Protein AF-A0A671YDH8-F1 (afdb_monomer)

Foldseek 3Di:
DDDDDDDDDDDDDDDDDDDDDDDDDDDPPPVVVVVVVVVVVVVVVPPDPPVVVVVLVVLVVLQQFQDQDDPLAGPPQVVADQAQVVADDDPQAREFALQFLRSLLNLLNLLLVLLQVLQVLQDDDSQSALSSLLNSLSSSCLQQLQQAALQPPDCACHPVDPVRGRDPLRLSSLLSCLSRVLLSLLCVVLQSNHPPHFYFYDDPPPDDLDQTHLVSCCVLQVQLNVLSNVLNVLSVPPPDPVDDSVRSLLVSLLSVLSNSLSSLVSSVSSVVSCPSAAPLLVLVVLLVSLVSLLCSLVSPRNGNVLSCLVSRLADSYGDDNPDDAPPRSSHDNSHSVVSVLSNVSSVVCVVVVVVPDPDPPPCNPVSVVCNVVVVVVVVVSVVVVVVVVVVVVVVVVVVVVVVVVVPDPDDDDDDDDDDDDDDDDDDDDDD

InterPro domains:
  IPR008499 Leg1 [PF05612] (72-355)
  IPR008499 Leg1 [PTHR18820] (47-369)

Mean predicted aligned error: 15.52 Å

Secondary structure (DSSP, 8-state):
------------------------PPPTTSHHHHHHHHHHTTTSS-S-HHHHHHHHHHHHHS-PPP--EETTEETTGGGS-SSGGGS-EETTEE---TTBHHHHHHHHHHHHHHHGGG-GGG-SSTT--TTHHHHHHHHHHHHTTTTS-TTSSS-TTSTTS-TTBPPTT-HHHHHHHHHHHHHHHHHHHTTTT-TT--B-----TT--SS--SHHHHHHHSHHHHHHHHHHHHHHHH---TTS-HHHHHHHHHHHHHHHHHHHHHHGGGGGGGGGGS-HHHHHHHHHHHHHHHHHHHTT----HHHHHHHHTTS-SSPPPTT--TT--TTS-HHHHHHHHHHHHHHHHHHHTTTTS---TTTHHHHHHHHHHHHHHHHHHHHHHHHHHHHHHHHHHHHHHHHHHHTS--S---------------------

pLDDT: mean 75.17, std 27.24, range [23.95, 98.75]

Sequence (431 aa):
MAKGERVYLCVCSCGSEHVNVGREYISLVSVQRLSVLLTLTLSAVMLHPTVLGLLLACAVSLSSSAVVLENGMPILWAHTAGQVTDMPIQEGILTPDPWNYLQRMSLLRLTISATDPFLGCMGGNATDSPLWGLALQLGWMLTSGRLADPTGTTTCGLQTGDTMCISPQSWWGCVNYFTSVLPFLSAAQQGFMGPGVQVQMMVPEGVTDYCTTYTDCAAKYADPMTKWDAFFQGLSAETDPSVSDNEKKDNLLGLYWDAQTSSTHATAACNDRKVSYSSTEKNFMRSWLNSAEYVSASRFQSSLEKSKVFLEPLPSRILQEADVAPNIADLSLEENSTLSTFSWLDRINTLLGMADTHTHTHTHTHTQTHTLSFLRLILIMSSSRWVAGDHVEKSHVYLRDQRERQGDDGAADDESHRSNDQLHLRRHSNN

Solvent-accessible surface area (backbone atoms only — not comparable to full-atom values): 24756 Å² total; per-residue (Å²): 143,83,86,86,87,86,87,84,90,86,87,87,88,89,84,88,84,81,88,84,91,80,92,77,89,77,68,86,76,60,64,69,56,50,58,54,50,59,55,52,61,61,60,69,70,63,79,30,74,64,54,56,45,48,51,49,48,49,44,61,68,60,30,60,57,25,60,31,60,46,98,90,37,38,52,69,51,90,76,28,41,87,47,77,86,67,48,51,65,54,98,83,30,38,39,45,38,66,45,30,46,52,50,35,50,17,38,43,47,41,50,45,67,55,43,53,87,57,40,60,55,60,40,93,53,99,50,33,49,50,63,38,32,53,46,34,52,54,25,34,33,53,65,18,48,42,21,15,39,57,76,71,84,58,45,34,24,31,93,90,42,49,62,51,31,36,18,94,55,9,37,56,37,44,45,48,43,41,66,33,51,50,51,37,38,32,38,27,73,75,35,57,69,36,85,85,51,47,58,39,49,50,72,62,90,93,65,75,89,71,67,45,33,52,70,50,31,38,71,76,41,42,66,28,41,52,29,33,40,49,30,57,48,49,48,74,61,77,71,66,85,86,62,50,50,68,56,52,32,52,52,52,32,45,34,45,31,52,16,52,48,39,25,58,61,59,35,61,82,32,54,77,37,49,74,58,51,36,70,43,32,52,51,48,54,53,18,51,58,56,49,47,53,58,45,40,75,65,44,60,70,24,9,41,75,57,26,45,66,66,51,30,36,34,66,43,49,75,50,44,72,86,59,49,68,68,69,39,83,69,48,32,74,54,24,18,48,43,53,45,50,32,52,49,52,40,50,49,34,55,75,69,56,60,73,77,58,96,50,90,76,62,55,70,74,57,46,72,72,47,47,62,58,52,50,45,48,55,47,50,58,46,47,68,51,50,66,59,53,56,56,55,54,52,48,56,52,50,58,50,52,56,60,58,70,74,69,73,90,81,90,87,85,89,83,88,85,87,80,87,89,82,86,84,88,83,86,88,76,89,132

Organism: Sparus aurata (NCBI:txid8175)

Nearest PDB structures (foldseek):
  4v3j-assembly1_A  TM=8.745E-01  e=4.703E-20  Ornithorhynchus anatinus
  7zjm-assembly1_A  TM=2.840E-01  e=7.185E+00  Borreliella burgdorferi

Radius of gyration: 33.02 Å; Cα contacts (8 Å, |Δi|>4): 486; chains: 1; bounding box: 104×96×93 Å

Structure (mmCIF, N/CA/C/O backbone):
data_AF-A0A671YDH8-F1
#
_entry.id   AF-A0A671YDH8-F1
#
loop_
_atom_site.group_PDB
_atom_site.id
_atom_site.type_symbol
_atom_site.label_atom_id
_atom_site.label_alt_id
_atom_site.label_comp_id
_atom_site.label_asym_id
_atom_site.label_entity_id
_atom_site.label_seq_id
_atom_site.pdbx_PDB_ins_code
_atom_site.Cartn_x
_atom_site.Cartn_y
_atom_site.Cartn_z
_atom_site.occupancy
_atom_site.B_iso_or_equiv
_atom_site.auth_seq_id
_atom_site.auth_comp_id
_atom_site.auth_asym_id
_atom_site.auth_atom_id
_atom_site.pdbx_PDB_model_num
ATOM 1 N N . MET A 1 1 ? 72.486 -11.496 -9.459 1.00 36.62 1 MET A N 1
ATOM 2 C CA . MET A 1 1 ? 72.333 -11.203 -10.899 1.00 36.62 1 MET A CA 1
ATOM 3 C C . MET A 1 1 ? 70.912 -10.720 -11.120 1.00 36.62 1 MET A C 1
ATOM 5 O O . MET A 1 1 ? 69.994 -11.523 -11.118 1.00 36.62 1 MET A O 1
ATOM 9 N N . ALA A 1 2 ? 70.744 -9.404 -11.193 1.00 30.28 2 ALA A N 1
ATOM 10 C CA . ALA A 1 2 ? 69.491 -8.718 -11.480 1.00 30.28 2 ALA A CA 1
ATOM 11 C C . ALA A 1 2 ? 69.786 -7.747 -12.630 1.00 30.28 2 ALA A C 1
ATOM 13 O O . ALA A 1 2 ? 70.825 -7.087 -12.603 1.00 30.28 2 ALA A O 1
ATOM 14 N N . LYS A 1 3 ? 68.916 -7.682 -13.639 1.00 33.66 3 LYS A N 1
ATOM 15 C CA . LYS A 1 3 ? 68.949 -6.644 -14.674 1.00 33.66 3 LYS A CA 1
ATOM 16 C C . LYS A 1 3 ? 67.599 -5.944 -14.677 1.00 33.66 3 LYS A C 1
ATOM 18 O O . LYS A 1 3 ? 66.585 -6.557 -14.989 1.00 33.66 3 LYS A O 1
ATOM 23 N N . GLY A 1 4 ? 67.624 -4.679 -14.281 1.00 26.11 4 GLY A N 1
ATOM 24 C CA . GLY A 1 4 ? 66.612 -3.697 -14.632 1.00 26.11 4 GLY A CA 1
ATOM 25 C C . GLY A 1 4 ? 67.151 -2.781 -15.723 1.00 26.11 4 GLY A C 1
ATOM 26 O O . GLY A 1 4 ? 68.357 -2.744 -15.949 1.00 26.11 4 GLY A O 1
ATOM 27 N N . GLU A 1 5 ? 66.256 -2.018 -16.339 1.00 29.39 5 GLU A N 1
ATOM 28 C CA . GLU A 1 5 ? 66.572 -0.737 -16.967 1.00 29.39 5 GLU A CA 1
ATOM 29 C C . GLU A 1 5 ? 65.286 0.103 -17.053 1.00 29.39 5 GLU A C 1
ATOM 31 O O . GLU A 1 5 ? 64.279 -0.316 -17.620 1.00 29.39 5 GLU A O 1
ATOM 36 N N . ARG A 1 6 ? 65.320 1.282 -16.419 1.00 29.41 6 ARG A N 1
ATOM 37 C CA . ARG A 1 6 ? 64.481 2.452 -16.725 1.00 29.41 6 ARG A CA 1
ATOM 38 C C . ARG A 1 6 ? 65.338 3.377 -17.578 1.00 29.41 6 ARG A C 1
ATOM 40 O O . ARG A 1 6 ? 66.475 3.575 -17.164 1.00 29.41 6 ARG A O 1
ATOM 47 N N . VAL A 1 7 ? 64.782 4.082 -18.570 1.00 29.59 7 VAL A N 1
ATOM 48 C CA . VAL A 1 7 ? 65.222 5.458 -18.886 1.00 29.59 7 VAL A CA 1
ATOM 49 C C . VAL A 1 7 ? 64.062 6.335 -19.401 1.00 29.59 7 VAL A C 1
ATOM 51 O O . VAL A 1 7 ? 63.256 5.933 -20.230 1.00 29.59 7 VAL A O 1
ATOM 54 N N . TYR A 1 8 ? 64.062 7.527 -18.809 1.00 26.80 8 TYR A N 1
ATOM 55 C CA . TYR A 1 8 ? 63.390 8.826 -18.908 1.00 26.80 8 TYR A CA 1
ATOM 56 C C . TYR A 1 8 ? 62.889 9.443 -20.235 1.00 26.80 8 TYR A C 1
ATOM 58 O O . TYR A 1 8 ? 63.415 9.221 -21.319 1.00 26.80 8 TYR A O 1
ATOM 66 N N . LEU A 1 9 ? 61.925 10.359 -20.023 1.00 24.84 9 LEU A N 1
ATOM 67 C CA . LEU A 1 9 ? 61.506 11.524 -20.823 1.00 24.84 9 LEU A CA 1
ATOM 68 C C . LEU A 1 9 ? 62.672 12.359 -21.391 1.00 24.84 9 LEU A C 1
ATOM 70 O O . LEU A 1 9 ? 63.635 12.621 -20.672 1.00 24.84 9 LEU A O 1
ATOM 74 N N . CYS A 1 10 ? 62.463 12.967 -22.566 1.00 23.95 10 CYS A N 1
ATOM 75 C CA . CYS A 1 10 ? 62.945 14.327 -22.827 1.00 23.95 10 CYS A CA 1
ATOM 76 C C . CYS A 1 10 ? 62.060 15.076 -23.841 1.00 23.95 10 CYS A C 1
ATOM 78 O O . CYS A 1 10 ? 61.638 14.530 -24.857 1.00 23.95 10 CYS A O 1
ATOM 80 N N . VAL A 1 11 ? 61.785 16.337 -23.510 1.00 26.97 11 VAL A N 1
ATOM 81 C CA . VAL A 1 11 ? 61.036 17.351 -24.263 1.00 26.97 11 VAL A CA 1
ATOM 82 C C . VAL A 1 11 ? 62.026 18.156 -25.105 1.00 26.97 11 VAL A C 1
ATOM 84 O O . VAL A 1 11 ? 63.044 18.571 -24.565 1.00 26.97 11 VAL A O 1
ATOM 87 N N . CYS A 1 12 ? 61.692 18.477 -26.359 1.00 24.78 12 CYS A N 1
ATOM 88 C CA . CYS A 1 12 ? 62.265 19.632 -27.059 1.00 24.78 12 CYS A CA 1
ATOM 89 C C . CYS A 1 12 ? 61.209 20.308 -27.946 1.00 24.78 12 CYS A C 1
ATOM 91 O O . CYS A 1 12 ? 60.670 19.711 -28.873 1.00 24.78 12 CYS A O 1
ATOM 93 N N . SER A 1 13 ? 60.950 21.574 -27.624 1.00 25.80 13 SER A N 1
ATOM 94 C CA . SER A 1 13 ? 60.269 22.583 -28.433 1.00 25.80 13 SER A CA 1
ATOM 95 C C . SER A 1 13 ? 61.329 23.409 -29.171 1.00 25.80 13 SER A C 1
ATOM 97 O O . SER A 1 13 ? 62.340 23.726 -28.547 1.00 25.80 13 SER A O 1
ATOM 99 N N . CYS A 1 14 ? 61.111 23.730 -30.453 1.00 25.81 14 CYS A N 1
ATOM 100 C CA . CYS A 1 14 ? 61.436 25.007 -31.122 1.00 25.81 14 CYS A CA 1
ATOM 101 C C . CYS A 1 14 ? 61.432 24.856 -32.652 1.00 25.81 14 CYS A C 1
ATOM 103 O O . CYS A 1 14 ? 61.947 23.871 -33.174 1.00 25.81 14 CYS A O 1
ATOM 105 N N . GLY A 1 15 ? 60.968 25.897 -33.356 1.00 25.72 15 GLY A N 1
ATOM 106 C CA . GLY A 1 15 ? 61.425 26.187 -34.720 1.00 25.72 15 GLY A CA 1
ATOM 107 C C . GLY A 1 15 ? 60.340 26.537 -35.734 1.00 25.72 15 GLY A C 1
ATOM 108 O O . GLY A 1 15 ? 60.092 25.772 -36.657 1.00 25.72 15 GLY A O 1
ATOM 109 N N . SER A 1 16 ? 59.719 27.706 -35.587 1.00 27.17 16 SER A N 1
ATOM 110 C CA . SER A 1 16 ? 59.024 28.409 -36.669 1.00 27.17 16 SER A CA 1
ATOM 111 C C . SER A 1 16 ? 60.031 29.207 -37.500 1.00 27.17 16 SER A C 1
ATOM 113 O O . SER A 1 16 ? 60.743 30.021 -36.918 1.00 27.17 16 SER A O 1
ATOM 115 N N . GLU A 1 17 ? 60.033 29.066 -38.827 1.00 27.77 17 GLU A N 1
ATOM 116 C CA . GLU A 1 17 ? 60.604 30.068 -39.736 1.00 27.77 17 GLU A CA 1
ATOM 117 C C . GLU A 1 17 ? 59.915 30.064 -41.113 1.00 27.77 17 GLU A C 1
ATOM 119 O O . GLU A 1 17 ? 59.266 29.104 -41.523 1.00 27.77 17 GLU A O 1
ATOM 124 N N . HIS A 1 18 ? 59.986 31.227 -41.753 1.00 26.59 18 HIS A N 1
ATOM 125 C CA . HIS A 1 18 ? 59.047 31.812 -42.707 1.00 26.59 18 HIS A CA 1
ATOM 126 C C . HIS A 1 18 ? 59.245 31.426 -44.192 1.00 26.59 18 HIS A C 1
ATOM 128 O O . HIS A 1 18 ? 60.361 31.354 -44.685 1.00 26.59 18 HIS A O 1
ATOM 134 N N . VAL A 1 19 ? 58.103 31.360 -44.898 1.00 27.70 19 VAL A N 1
ATOM 135 C CA . VAL A 1 19 ? 57.768 31.958 -46.218 1.00 27.70 19 VAL A CA 1
ATOM 136 C C . VAL A 1 19 ? 58.637 31.632 -47.446 1.00 27.70 19 VAL A C 1
ATOM 138 O O . VAL A 1 19 ? 59.765 32.090 -47.574 1.00 27.70 19 VAL A O 1
ATOM 141 N N . ASN A 1 20 ? 57.991 31.076 -48.484 1.00 25.03 20 ASN A N 1
ATOM 142 C CA . ASN A 1 20 ? 58.054 31.699 -49.811 1.00 25.03 20 ASN A CA 1
ATOM 143 C C . ASN A 1 20 ? 56.808 31.447 -50.672 1.00 25.03 20 ASN A C 1
ATOM 145 O O . ASN A 1 20 ? 56.242 30.357 -50.706 1.00 25.03 20 ASN A O 1
ATOM 149 N N . VAL A 1 21 ? 56.385 32.523 -51.332 1.00 30.14 21 VAL A N 1
ATOM 150 C CA . VAL A 1 21 ? 55.181 32.673 -52.152 1.00 30.14 21 VAL A CA 1
ATOM 151 C C . VAL A 1 21 ? 55.467 32.196 -53.576 1.00 30.14 21 VAL A C 1
ATOM 153 O O . VAL A 1 21 ? 56.393 32.685 -54.215 1.00 30.14 21 VAL A O 1
ATOM 156 N N . GLY A 1 22 ? 54.627 31.300 -54.095 1.00 25.42 22 GLY A N 1
ATOM 157 C CA . GLY A 1 22 ? 54.595 30.897 -55.501 1.00 25.42 22 GLY A CA 1
ATOM 158 C C . GLY A 1 22 ? 53.147 30.824 -55.975 1.00 25.42 22 GLY A C 1
ATOM 159 O O . GLY A 1 22 ? 52.389 29.953 -55.565 1.00 25.42 22 GLY A O 1
ATOM 160 N N . ARG A 1 23 ? 52.752 31.813 -56.773 1.00 28.53 23 ARG A N 1
ATOM 161 C CA . ARG A 1 23 ? 51.400 32.066 -57.274 1.00 28.53 23 ARG A CA 1
ATOM 162 C C . ARG A 1 23 ? 51.198 31.266 -58.564 1.00 28.53 23 ARG A C 1
ATOM 164 O O . ARG A 1 23 ? 51.760 31.651 -59.583 1.00 28.53 23 ARG A O 1
ATOM 171 N N . GLU A 1 24 ? 50.374 30.221 -58.545 1.00 29.92 24 GLU A N 1
ATOM 172 C CA . GLU A 1 24 ? 49.847 29.602 -59.768 1.00 29.92 24 GLU A CA 1
ATOM 173 C C . GLU A 1 24 ? 48.322 29.719 -59.837 1.00 29.92 24 GLU A C 1
ATOM 175 O O . GLU A 1 24 ? 47.591 29.560 -58.860 1.00 29.92 24 GLU A O 1
ATOM 180 N N . TYR A 1 25 ? 47.878 30.103 -61.030 1.00 33.47 25 TYR A N 1
ATOM 181 C CA . TYR A 1 25 ? 46.517 30.425 -61.418 1.00 33.47 25 TYR A CA 1
ATOM 182 C C . TYR A 1 25 ? 45.600 29.201 -61.317 1.00 33.47 25 TYR A C 1
ATOM 184 O O . TYR A 1 25 ? 45.749 28.250 -62.082 1.00 33.47 25 TYR A O 1
ATOM 192 N N . ILE A 1 26 ? 44.582 29.265 -60.455 1.00 32.38 26 ILE A N 1
ATOM 193 C CA . ILE A 1 26 ? 43.425 28.367 -60.530 1.00 32.38 26 ILE A CA 1
ATOM 194 C C . ILE A 1 26 ? 42.263 29.125 -61.172 1.00 32.38 26 ILE A C 1
ATOM 196 O O . ILE A 1 26 ? 41.857 30.203 -60.741 1.00 32.38 26 ILE A O 1
ATOM 200 N N . SER A 1 27 ? 41.779 28.524 -62.252 1.00 32.59 27 SER A N 1
ATOM 201 C CA . SER A 1 27 ? 40.722 28.966 -63.153 1.00 32.59 27 SER A CA 1
ATOM 202 C C . SER A 1 27 ? 39.437 29.429 -62.442 1.00 32.59 27 SER A C 1
ATOM 204 O O . SER A 1 27 ? 38.919 28.764 -61.543 1.00 32.59 27 SER A O 1
ATOM 206 N N . LEU A 1 28 ? 38.876 30.543 -62.922 1.00 35.38 28 LEU A N 1
ATOM 207 C CA . LEU A 1 28 ? 37.649 31.224 -62.467 1.00 35.38 28 LEU A CA 1
ATOM 208 C C . LEU A 1 28 ? 36.344 30.405 -62.610 1.00 35.38 28 LEU A C 1
ATOM 210 O O . LEU A 1 28 ? 35.262 30.924 -62.357 1.00 35.38 28 LEU A O 1
ATOM 214 N N . VAL A 1 29 ? 36.419 29.118 -62.956 1.00 37.31 29 VAL A N 1
ATOM 215 C CA . VAL A 1 29 ? 35.252 28.229 -63.124 1.00 37.31 29 VAL A CA 1
ATOM 216 C C . VAL A 1 29 ? 34.936 27.422 -61.847 1.00 37.31 29 VAL A C 1
ATOM 218 O O . VAL A 1 29 ? 33.838 26.884 -61.706 1.00 37.31 29 VAL A O 1
ATOM 221 N N . SER A 1 30 ? 35.835 27.405 -60.854 1.00 38.53 30 SER A N 1
ATOM 222 C CA . SER A 1 30 ? 35.646 26.648 -59.597 1.00 38.53 30 SER A CA 1
ATOM 223 C C . SER A 1 30 ? 35.033 27.456 -58.441 1.00 38.53 30 SER A C 1
ATOM 225 O O . SER A 1 30 ? 34.541 26.871 -57.478 1.00 38.53 30 SER A O 1
ATOM 227 N N . VAL A 1 31 ? 34.989 28.791 -58.530 1.00 40.59 31 VAL A N 1
ATOM 228 C CA . VAL A 1 31 ? 34.456 29.662 -57.455 1.00 40.59 31 VAL A CA 1
ATOM 229 C C . VAL A 1 31 ? 32.926 29.799 -57.519 1.00 40.59 31 VAL A C 1
ATOM 231 O O . VAL A 1 31 ? 32.274 30.043 -56.504 1.00 40.59 31 VAL A O 1
ATOM 234 N N . GLN A 1 32 ? 32.325 29.536 -58.682 1.00 37.56 32 GLN A N 1
ATOM 235 C CA . GLN A 1 32 ? 30.874 29.638 -58.885 1.00 37.56 32 GLN A CA 1
ATOM 236 C C . GLN A 1 32 ? 30.107 28.352 -58.528 1.00 37.56 32 GLN A C 1
ATOM 238 O O . GLN A 1 32 ? 28.892 28.386 -58.357 1.00 37.56 32 GLN A O 1
ATOM 243 N N . ARG A 1 33 ? 30.805 27.220 -58.342 1.00 38.81 33 ARG A N 1
ATOM 244 C CA . ARG A 1 33 ? 30.209 25.982 -57.799 1.00 38.81 33 ARG A CA 1
ATOM 245 C C . ARG A 1 33 ? 30.316 25.876 -56.276 1.00 38.81 33 ARG A C 1
ATOM 247 O O . ARG A 1 33 ? 29.472 25.227 -55.669 1.00 38.81 33 ARG A O 1
ATOM 254 N N . LEU A 1 34 ? 31.272 26.566 -55.646 1.00 37.47 34 LEU A N 1
ATOM 255 C CA . LEU A 1 34 ? 31.370 26.621 -54.181 1.00 37.47 34 LEU A CA 1
ATOM 256 C C . LEU A 1 34 ? 30.324 27.549 -53.543 1.00 37.47 34 LEU A C 1
ATOM 258 O O . LEU A 1 34 ? 29.887 27.294 -52.428 1.00 37.47 34 LEU A O 1
ATOM 262 N N . SER A 1 35 ? 29.866 28.583 -54.251 1.00 40.09 35 SER A N 1
ATOM 263 C CA . SER A 1 35 ? 28.851 29.523 -53.745 1.00 40.09 35 SER A CA 1
ATOM 264 C C . SER A 1 35 ? 27.421 28.964 -53.805 1.00 40.09 35 SER A C 1
ATOM 266 O O . SER A 1 35 ? 26.580 29.365 -53.002 1.00 40.09 35 SER A O 1
ATOM 268 N N . VAL A 1 36 ? 27.156 27.981 -54.675 1.00 42.22 36 VAL A N 1
ATOM 269 C CA . VAL A 1 36 ? 25.875 27.247 -54.724 1.00 42.22 36 VAL A CA 1
ATOM 270 C C . VAL A 1 36 ? 25.863 26.066 -53.744 1.00 42.22 36 VAL A C 1
ATOM 272 O O . VAL A 1 36 ? 24.831 25.774 -53.147 1.00 42.22 36 VAL A O 1
ATOM 275 N N . LEU A 1 37 ? 27.015 25.432 -53.484 1.00 38.03 37 LEU A N 1
ATOM 276 C CA . LEU A 1 37 ? 27.103 24.391 -52.454 1.00 38.03 37 LEU A CA 1
ATOM 277 C C . LEU A 1 37 ? 27.029 24.969 -51.034 1.00 38.03 37 LEU A C 1
ATOM 279 O O . LEU A 1 37 ? 26.363 24.377 -50.195 1.00 38.03 37 LEU A O 1
ATOM 283 N N . LEU A 1 38 ? 27.623 26.143 -50.777 1.00 38.59 38 LEU A N 1
ATOM 284 C CA . LEU A 1 38 ? 27.540 26.792 -49.461 1.00 38.59 38 LEU A CA 1
ATOM 285 C C . LEU A 1 38 ? 26.134 27.345 -49.162 1.00 38.59 38 LEU A C 1
ATOM 287 O O . LEU A 1 38 ? 25.729 27.406 -48.004 1.00 38.59 38 LEU A O 1
ATOM 291 N N . THR A 1 39 ? 25.367 27.707 -50.197 1.00 41.12 39 THR A N 1
ATOM 292 C CA . THR A 1 39 ? 23.967 28.140 -50.044 1.00 41.12 39 THR A CA 1
ATOM 293 C C . THR A 1 39 ? 22.987 26.968 -49.965 1.00 41.12 39 THR A C 1
ATOM 295 O O . THR A 1 39 ? 21.986 27.086 -49.267 1.00 41.12 39 THR A O 1
ATOM 298 N N . LEU A 1 40 ? 23.298 25.801 -50.544 1.00 39.31 40 LEU A N 1
ATOM 299 C CA . LEU A 1 40 ? 22.491 24.583 -50.370 1.00 39.31 40 LEU A CA 1
ATOM 300 C C . LEU A 1 40 ? 22.791 23.820 -49.068 1.00 39.31 40 LEU A C 1
ATOM 302 O O . LEU A 1 40 ? 21.904 23.142 -48.551 1.00 39.31 40 LEU A O 1
ATOM 306 N N . THR A 1 41 ? 23.973 23.979 -48.463 1.00 40.22 41 THR A N 1
ATOM 307 C CA . THR A 1 41 ? 24.247 23.443 -47.113 1.00 40.22 41 THR A CA 1
ATOM 308 C C . THR A 1 41 ? 23.654 24.288 -45.985 1.00 40.22 41 THR A C 1
ATOM 310 O O . THR A 1 41 ? 23.564 23.813 -44.858 1.00 40.22 41 THR A O 1
ATOM 313 N N . LEU A 1 42 ? 23.188 25.509 -46.270 1.00 37.56 42 LEU A N 1
ATOM 314 C CA . LEU A 1 42 ? 22.434 26.334 -45.316 1.00 37.56 42 LEU A CA 1
ATOM 315 C C . LEU A 1 42 ? 20.916 26.093 -45.375 1.00 37.56 42 LEU A C 1
ATOM 317 O O . LEU A 1 42 ? 20.206 26.458 -44.442 1.00 37.56 42 LEU A O 1
ATOM 321 N N . SER A 1 43 ? 20.407 25.428 -46.417 1.00 41.66 43 SER A N 1
ATOM 322 C CA . SER A 1 43 ? 18.981 25.080 -46.528 1.00 41.66 43 SER A CA 1
ATOM 323 C C . SER A 1 43 ? 18.637 23.692 -45.974 1.00 41.66 43 SER A C 1
ATOM 325 O O . SER A 1 43 ? 17.478 23.438 -45.666 1.00 41.66 43 SER A O 1
ATOM 327 N N . ALA A 1 44 ? 19.623 22.807 -45.787 1.00 40.56 44 ALA A N 1
ATOM 328 C CA . ALA A 1 44 ? 19.408 21.460 -45.242 1.00 40.56 44 ALA A CA 1
ATOM 329 C C . ALA A 1 44 ? 19.521 21.370 -43.703 1.00 40.56 44 ALA A C 1
ATOM 331 O O . ALA A 1 44 ? 19.117 20.370 -43.119 1.00 40.56 44 ALA A O 1
ATOM 332 N N . VAL A 1 45 ? 20.007 22.421 -43.029 1.00 46.41 45 VAL A N 1
ATOM 333 C CA . VAL A 1 45 ? 20.023 22.532 -41.549 1.00 46.41 45 VAL A CA 1
ATOM 334 C C . VAL A 1 45 ? 18.772 23.256 -41.018 1.00 46.41 45 VAL A C 1
ATOM 336 O O . VAL A 1 45 ? 18.533 23.342 -39.819 1.00 46.41 45 VAL A O 1
ATOM 339 N N . MET A 1 46 ? 17.900 23.711 -41.919 1.00 44.19 46 MET A N 1
ATOM 340 C CA . MET A 1 46 ? 16.588 24.280 -41.605 1.00 44.19 46 MET A CA 1
ATOM 341 C C . MET A 1 46 ? 15.485 23.211 -41.557 1.00 44.19 46 MET A C 1
ATOM 343 O O . MET A 1 46 ? 14.301 23.551 -41.639 1.00 44.19 46 MET A O 1
ATOM 347 N N . LEU A 1 47 ? 15.828 21.930 -41.338 1.00 44.53 47 LEU A N 1
ATOM 348 C CA . LEU A 1 47 ? 14.887 20.948 -40.782 1.00 44.53 47 LEU A CA 1
ATOM 349 C C . LEU A 1 47 ? 14.695 21.231 -39.279 1.00 44.53 47 LEU A C 1
ATOM 351 O O . LEU A 1 47 ? 15.035 20.463 -38.389 1.00 44.53 47 LEU A O 1
ATOM 355 N N . HIS A 1 48 ? 14.178 22.441 -39.084 1.00 56.12 48 HIS A N 1
ATOM 356 C CA . HIS A 1 48 ? 13.347 22.974 -38.035 1.00 56.12 48 HIS A CA 1
ATOM 357 C C . HIS A 1 48 ? 13.853 22.767 -36.595 1.00 56.12 48 HIS A C 1
ATOM 359 O O . HIS A 1 48 ? 13.490 21.793 -35.938 1.00 56.12 48 HIS A O 1
ATOM 365 N N . PRO A 1 49 ? 14.525 23.786 -36.020 1.00 53.56 49 PRO A N 1
ATOM 366 C CA . PRO A 1 49 ? 14.551 24.007 -34.569 1.00 53.56 49 PRO A CA 1
ATOM 367 C C . PRO A 1 49 ? 13.146 23.953 -33.951 1.00 53.56 49 PRO A C 1
ATOM 369 O O . PRO A 1 49 ? 12.993 23.632 -32.785 1.00 53.56 49 PRO A O 1
ATOM 372 N N . THR A 1 50 ? 12.114 24.222 -34.750 1.00 51.00 50 THR A N 1
ATOM 373 C CA . THR A 1 50 ? 10.695 24.051 -34.433 1.00 51.00 50 THR A CA 1
ATOM 374 C C . THR A 1 50 ? 10.220 22.597 -34.438 1.00 51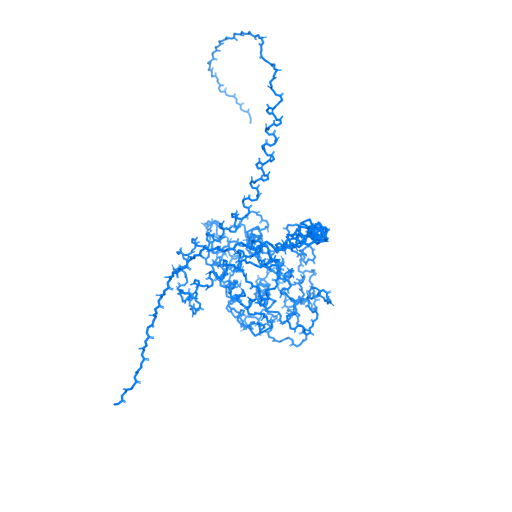.00 50 THR A C 1
ATOM 376 O O . THR A 1 50 ? 9.319 22.299 -33.680 1.00 51.00 50 THR A O 1
ATOM 379 N N . VAL A 1 51 ? 10.808 21.679 -35.212 1.00 57.19 51 VAL A N 1
ATOM 380 C CA . VAL A 1 51 ? 10.511 20.231 -35.207 1.00 57.19 51 VAL A CA 1
ATOM 381 C C . VAL A 1 51 ? 11.292 19.558 -34.091 1.00 57.19 51 VAL A C 1
ATOM 383 O O . VAL A 1 51 ? 10.712 18.779 -33.351 1.00 57.19 51 VAL A O 1
ATOM 386 N N . LEU A 1 52 ? 12.566 19.913 -33.895 1.00 55.09 52 LEU A N 1
ATOM 387 C CA . LEU A 1 52 ? 13.324 19.501 -32.712 1.00 55.09 52 LEU A CA 1
ATOM 388 C C . LEU A 1 52 ? 12.703 20.089 -31.436 1.00 55.09 52 LEU A C 1
ATOM 390 O O . LEU A 1 52 ? 12.596 19.395 -30.436 1.00 55.09 52 LEU A O 1
ATOM 394 N N . GLY A 1 53 ? 12.231 21.335 -31.495 1.00 52.06 53 GLY A N 1
ATOM 395 C CA . GLY A 1 53 ? 11.490 22.012 -30.435 1.00 52.06 53 GLY A CA 1
ATOM 396 C C . GLY A 1 53 ? 10.098 21.428 -30.208 1.00 52.06 53 GLY A C 1
ATOM 397 O O . GLY A 1 53 ? 9.702 21.319 -29.060 1.00 52.06 53 GLY A O 1
ATOM 398 N N . LEU A 1 54 ? 9.386 20.977 -31.250 1.00 56.34 54 LEU A N 1
ATOM 399 C CA . LEU A 1 54 ? 8.138 20.219 -31.105 1.00 56.34 54 LEU A CA 1
ATOM 400 C C . LEU A 1 54 ? 8.391 18.811 -30.566 1.00 56.34 54 LEU A C 1
ATOM 402 O O . LEU A 1 54 ? 7.575 18.331 -29.799 1.00 56.34 54 LEU A O 1
ATOM 406 N N . LEU A 1 55 ? 9.487 18.147 -30.941 1.00 51.31 55 LEU A N 1
ATOM 407 C CA . LEU A 1 55 ? 9.855 16.818 -30.442 1.00 51.31 55 LEU A CA 1
ATOM 408 C C . LEU A 1 55 ? 10.326 16.880 -28.986 1.00 51.31 55 LEU A C 1
ATOM 410 O O . LEU A 1 55 ? 9.922 16.041 -28.191 1.00 51.31 55 LEU A O 1
ATOM 414 N N . LEU A 1 56 ? 11.105 17.901 -28.616 1.00 50.94 56 LEU A N 1
ATOM 415 C CA . LEU A 1 56 ? 11.463 18.212 -27.231 1.00 50.94 56 LEU A CA 1
ATOM 416 C C . LEU A 1 56 ? 10.239 18.666 -26.439 1.00 50.94 56 LEU A C 1
ATOM 418 O O . LEU A 1 56 ? 10.054 18.201 -25.328 1.00 50.94 56 LEU A O 1
ATOM 422 N N . ALA A 1 57 ? 9.362 19.500 -27.001 1.00 46.22 57 ALA A N 1
ATOM 423 C CA . ALA A 1 57 ? 8.108 19.867 -26.351 1.00 46.22 57 ALA A CA 1
ATOM 424 C C . ALA A 1 57 ? 7.182 18.656 -26.210 1.00 46.22 57 ALA A C 1
ATOM 426 O O . ALA A 1 57 ? 6.569 18.526 -25.166 1.00 46.22 57 ALA A O 1
ATOM 427 N N . CYS A 1 58 ? 7.118 17.734 -27.175 1.00 42.69 58 CYS A N 1
ATOM 428 C CA . CYS A 1 58 ? 6.372 16.480 -27.047 1.00 42.69 58 CYS A CA 1
ATOM 429 C C . CYS A 1 58 ? 7.002 15.562 -25.992 1.00 42.69 58 CYS A C 1
ATOM 431 O O . CYS A 1 58 ? 6.265 15.006 -25.193 1.00 42.69 58 CYS A O 1
ATOM 433 N N . ALA A 1 59 ? 8.333 15.454 -25.917 1.00 46.69 59 ALA A N 1
ATOM 434 C CA . ALA A 1 59 ? 9.030 14.683 -24.881 1.00 46.69 59 ALA A CA 1
ATOM 435 C C . ALA A 1 59 ? 8.868 15.294 -23.471 1.00 46.69 59 ALA A C 1
ATOM 437 O O . ALA A 1 59 ? 8.671 14.567 -22.502 1.00 46.69 59 ALA A O 1
ATOM 438 N N . VAL A 1 60 ? 8.861 16.627 -23.364 1.00 42.72 60 VAL A N 1
ATOM 439 C CA . VAL A 1 60 ? 8.596 17.377 -22.121 1.00 42.72 60 VAL A CA 1
ATOM 440 C C . VAL A 1 60 ? 7.095 17.387 -21.773 1.00 42.72 60 VAL A C 1
ATOM 442 O O . VAL A 1 60 ? 6.733 17.460 -20.607 1.00 42.72 60 VAL A O 1
ATOM 445 N N . SER A 1 61 ? 6.203 17.246 -22.760 1.00 38.53 61 SER A N 1
ATOM 446 C CA . SER A 1 61 ? 4.754 17.048 -22.545 1.00 38.53 61 SER A CA 1
ATOM 447 C C . SER A 1 61 ? 4.405 15.603 -22.174 1.00 38.53 61 SER A C 1
ATOM 449 O O . SER A 1 61 ? 3.315 15.347 -21.671 1.00 38.53 61 SER A O 1
ATOM 451 N N . LEU A 1 62 ? 5.307 14.655 -22.445 1.00 40.31 62 LEU A N 1
ATOM 452 C CA . LEU A 1 62 ? 5.171 13.237 -22.099 1.00 40.31 62 LEU A CA 1
ATOM 453 C C . LEU A 1 62 ? 5.712 12.919 -20.701 1.00 40.31 62 LEU A C 1
ATOM 455 O O . LEU A 1 62 ? 5.441 11.838 -20.189 1.00 40.31 62 LEU A O 1
ATOM 459 N N . SER A 1 63 ? 6.414 13.854 -20.057 1.00 44.44 63 SER A N 1
ATOM 460 C CA . SER A 1 63 ? 6.867 13.725 -18.668 1.00 44.44 63 SER A CA 1
ATOM 461 C C . SER A 1 63 ? 5.728 14.129 -17.729 1.00 44.44 63 SER A C 1
ATOM 463 O O . SER A 1 63 ? 5.755 15.154 -17.051 1.00 44.44 63 SER A O 1
ATOM 465 N N . SER A 1 64 ? 4.663 13.330 -17.748 1.00 51.50 64 SER A N 1
ATOM 466 C CA . SER A 1 64 ? 3.639 13.400 -16.713 1.00 51.50 64 SER A CA 1
ATOM 467 C C . SER A 1 64 ? 4.193 12.709 -15.472 1.00 51.50 64 SER A C 1
ATOM 469 O O . SER A 1 64 ? 4.487 11.516 -15.520 1.00 51.50 64 SER A O 1
ATOM 471 N N . SER A 1 65 ? 4.332 13.454 -14.371 1.00 60.75 65 SER A N 1
ATOM 472 C CA . SER A 1 65 ? 4.587 12.877 -13.046 1.00 60.75 65 SER A CA 1
ATOM 473 C C . SER A 1 65 ? 3.560 11.776 -12.747 1.00 60.75 65 SER A C 1
ATOM 475 O O . SER A 1 65 ? 2.486 11.734 -13.360 1.00 60.75 65 SER A O 1
ATOM 477 N N . ALA A 1 66 ? 3.868 10.883 -11.806 1.00 69.31 66 ALA A N 1
ATOM 478 C CA . ALA A 1 66 ? 2.973 9.787 -11.471 1.00 69.31 66 ALA A CA 1
ATOM 479 C C . ALA A 1 66 ? 1.543 10.281 -11.200 1.00 69.31 66 ALA A C 1
ATOM 481 O O . ALA A 1 66 ? 1.284 11.045 -10.266 1.00 69.31 66 ALA A O 1
ATOM 482 N N . VAL A 1 67 ? 0.592 9.807 -12.006 1.00 80.25 67 VAL A N 1
ATOM 483 C CA . VAL A 1 67 ? -0.826 10.059 -11.759 1.00 80.25 67 VAL A CA 1
ATOM 484 C C . VAL A 1 67 ? -1.237 9.128 -10.627 1.00 80.25 67 VAL A C 1
ATOM 486 O O . VAL A 1 67 ? -1.190 7.906 -10.776 1.00 80.25 67 VAL A O 1
ATOM 489 N N . VAL A 1 68 ? -1.602 9.703 -9.483 1.00 85.00 68 VAL A N 1
ATOM 490 C CA . VAL A 1 68 ? -2.048 8.953 -8.292 1.00 85.00 68 VAL A CA 1
ATOM 491 C C . VAL A 1 68 ? -3.461 9.326 -7.850 1.00 85.00 68 VAL A C 1
ATOM 493 O O . VAL A 1 68 ? -4.065 8.593 -7.067 1.00 85.00 68 VAL A O 1
ATOM 496 N N . LEU A 1 69 ? -4.008 10.426 -8.386 1.00 91.00 69 LEU A N 1
ATOM 497 C CA . LEU A 1 69 ? -5.365 10.892 -8.120 1.00 91.00 69 LEU A CA 1
ATOM 498 C C . LEU A 1 69 ? -6.184 11.063 -9.406 1.00 91.00 69 LEU A C 1
ATOM 500 O O . LEU A 1 69 ? -5.670 11.483 -10.439 1.00 91.00 69 LEU A O 1
ATOM 504 N N . GLU A 1 70 ? -7.484 10.824 -9.288 1.00 90.81 70 GLU A N 1
ATOM 505 C CA . GLU A 1 70 ? -8.536 11.111 -10.256 1.00 90.81 70 GLU A CA 1
ATOM 506 C C . GLU A 1 70 ? -9.670 11.828 -9.507 1.00 90.81 70 GLU A C 1
ATOM 508 O O . GLU A 1 70 ? -10.195 11.318 -8.518 1.00 90.81 70 GLU A O 1
ATOM 513 N N . ASN A 1 71 ? -10.034 13.042 -9.936 1.00 89.69 71 ASN A N 1
ATOM 514 C CA . ASN A 1 71 ? -11.066 13.861 -9.278 1.00 89.69 71 ASN A CA 1
ATOM 515 C C . ASN A 1 71 ? -10.835 14.068 -7.763 1.00 89.69 71 ASN A C 1
ATOM 517 O O . ASN A 1 71 ? -11.777 14.084 -6.975 1.00 89.69 71 ASN A O 1
ATOM 521 N N . GLY A 1 72 ? -9.570 14.212 -7.353 1.00 91.31 72 GLY A N 1
ATOM 522 C CA . GLY A 1 72 ? -9.185 14.436 -5.954 1.00 91.31 72 GLY A CA 1
ATOM 523 C C . GLY A 1 72 ? -9.162 13.181 -5.076 1.00 91.31 72 GLY A C 1
ATOM 524 O O . GLY A 1 72 ? -8.800 13.284 -3.911 1.00 91.31 72 GLY A O 1
ATOM 525 N N . MET A 1 73 ? -9.487 12.009 -5.621 1.00 95.56 73 MET A N 1
ATOM 526 C CA . MET A 1 73 ? -9.468 10.720 -4.919 1.00 95.56 73 MET A CA 1
ATOM 527 C C . MET A 1 73 ? -8.448 9.782 -5.567 1.00 95.56 73 MET A C 1
ATOM 529 O O . MET A 1 73 ? -8.002 10.082 -6.672 1.00 95.56 73 MET A O 1
ATOM 533 N N . PRO A 1 74 ? -8.054 8.657 -4.939 1.00 95.50 74 PRO A N 1
ATOM 534 C CA . PRO A 1 74 ? -7.224 7.661 -5.609 1.00 95.50 74 PRO A CA 1
ATOM 535 C C . PRO A 1 74 ? -7.808 7.258 -6.969 1.00 95.50 74 PRO A C 1
ATOM 537 O O . PRO A 1 74 ? -9.018 7.305 -7.190 1.00 95.50 74 PRO A O 1
ATOM 540 N N . ILE A 1 75 ? -6.944 6.873 -7.898 1.00 93.94 75 ILE A N 1
ATOM 541 C CA . ILE A 1 75 ? -7.373 6.490 -9.247 1.00 93.94 75 ILE A CA 1
ATOM 542 C C . ILE A 1 75 ? -8.424 5.381 -9.201 1.00 93.94 75 ILE A C 1
ATOM 544 O O . ILE A 1 75 ? -8.311 4.442 -8.415 1.00 93.94 75 ILE A O 1
ATOM 548 N N . LEU A 1 76 ? -9.469 5.519 -10.025 1.00 95.88 76 LEU A N 1
ATOM 549 C CA . LEU A 1 76 ? -10.614 4.612 -10.086 1.00 95.88 76 LEU A CA 1
ATOM 550 C C . LEU A 1 76 ? -11.368 4.436 -8.755 1.00 95.88 76 LEU A C 1
ATOM 552 O O . LEU A 1 76 ? -12.186 3.524 -8.644 1.00 95.88 76 LEU A O 1
ATOM 556 N N . TRP A 1 77 ? -11.182 5.319 -7.765 1.00 96.88 77 TRP A N 1
ATOM 557 C CA . TRP A 1 77 ? -11.831 5.209 -6.453 1.00 96.88 77 TRP A CA 1
ATOM 558 C C . TRP A 1 77 ? -13.350 5.064 -6.544 1.00 96.88 77 TRP A C 1
ATOM 560 O O . TRP A 1 77 ? -13.934 4.238 -5.848 1.00 96.88 77 TRP A O 1
ATOM 570 N N . ALA A 1 78 ? -13.997 5.801 -7.449 1.00 96.12 78 ALA A N 1
ATOM 571 C CA . ALA A 1 78 ? -15.445 5.736 -7.646 1.00 96.12 78 ALA A CA 1
ATOM 572 C C . ALA A 1 78 ? -15.956 4.356 -8.113 1.00 96.12 78 ALA A C 1
ATOM 574 O O . ALA A 1 78 ? -17.127 4.052 -7.911 1.00 96.12 78 ALA A O 1
ATOM 575 N N . HIS A 1 79 ? -15.089 3.520 -8.693 1.00 96.75 79 HIS A N 1
ATOM 576 C CA . HIS A 1 79 ? -15.417 2.182 -9.202 1.00 96.75 79 HIS A CA 1
ATOM 577 C C . HIS A 1 79 ? -15.202 1.070 -8.163 1.00 96.75 79 HIS A C 1
ATOM 579 O O . HIS A 1 79 ? -15.443 -0.100 -8.447 1.00 96.75 79 HIS A O 1
ATOM 585 N N . THR A 1 80 ? -14.715 1.419 -6.972 1.00 97.62 80 THR A N 1
ATOM 586 C CA . THR A 1 80 ? -14.492 0.476 -5.867 1.00 97.62 80 THR A CA 1
ATOM 587 C C . THR A 1 80 ? -15.759 0.296 -5.030 1.00 97.62 80 THR A C 1
ATOM 589 O O . THR A 1 80 ? -16.630 1.171 -5.023 1.00 97.62 80 THR A O 1
ATOM 592 N N . ALA A 1 81 ? -15.856 -0.809 -4.290 1.00 97.38 81 ALA A N 1
ATOM 593 C CA . ALA A 1 81 ? -16.959 -1.054 -3.365 1.00 97.38 81 ALA A CA 1
ATOM 594 C C . ALA A 1 81 ? -16.994 0.006 -2.256 1.00 97.38 81 ALA A C 1
ATOM 596 O O . ALA A 1 81 ? -15.982 0.285 -1.610 1.00 97.38 81 ALA A O 1
ATOM 597 N N . GLY A 1 82 ? -18.169 0.599 -2.034 1.00 94.50 82 GLY A N 1
ATOM 598 C CA . GLY A 1 82 ? -18.372 1.597 -0.980 1.00 94.50 82 GLY A CA 1
ATOM 599 C C . GLY A 1 82 ? -18.759 0.989 0.367 1.00 94.50 82 GLY A C 1
ATOM 600 O O . GLY A 1 82 ? -18.626 1.646 1.394 1.00 94.50 82 GLY A O 1
ATOM 601 N N . GLN A 1 83 ? -19.231 -0.255 0.358 1.00 95.06 83 GLN A N 1
ATOM 602 C CA . GLN A 1 83 ? -19.707 -0.998 1.521 1.00 95.06 83 GLN A CA 1
ATOM 603 C C . GLN A 1 83 ? -19.414 -2.494 1.338 1.00 95.06 83 GLN A C 1
ATOM 605 O O . GLN A 1 83 ? -19.256 -2.980 0.219 1.00 95.06 83 GLN A O 1
ATOM 610 N N . VAL A 1 84 ? -19.356 -3.239 2.444 1.00 95.06 84 VAL A N 1
ATOM 611 C CA . VAL A 1 84 ? -18.994 -4.669 2.447 1.00 95.06 84 VAL A CA 1
ATOM 612 C C . VAL A 1 84 ? -19.931 -5.507 1.569 1.00 95.06 84 VAL A C 1
ATOM 614 O O . VAL A 1 84 ? -19.489 -6.448 0.921 1.00 95.06 84 VAL A O 1
ATOM 617 N N . THR A 1 85 ? -21.212 -5.143 1.491 1.00 93.94 85 THR A N 1
ATOM 618 C CA . THR A 1 85 ? -22.224 -5.838 0.678 1.00 93.94 85 THR A CA 1
ATOM 619 C C . THR A 1 85 ? -22.047 -5.676 -0.830 1.00 93.94 85 THR A C 1
ATOM 621 O O . THR A 1 85 ? -22.679 -6.415 -1.579 1.00 93.94 85 THR A O 1
ATOM 624 N N . ASP A 1 86 ? -21.209 -4.740 -1.284 1.00 96.06 86 ASP A N 1
ATOM 625 C CA . ASP A 1 86 ? -20.902 -4.567 -2.711 1.00 96.06 86 ASP A CA 1
ATOM 626 C C . ASP A 1 86 ? -19.766 -5.499 -3.175 1.00 96.06 86 ASP A C 1
ATOM 628 O O . ASP A 1 86 ? -19.469 -5.578 -4.367 1.00 96.06 86 ASP A O 1
ATOM 632 N N . MET A 1 87 ? -19.101 -6.186 -2.243 1.00 96.25 87 MET A N 1
ATOM 633 C CA . MET A 1 87 ? -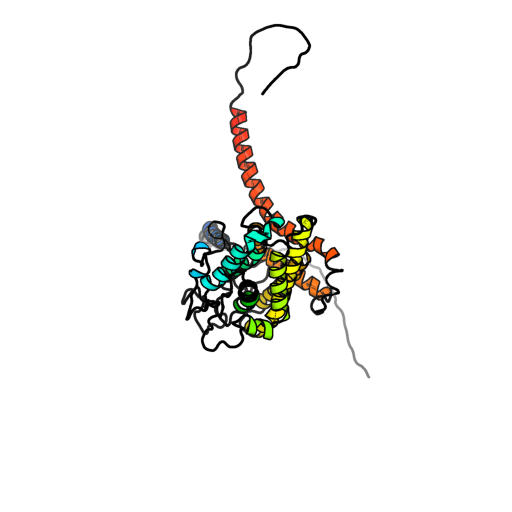18.014 -7.117 -2.538 1.00 96.25 87 MET A CA 1
ATOM 634 C C . MET A 1 87 ? -18.545 -8.535 -2.808 1.00 96.25 87 MET A C 1
ATOM 636 O O . MET A 1 87 ? -19.634 -8.887 -2.347 1.00 96.25 87 MET A O 1
ATOM 640 N N . PRO A 1 88 ? -17.784 -9.390 -3.518 1.00 96.06 88 PRO A N 1
ATOM 641 C CA . PRO A 1 88 ? -18.210 -10.761 -3.777 1.00 96.06 88 PRO A CA 1
ATOM 642 C C . PRO A 1 88 ? -18.389 -11.566 -2.484 1.00 96.06 88 PRO A C 1
ATOM 644 O O . PRO A 1 88 ? -17.496 -11.598 -1.638 1.00 96.06 88 PRO A O 1
ATOM 647 N N . ILE A 1 89 ? -19.531 -12.247 -2.357 1.00 95.12 89 ILE A N 1
ATOM 648 C CA . ILE A 1 89 ? -19.858 -13.136 -1.236 1.00 95.12 89 ILE A CA 1
ATOM 649 C C . ILE A 1 89 ? -20.229 -14.509 -1.799 1.00 95.12 89 ILE A C 1
ATOM 651 O O . ILE A 1 89 ? -21.100 -14.613 -2.664 1.00 95.12 89 ILE A O 1
ATOM 655 N N . GLN A 1 90 ? -19.604 -15.564 -1.281 1.00 94.25 90 GLN A N 1
ATOM 656 C CA . GLN A 1 90 ? -19.907 -16.956 -1.616 1.00 94.25 90 GLN A CA 1
ATOM 657 C C . GLN A 1 90 ? -20.261 -17.710 -0.339 1.00 94.25 90 GLN A C 1
ATOM 659 O O . GLN A 1 90 ? -19.520 -17.660 0.635 1.00 94.25 90 GLN A O 1
ATOM 664 N N . GLU A 1 91 ? -21.424 -18.366 -0.321 1.00 92.44 91 GLU A N 1
ATOM 665 C CA . GLU A 1 91 ? -21.904 -19.145 0.838 1.00 92.44 91 GLU A CA 1
ATOM 666 C C . GLU A 1 91 ? -21.907 -18.359 2.169 1.00 92.44 91 GLU A C 1
ATOM 668 O O . GLU A 1 91 ? -21.743 -18.917 3.250 1.00 92.44 91 GLU A O 1
ATOM 673 N N . GLY A 1 92 ? -22.112 -17.038 2.098 1.00 91.75 92 GLY A N 1
ATOM 674 C CA . GLY A 1 92 ? -22.101 -16.147 3.265 1.00 91.75 92 GLY A CA 1
ATOM 675 C C . GLY A 1 92 ? -20.706 -15.712 3.733 1.00 91.75 92 GLY A C 1
ATOM 676 O O . GLY A 1 92 ? -20.608 -14.968 4.706 1.00 91.75 92 GLY A O 1
ATOM 677 N N . ILE A 1 93 ? -19.644 -16.126 3.041 1.00 96.38 93 ILE A N 1
ATOM 678 C CA . ILE A 1 93 ? -18.259 -15.707 3.277 1.00 96.38 93 ILE A CA 1
ATOM 679 C C . ILE A 1 93 ? -17.911 -14.588 2.297 1.00 96.38 93 ILE A C 1
ATOM 681 O O . ILE A 1 93 ? -18.199 -14.682 1.105 1.00 96.38 93 ILE A O 1
ATOM 685 N N . LEU A 1 94 ? -17.281 -13.524 2.790 1.00 97.75 94 LEU A N 1
ATOM 686 C CA . LEU A 1 94 ? -16.745 -12.454 1.957 1.00 97.75 94 LEU A CA 1
ATOM 687 C C . LEU A 1 94 ? -15.514 -12.974 1.201 1.00 97.75 94 LEU A C 1
ATOM 689 O O . LEU A 1 94 ? -14.506 -13.310 1.826 1.00 97.75 94 LEU A O 1
ATOM 693 N N . THR A 1 95 ? -15.590 -13.031 -0.131 1.00 97.75 95 THR A N 1
ATOM 694 C CA . THR A 1 95 ? -14.565 -13.633 -0.998 1.00 97.75 95 THR A CA 1
ATOM 695 C C . THR A 1 95 ? -13.961 -12.640 -1.995 1.00 97.75 95 THR A C 1
ATOM 697 O O . THR A 1 95 ? -14.193 -12.763 -3.202 1.00 97.75 95 THR A O 1
ATOM 700 N N . PRO A 1 96 ? -13.221 -11.621 -1.531 1.00 97.88 96 PRO A N 1
ATOM 701 C CA . PRO A 1 96 ? -12.594 -10.653 -2.416 1.00 97.88 96 PRO A CA 1
ATOM 702 C C . PRO A 1 96 ? -11.441 -11.303 -3.190 1.00 97.88 96 PRO A C 1
ATOM 704 O O . PRO A 1 96 ? -10.741 -12.173 -2.674 1.00 97.88 96 PRO A O 1
ATOM 707 N N . ASP A 1 97 ? -11.215 -10.845 -4.414 1.00 98.12 97 ASP A N 1
ATOM 708 C CA . ASP A 1 97 ? -10.068 -11.197 -5.244 1.00 98.12 97 ASP A CA 1
ATOM 709 C C . ASP A 1 97 ? -8.986 -10.116 -5.134 1.00 98.12 97 ASP A C 1
ATOM 711 O O . ASP A 1 97 ? -9.057 -9.090 -5.818 1.00 98.12 97 ASP A O 1
ATOM 715 N N . PRO A 1 98 ? -7.952 -10.303 -4.294 1.00 98.12 98 PRO A N 1
ATOM 716 C CA . PRO A 1 98 ? -6.880 -9.331 -4.201 1.00 98.12 98 PRO A CA 1
ATOM 717 C C . PRO A 1 98 ? -5.983 -9.342 -5.445 1.00 98.12 98 PRO A C 1
ATOM 719 O O . PRO A 1 98 ? -5.117 -8.482 -5.540 1.00 98.12 98 PRO A O 1
ATOM 722 N N . TRP A 1 99 ? -6.137 -10.243 -6.414 1.00 98.44 99 TRP A N 1
ATOM 723 C CA . TRP A 1 99 ? -5.445 -10.153 -7.703 1.00 98.44 99 TRP A CA 1
ATOM 724 C C . TRP A 1 99 ? -6.190 -9.278 -8.719 1.00 98.44 99 TRP A C 1
ATOM 726 O O . TRP A 1 99 ? -5.692 -9.062 -9.819 1.00 98.44 99 TRP A O 1
ATOM 736 N N . ASN A 1 100 ? -7.314 -8.676 -8.331 1.00 98.50 100 ASN A N 1
ATOM 737 C CA . ASN A 1 100 ? -7.975 -7.616 -9.076 1.00 98.50 100 ASN A CA 1
ATOM 738 C C . ASN A 1 100 ? -7.765 -6.254 -8.390 1.00 98.50 100 ASN A C 1
ATOM 740 O O . ASN A 1 100 ? -8.024 -6.092 -7.196 1.00 98.50 100 ASN A O 1
ATOM 744 N N . TYR A 1 101 ? -7.329 -5.248 -9.148 1.00 98.56 101 TYR A N 1
ATOM 745 C CA . TYR A 1 101 ? -7.035 -3.909 -8.637 1.00 98.56 101 TYR A CA 1
ATOM 746 C C . TYR A 1 101 ? -8.227 -3.255 -7.933 1.00 98.56 101 TYR A C 1
ATOM 748 O O . TYR A 1 101 ? -8.068 -2.735 -6.828 1.00 98.56 101 TYR A O 1
ATOM 756 N N . LEU 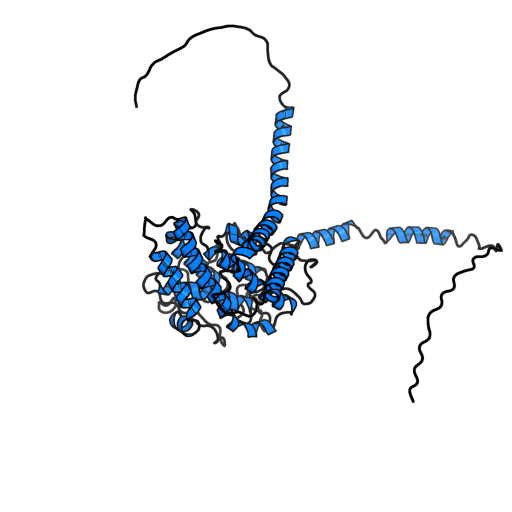A 1 102 ? -9.421 -3.294 -8.534 1.00 98.50 102 LEU A N 1
ATOM 757 C CA . LEU A 1 102 ? -10.601 -2.641 -7.964 1.00 98.50 102 LEU A CA 1
ATOM 758 C C . LEU A 1 102 ? -11.013 -3.306 -6.655 1.00 98.50 102 LEU A C 1
ATOM 760 O O . LEU A 1 102 ? -11.333 -2.614 -5.689 1.00 98.50 102 LEU A O 1
ATOM 764 N N . GLN A 1 103 ? -10.954 -4.634 -6.588 1.00 98.62 103 GLN A N 1
ATOM 765 C CA . GLN A 1 103 ? -11.268 -5.365 -5.363 1.00 98.62 103 GLN A CA 1
ATOM 766 C C . GLN A 1 103 ? -10.202 -5.156 -4.283 1.00 98.62 103 GLN A C 1
ATOM 768 O O . GLN A 1 103 ? -10.555 -4.925 -3.129 1.00 98.62 103 GLN A O 1
ATOM 773 N N . ARG A 1 104 ? -8.911 -5.122 -4.638 1.00 98.69 104 ARG A N 1
ATOM 774 C CA . ARG A 1 104 ? -7.844 -4.798 -3.679 1.00 98.69 104 ARG A CA 1
ATOM 775 C C . ARG A 1 104 ? -7.950 -3.362 -3.155 1.00 98.69 104 ARG A C 1
ATOM 777 O O . ARG A 1 104 ? -7.813 -3.142 -1.954 1.00 98.69 104 ARG A O 1
ATOM 784 N N . MET A 1 105 ? -8.241 -2.390 -4.020 1.00 98.69 105 MET A N 1
ATOM 785 C CA . MET A 1 105 ? -8.493 -1.005 -3.607 1.00 98.69 105 MET A CA 1
ATOM 786 C C . MET A 1 105 ? -9.751 -0.895 -2.737 1.00 98.69 105 MET A C 1
ATOM 788 O O . MET A 1 105 ? -9.780 -0.116 -1.787 1.00 98.69 105 MET A O 1
ATOM 792 N N . SER A 1 106 ? -10.770 -1.713 -3.013 1.00 98.75 106 SER A N 1
ATOM 793 C CA . SER A 1 106 ? -11.978 -1.785 -2.188 1.00 98.75 106 SER A CA 1
ATOM 794 C C . SER A 1 106 ? -11.668 -2.207 -0.753 1.00 98.75 106 SER A C 1
ATOM 796 O O . SER A 1 106 ? -12.244 -1.636 0.166 1.00 98.75 106 SER A O 1
ATOM 798 N N . LEU A 1 107 ? -10.715 -3.123 -0.532 1.00 98.75 107 LEU A N 1
ATOM 799 C CA . LEU A 1 107 ? -10.274 -3.475 0.826 1.00 98.75 107 LEU A CA 1
ATOM 800 C C . LEU A 1 107 ? -9.806 -2.230 1.591 1.00 98.75 107 LEU A C 1
ATOM 802 O O . LEU A 1 107 ? -10.274 -1.965 2.694 1.00 98.75 107 LEU A O 1
ATOM 806 N N . LEU A 1 108 ? -8.945 -1.421 0.965 1.00 98.50 108 LEU A N 1
ATOM 807 C CA . LEU A 1 108 ? -8.421 -0.188 1.558 1.00 98.50 108 LEU A CA 1
ATOM 808 C C . LEU A 1 108 ? -9.531 0.837 1.811 1.00 98.50 108 LEU A C 1
ATOM 810 O O . LEU A 1 108 ? -9.576 1.433 2.886 1.00 98.50 108 LEU A O 1
ATOM 814 N N . ARG A 1 109 ? -10.454 1.011 0.858 1.00 98.31 109 ARG A N 1
ATOM 815 C CA . ARG A 1 109 ? -11.610 1.902 1.012 1.00 98.31 109 ARG A CA 1
ATOM 816 C C . ARG A 1 109 ? -12.485 1.519 2.192 1.00 98.31 109 ARG A C 1
ATOM 818 O O . ARG A 1 109 ? -12.811 2.381 3.002 1.00 98.31 109 ARG A O 1
ATOM 825 N N . LEU A 1 110 ? -12.832 0.242 2.301 1.00 98.44 110 LEU A N 1
ATOM 826 C CA . LEU A 1 110 ? -13.666 -0.264 3.383 1.00 98.44 110 LEU A CA 1
ATOM 827 C C . LEU A 1 110 ? -12.968 -0.109 4.737 1.00 98.44 110 LEU A C 1
ATOM 829 O O . LEU A 1 110 ? -13.600 0.337 5.691 1.00 98.44 110 LEU A O 1
ATOM 833 N N . THR A 1 111 ? -11.665 -0.398 4.824 1.00 98.19 111 THR A N 1
ATOM 834 C CA . THR A 1 111 ? -10.894 -0.181 6.058 1.00 98.19 111 THR A CA 1
ATOM 835 C C . THR A 1 111 ? -10.834 1.299 6.443 1.00 98.19 111 THR A C 1
ATOM 837 O O . THR A 1 111 ? -11.042 1.618 7.612 1.00 98.19 111 THR A O 1
ATOM 840 N N . ILE A 1 112 ? -10.610 2.213 5.491 1.00 97.69 112 ILE A N 1
ATOM 841 C CA . ILE A 1 112 ? -10.645 3.664 5.746 1.00 97.69 112 ILE A CA 1
ATOM 842 C C . ILE A 1 112 ? -12.022 4.062 6.287 1.00 97.69 112 ILE A C 1
ATOM 844 O O . ILE A 1 112 ? -12.121 4.558 7.404 1.00 97.69 112 ILE A O 1
ATOM 848 N N . SER A 1 113 ? -13.098 3.744 5.564 1.00 96.12 113 SER A N 1
ATOM 849 C CA . SER A 1 113 ? -14.456 4.129 5.967 1.00 96.12 113 SER A CA 1
ATOM 850 C C . SER A 1 113 ? -14.875 3.553 7.322 1.00 96.12 113 SER A C 1
ATOM 852 O O . SER A 1 113 ? -15.571 4.223 8.081 1.00 96.12 113 SER A O 1
ATOM 854 N N . ALA A 1 114 ? -14.445 2.334 7.655 1.00 95.81 114 ALA A N 1
ATOM 855 C CA . ALA A 1 114 ? -14.750 1.720 8.944 1.00 95.81 114 ALA A CA 1
ATOM 856 C C . ALA A 1 114 ? -13.961 2.337 10.112 1.00 95.81 114 ALA A C 1
ATOM 858 O O . ALA A 1 114 ? -14.420 2.287 11.251 1.00 95.81 114 ALA A O 1
ATOM 859 N N . THR A 1 115 ? -12.783 2.909 9.849 1.00 94.94 115 THR A N 1
ATOM 860 C CA . THR A 1 115 ? -11.902 3.471 10.888 1.00 94.94 115 THR A CA 1
ATOM 861 C C . THR A 1 115 ? -12.032 4.980 11.057 1.00 94.94 115 THR A C 1
ATOM 863 O O . THR A 1 115 ? -11.749 5.478 12.145 1.00 94.94 115 THR A O 1
ATOM 866 N N . ASP A 1 116 ? -12.511 5.706 10.044 1.00 92.88 116 ASP A N 1
ATOM 867 C CA . ASP A 1 116 ? -12.692 7.164 10.079 1.00 92.88 116 ASP A CA 1
ATOM 868 C C . ASP A 1 116 ? -13.410 7.685 11.344 1.00 92.88 116 ASP A C 1
ATOM 870 O O . ASP A 1 116 ? -12.926 8.661 11.924 1.00 92.88 116 ASP A O 1
ATOM 874 N N . PRO A 1 117 ? -14.486 7.046 11.860 1.00 91.75 117 PRO A N 1
ATOM 875 C CA . PRO A 1 117 ? -15.155 7.509 13.082 1.00 91.75 117 PRO A CA 1
ATOM 876 C C . PRO A 1 117 ? -14.268 7.529 14.337 1.00 91.75 117 PRO A C 1
ATOM 878 O O . PRO A 1 117 ? -14.580 8.235 15.293 1.00 91.75 117 PRO A O 1
ATOM 881 N N . PHE A 1 118 ? -13.174 6.766 14.341 1.00 91.62 118 PHE A N 1
ATOM 882 C CA . PHE A 1 118 ? -12.262 6.605 15.477 1.00 91.62 118 PHE A CA 1
ATOM 883 C C . PHE A 1 118 ? -11.002 7.475 15.361 1.00 91.62 118 PHE A C 1
ATOM 885 O O . PHE A 1 118 ? -10.161 7.482 16.254 1.00 91.62 118 PHE A O 1
ATOM 892 N N . LEU A 1 119 ? -10.853 8.222 14.263 1.00 90.88 119 LEU A N 1
ATOM 893 C CA . LEU A 1 119 ? -9.623 8.937 13.912 1.00 90.88 119 LEU A CA 1
ATOM 894 C C . LEU A 1 119 ? -9.733 10.460 14.066 1.00 90.88 119 LEU A C 1
ATOM 896 O O . LEU A 1 119 ? -8.935 11.194 13.488 1.00 90.88 119 LEU A O 1
ATOM 900 N N . GLY A 1 120 ? -10.669 10.957 14.881 1.00 89.31 120 GLY A N 1
ATOM 901 C CA . GLY A 1 120 ? -10.875 12.401 15.080 1.00 89.31 120 GLY A CA 1
ATOM 902 C C . GLY A 1 120 ? -9.628 13.164 15.558 1.00 89.31 120 GLY A C 1
ATOM 903 O O . GLY A 1 120 ? -9.439 14.325 15.201 1.00 89.31 120 GLY A O 1
ATOM 904 N N . CYS A 1 121 ? -8.713 12.510 16.284 1.00 90.25 121 CYS A N 1
ATOM 905 C CA . CYS A 1 121 ? -7.440 13.113 16.702 1.00 90.25 121 CYS A CA 1
ATOM 906 C C . CYS A 1 121 ? -6.458 13.356 15.535 1.00 90.25 121 CYS A C 1
ATOM 908 O O . CYS A 1 121 ? -5.470 14.076 15.686 1.00 90.25 121 CYS A O 1
ATOM 910 N N . MET A 1 122 ? -6.691 12.759 14.361 1.00 92.06 122 MET A N 1
ATOM 911 C CA . MET A 1 122 ? -5.859 12.956 13.170 1.00 92.06 122 MET A CA 1
ATOM 912 C C . MET A 1 122 ? -6.151 14.290 12.475 1.00 92.06 122 MET A C 1
ATOM 914 O O . MET A 1 122 ? -5.256 14.845 11.825 1.00 92.06 122 MET A O 1
ATOM 918 N N . GLY A 1 123 ? -7.365 14.812 12.649 1.00 89.62 123 GLY A N 1
ATOM 919 C CA . GLY A 1 123 ? -7.883 16.022 12.025 1.00 89.62 123 GLY A CA 1
ATOM 920 C C . GLY A 1 123 ? -9.391 15.917 11.774 1.00 89.62 123 GLY A C 1
ATOM 921 O O . GLY A 1 123 ? -10.013 14.900 12.071 1.00 89.62 123 GLY A O 1
ATOM 922 N N . GLY A 1 124 ? -9.989 16.994 11.262 1.00 83.69 124 GLY A N 1
ATOM 923 C CA . GLY A 1 124 ? -11.437 17.079 11.040 1.00 83.69 124 GLY A CA 1
ATOM 924 C C . GLY A 1 124 ? -11.907 16.625 9.655 1.00 83.69 124 GLY A C 1
ATOM 925 O O . GLY A 1 124 ? -13.112 16.600 9.413 1.00 83.69 124 GLY A O 1
ATOM 926 N N . ASN A 1 125 ? -10.996 16.306 8.731 1.00 89.31 125 ASN A N 1
ATOM 927 C CA . ASN A 1 125 ? -11.355 15.948 7.361 1.00 89.31 125 ASN A CA 1
ATOM 928 C C . ASN A 1 125 ? -11.447 14.428 7.194 1.00 89.31 125 ASN A C 1
ATOM 930 O O . ASN A 1 125 ? -10.619 13.684 7.716 1.00 89.31 125 ASN A O 1
ATOM 934 N N . ALA A 1 126 ? -12.360 13.967 6.334 1.00 89.44 126 ALA A N 1
ATOM 935 C CA . ALA A 1 126 ? -12.470 12.552 5.938 1.00 89.44 126 ALA A CA 1
ATOM 936 C C . ALA A 1 126 ? -11.191 11.997 5.269 1.00 89.44 126 ALA A C 1
ATOM 938 O O . ALA A 1 126 ? -11.021 10.798 5.073 1.00 89.44 126 ALA A O 1
ATOM 939 N N . THR A 1 127 ? -10.267 12.880 4.899 1.00 94.50 127 THR A N 1
ATOM 940 C CA . THR A 1 127 ? -9.006 12.545 4.242 1.00 94.50 127 THR A CA 1
ATOM 941 C C . THR A 1 127 ? -7.809 12.487 5.192 1.00 94.50 127 THR A C 1
ATOM 943 O O . THR A 1 127 ? -6.687 12.302 4.723 1.00 94.50 127 THR A O 1
ATOM 946 N N . ASP A 1 128 ? -8.014 12.665 6.504 1.00 94.75 128 ASP A N 1
ATOM 947 C CA . ASP A 1 128 ? -6.932 12.784 7.493 1.00 94.75 128 ASP A CA 1
ATOM 948 C C . ASP A 1 128 ? -6.413 11.437 8.025 1.00 94.75 128 ASP A C 1
ATOM 950 O O . ASP A 1 128 ? -5.338 11.398 8.633 1.00 94.75 128 ASP A O 1
ATOM 954 N N . SER A 1 129 ? -7.117 10.332 7.756 1.00 94.50 129 SER A N 1
ATOM 955 C CA . SER A 1 129 ? -6.685 8.978 8.128 1.00 94.50 129 SER A CA 1
ATOM 956 C C . SER A 1 129 ? -5.291 8.640 7.566 1.00 94.50 129 SER A C 1
ATOM 958 O O . SER A 1 129 ? -5.026 8.899 6.389 1.00 94.50 129 SER A O 1
ATOM 960 N N . PRO A 1 130 ? -4.381 8.023 8.348 1.00 95.88 130 PRO A N 1
ATOM 961 C CA . PRO A 1 130 ? -3.076 7.601 7.835 1.00 95.88 130 PRO A CA 1
ATOM 962 C C . PRO A 1 130 ? -3.179 6.463 6.803 1.00 95.88 130 PRO A C 1
ATOM 964 O O . PRO A 1 130 ? -2.242 6.245 6.036 1.00 95.88 130 PRO A O 1
ATOM 967 N N . LEU A 1 131 ? -4.313 5.761 6.730 1.00 96.88 131 LEU A N 1
ATOM 968 C CA . LEU A 1 131 ? -4.529 4.663 5.783 1.00 96.88 131 LEU A CA 1
ATOM 969 C C . LEU A 1 131 ? -4.615 5.136 4.321 1.00 96.88 131 LEU A C 1
ATOM 971 O O . LEU A 1 131 ? -4.412 4.333 3.408 1.00 96.88 131 LEU A O 1
ATOM 975 N N . TRP A 1 132 ? -4.847 6.432 4.075 1.00 97.62 132 TRP A N 1
ATOM 976 C CA . TRP A 1 132 ? -4.883 6.995 2.721 1.00 97.62 132 TRP A CA 1
ATOM 977 C C . TRP A 1 132 ? -3.577 6.778 1.953 1.00 97.62 132 TRP A C 1
ATOM 979 O O . TRP A 1 132 ? -3.619 6.510 0.751 1.00 97.62 132 TRP A O 1
ATOM 989 N N . GLY A 1 133 ? -2.425 6.810 2.630 1.00 95.88 133 GLY A N 1
ATOM 990 C CA . GLY A 1 133 ? -1.133 6.526 2.000 1.00 95.88 133 GLY A CA 1
ATOM 991 C C . GLY A 1 133 ? -1.079 5.165 1.303 1.00 95.88 133 GLY A C 1
ATOM 992 O O . GLY A 1 133 ? -0.522 5.062 0.211 1.00 95.88 133 GLY A O 1
ATOM 993 N N . LEU A 1 134 ? -1.728 4.145 1.872 1.00 97.00 134 LEU A N 1
ATOM 994 C CA . LEU A 1 134 ? -1.777 2.794 1.304 1.00 97.00 134 LEU A CA 1
ATOM 995 C C . LEU A 1 134 ? -2.596 2.759 0.005 1.00 97.00 134 LEU A C 1
ATOM 997 O O . LEU A 1 134 ? -2.199 2.110 -0.966 1.00 97.00 134 LEU A O 1
ATOM 1001 N N . ALA A 1 135 ? -3.708 3.500 -0.035 1.00 97.50 135 ALA A N 1
ATOM 1002 C CA . ALA A 1 135 ? -4.562 3.618 -1.216 1.00 97.50 135 ALA A CA 1
ATOM 1003 C C . ALA A 1 135 ? -3.846 4.347 -2.358 1.00 97.50 135 ALA A C 1
ATOM 1005 O O . ALA A 1 135 ? -3.798 3.844 -3.481 1.00 97.50 135 ALA A O 1
ATOM 1006 N N . LEU A 1 136 ? -3.213 5.493 -2.084 1.00 97.19 136 LEU A N 1
ATOM 1007 C CA . LEU A 1 136 ? -2.461 6.200 -3.124 1.00 97.19 136 LEU A CA 1
ATOM 1008 C C . LEU A 1 136 ? -1.267 5.374 -3.620 1.00 97.19 136 LEU A C 1
ATOM 1010 O O . LEU A 1 136 ? -0.975 5.391 -4.815 1.00 97.19 136 LEU A O 1
ATOM 1014 N N . GLN A 1 137 ? -0.598 4.624 -2.737 1.00 96.44 137 GLN A N 1
ATOM 1015 C CA . GLN A 1 137 ? 0.513 3.759 -3.131 1.00 96.44 137 GLN A CA 1
ATOM 1016 C C . GLN A 1 137 ? 0.052 2.675 -4.118 1.00 96.44 137 GLN A C 1
ATOM 1018 O O . GLN A 1 137 ? 0.721 2.446 -5.123 1.00 96.44 137 GLN A O 1
ATOM 1023 N N . LEU A 1 138 ? -1.099 2.036 -3.876 1.00 97.81 138 LEU A N 1
ATOM 1024 C CA . LEU A 1 138 ? -1.674 1.072 -4.819 1.00 97.81 138 LEU A CA 1
ATOM 1025 C C . LEU A 1 138 ? -2.038 1.738 -6.160 1.00 97.81 138 LEU A C 1
ATOM 1027 O O . LEU A 1 138 ? -1.772 1.169 -7.218 1.00 97.81 138 LEU A O 1
ATOM 1031 N N . GLY A 1 139 ? -2.590 2.956 -6.128 1.00 96.75 139 GLY A N 1
ATOM 1032 C CA . GLY A 1 139 ? -2.864 3.754 -7.328 1.00 96.75 139 GLY A CA 1
ATOM 1033 C C . GLY A 1 139 ? -1.613 4.037 -8.162 1.00 96.75 139 GLY A C 1
ATOM 1034 O O . GLY A 1 139 ? -1.615 3.781 -9.363 1.00 96.75 139 GLY A O 1
ATOM 1035 N N . TRP A 1 140 ? -0.526 4.472 -7.519 1.00 97.06 140 TRP A N 1
ATOM 1036 C CA . TRP A 1 140 ? 0.773 4.665 -8.168 1.00 97.06 140 TRP A CA 1
ATOM 1037 C C . TRP A 1 140 ? 1.298 3.379 -8.817 1.00 97.06 140 TRP A C 1
ATOM 1039 O O . TRP A 1 140 ? 1.747 3.399 -9.961 1.00 97.06 140 TRP A O 1
ATOM 1049 N N . MET A 1 141 ? 1.217 2.241 -8.117 1.00 97.75 141 MET A N 1
ATOM 1050 C CA . MET A 1 141 ? 1.694 0.972 -8.673 1.00 97.75 141 MET A CA 1
ATOM 1051 C C . MET A 1 141 ? 0.902 0.544 -9.914 1.00 97.75 141 MET A C 1
ATOM 1053 O O . MET A 1 141 ? 1.481 -0.068 -10.817 1.00 97.75 141 MET A O 1
ATOM 1057 N N . LEU A 1 142 ? -0.402 0.843 -9.966 1.00 96.88 142 LEU A N 1
ATOM 1058 C CA . LEU A 1 142 ? -1.222 0.595 -11.151 1.00 96.88 142 LEU A CA 1
ATOM 1059 C C . LEU A 1 142 ? -0.747 1.463 -12.317 1.00 96.88 142 LEU A C 1
ATOM 1061 O O . LEU A 1 142 ? -0.405 0.931 -13.373 1.00 96.88 142 LEU A O 1
ATOM 1065 N N . THR A 1 143 ? -0.702 2.784 -12.132 1.00 95.19 143 THR A N 1
ATOM 1066 C CA . THR A 1 143 ? -0.396 3.711 -13.231 1.00 95.19 143 THR A CA 1
ATOM 1067 C C . THR A 1 143 ? 1.023 3.589 -13.740 1.00 95.19 143 THR A C 1
ATOM 1069 O O . THR A 1 143 ? 1.254 3.795 -14.928 1.00 95.19 143 THR A O 1
ATOM 1072 N N . SER A 1 144 ? 1.959 3.175 -12.888 1.00 96.31 144 SER A N 1
ATOM 1073 C CA . SER A 1 144 ? 3.339 2.961 -13.301 1.00 96.31 144 SER A CA 1
ATOM 1074 C C . SER A 1 144 ? 3.614 1.592 -13.932 1.00 96.31 144 SER A C 1
ATOM 1076 O O . SER A 1 144 ? 4.774 1.259 -14.184 1.00 96.31 144 SER A O 1
ATOM 1078 N N . GLY A 1 145 ? 2.588 0.747 -14.092 1.00 96.50 145 GLY A N 1
ATOM 1079 C CA . GLY A 1 145 ? 2.706 -0.615 -14.625 1.00 96.50 145 GLY A CA 1
ATOM 1080 C C . GLY A 1 145 ? 3.354 -1.623 -13.670 1.00 96.50 145 GLY A C 1
ATOM 1081 O O . GLY A 1 145 ? 3.662 -2.743 -14.067 1.00 96.50 145 GLY A O 1
ATOM 1082 N N . ARG A 1 146 ? 3.562 -1.263 -12.399 1.00 98.12 146 ARG A N 1
ATOM 1083 C CA . ARG A 1 146 ? 4.265 -2.106 -11.418 1.00 98.12 146 ARG A CA 1
ATOM 1084 C C . ARG A 1 146 ? 3.452 -3.322 -10.983 1.00 98.12 146 ARG A C 1
ATOM 1086 O O . ARG A 1 146 ? 4.047 -4.303 -10.544 1.00 98.12 146 ARG A O 1
ATOM 1093 N N . LEU A 1 147 ? 2.128 -3.289 -11.129 1.00 98.38 147 LEU A N 1
ATOM 1094 C CA . LEU A 1 147 ? 1.242 -4.424 -10.836 1.00 98.38 147 LEU A CA 1
ATOM 1095 C C . LEU A 1 147 ? 1.186 -5.474 -11.958 1.00 98.38 147 LEU A C 1
ATOM 1097 O O . LEU A 1 147 ? 0.736 -6.589 -11.701 1.00 98.38 147 LEU A O 1
ATOM 1101 N N . ALA A 1 148 ? 1.644 -5.143 -13.168 1.00 98.25 148 ALA A N 1
ATOM 1102 C CA . ALA A 1 148 ? 1.604 -6.044 -14.316 1.00 98.25 148 ALA A CA 1
ATOM 1103 C C . ALA A 1 148 ? 2.600 -7.207 -14.192 1.00 98.25 148 ALA A C 1
ATOM 1105 O O . ALA A 1 148 ? 3.492 -7.197 -13.341 1.00 98.25 148 ALA A O 1
ATOM 1106 N N . ASP A 1 149 ? 2.449 -8.216 -15.051 1.00 97.94 149 ASP A N 1
ATOM 1107 C CA . ASP A 1 149 ? 3.367 -9.351 -15.124 1.00 97.94 149 ASP A CA 1
ATOM 1108 C C . ASP A 1 149 ? 4.756 -8.937 -15.647 1.00 97.94 149 ASP A C 1
ATOM 1110 O O . ASP A 1 149 ? 4.891 -8.598 -16.826 1.00 97.94 149 ASP A O 1
ATOM 1114 N N . PRO A 1 150 ? 5.814 -9.003 -14.814 1.00 97.25 150 PRO A N 1
ATOM 1115 C CA . PRO A 1 150 ? 7.158 -8.625 -15.237 1.00 97.25 150 PRO A CA 1
ATOM 1116 C C . PRO A 1 150 ? 7.869 -9.729 -16.036 1.00 97.25 150 PRO A C 1
ATOM 1118 O O . PRO A 1 150 ? 8.949 -9.495 -16.567 1.00 97.25 150 PRO A O 1
ATOM 1121 N N . THR A 1 151 ? 7.320 -10.947 -16.093 1.00 95.88 151 THR A N 1
ATOM 1122 C CA . THR A 1 151 ? 7.979 -12.109 -16.717 1.00 95.88 151 THR A CA 1
ATOM 1123 C C . THR A 1 151 ? 7.761 -12.189 -18.227 1.00 95.88 151 THR A C 1
ATOM 1125 O O . THR A 1 151 ? 8.493 -12.897 -18.917 1.00 95.88 151 THR A O 1
ATOM 1128 N N . GLY A 1 152 ? 6.732 -11.504 -18.739 1.00 91.94 152 GLY A N 1
ATOM 1129 C CA . GLY A 1 152 ? 6.268 -11.634 -20.121 1.00 91.94 152 GLY A CA 1
ATOM 1130 C C . GLY A 1 152 ? 5.571 -12.965 -20.433 1.00 91.94 152 GLY A C 1
ATOM 1131 O O . GLY A 1 152 ? 5.336 -13.255 -21.605 1.00 91.94 152 GLY A O 1
ATOM 1132 N N . THR A 1 153 ? 5.255 -13.787 -19.424 1.00 94.25 153 THR A N 1
ATOM 1133 C CA . THR A 1 153 ? 4.577 -15.082 -19.624 1.00 94.25 153 THR A CA 1
ATOM 1134 C C . THR A 1 153 ? 3.065 -14.942 -19.790 1.00 94.25 153 THR A C 1
ATOM 1136 O O . THR A 1 153 ? 2.440 -15.768 -20.454 1.00 94.25 153 THR A O 1
ATOM 1139 N N . THR A 1 154 ? 2.477 -13.883 -19.234 1.00 95.81 154 THR A N 1
ATOM 1140 C CA . THR A 1 154 ? 1.053 -13.553 -19.331 1.00 95.81 154 THR A CA 1
ATOM 1141 C C . THR A 1 154 ? 0.854 -12.097 -19.759 1.00 95.81 154 THR A C 1
ATOM 1143 O O . THR A 1 154 ? 1.789 -11.298 -19.785 1.00 95.81 154 THR A O 1
ATOM 1146 N N . THR A 1 155 ? -0.388 -11.730 -20.083 1.00 96.88 155 THR A N 1
ATOM 1147 C CA . THR A 1 155 ? -0.781 -10.342 -20.381 1.00 96.88 155 THR A CA 1
ATOM 1148 C C . THR A 1 155 ? -1.441 -9.628 -19.194 1.00 96.88 155 THR A C 1
ATOM 1150 O O . THR A 1 155 ? -2.022 -8.559 -19.366 1.00 96.88 155 THR A O 1
ATOM 1153 N N . CYS A 1 156 ? -1.364 -10.196 -17.985 1.00 97.94 156 CYS A N 1
ATOM 1154 C CA . CYS A 1 156 ? -1.954 -9.621 -16.773 1.00 97.94 156 CYS A CA 1
ATOM 1155 C C . CYS A 1 156 ? -1.394 -8.218 -16.481 1.00 97.94 156 CYS A C 1
ATOM 1157 O O . CYS A 1 156 ? -0.177 -8.030 -16.403 1.00 97.94 156 CYS A O 1
ATOM 1159 N N . GLY A 1 157 ? -2.282 -7.234 -16.329 1.00 96.75 157 GLY A N 1
ATOM 1160 C CA . GLY A 1 157 ? -1.948 -5.833 -16.068 1.00 96.75 157 GLY A CA 1
ATOM 1161 C C . GLY A 1 157 ? -1.377 -5.080 -17.275 1.00 96.75 157 GLY A C 1
ATOM 1162 O O . GLY A 1 157 ? -1.064 -3.896 -17.160 1.00 96.75 157 GLY A O 1
ATOM 1163 N N . LEU A 1 158 ? -1.238 -5.730 -18.437 1.00 95.12 158 LEU A N 1
ATOM 1164 C CA . LEU A 1 158 ? -0.805 -5.091 -19.681 1.00 95.12 158 LEU A CA 1
ATOM 1165 C C . LEU A 1 158 ? -2.012 -4.591 -20.479 1.00 95.12 158 LEU A C 1
ATOM 1167 O O . LEU A 1 158 ? -3.100 -5.154 -20.407 1.00 95.12 158 LEU A O 1
ATOM 1171 N N . GLN A 1 159 ? -1.800 -3.584 -21.331 1.00 93.19 159 GLN A N 1
ATOM 1172 C CA . GLN A 1 159 ? -2.850 -3.069 -22.227 1.00 93.19 159 GLN A CA 1
ATOM 1173 C C . GLN A 1 159 ? -3.411 -4.126 -23.191 1.00 93.19 159 GLN A C 1
ATOM 1175 O O . GLN A 1 159 ? -4.521 -3.979 -23.693 1.00 93.19 159 GLN A O 1
ATOM 1180 N N . THR A 1 160 ? -2.644 -5.180 -23.473 1.00 92.44 160 THR A N 1
ATOM 1181 C CA . THR A 1 160 ? -3.042 -6.299 -24.337 1.00 92.44 160 THR A CA 1
ATOM 1182 C C . THR A 1 160 ? -3.825 -7.392 -23.602 1.00 92.44 160 THR A C 1
ATOM 1184 O O . THR A 1 160 ? -4.214 -8.376 -24.230 1.00 92.44 160 THR A O 1
ATOM 1187 N N . GLY A 1 161 ? -4.040 -7.255 -22.291 1.00 95.06 161 GLY A N 1
ATOM 1188 C CA . GLY A 1 161 ? -4.784 -8.196 -21.456 1.00 95.06 161 GLY A CA 1
ATOM 1189 C C . GLY A 1 161 ? -5.773 -7.490 -20.532 1.00 95.06 161 GLY A C 1
ATOM 1190 O O . GLY A 1 161 ? -6.341 -6.457 -20.883 1.00 95.06 161 GLY A O 1
ATOM 1191 N N . ASP A 1 162 ? -5.995 -8.067 -19.351 1.00 96.75 162 ASP A N 1
ATOM 1192 C CA . ASP A 1 162 ? -6.788 -7.428 -18.299 1.00 96.75 162 ASP A CA 1
ATOM 1193 C C . ASP A 1 162 ? -5.929 -6.399 -17.556 1.00 96.75 162 ASP A C 1
ATOM 1195 O O . ASP A 1 162 ? -5.031 -6.758 -16.793 1.00 96.75 162 ASP A O 1
ATOM 1199 N N . THR A 1 163 ? -6.213 -5.115 -17.768 1.00 96.25 163 THR A N 1
ATOM 1200 C CA . THR A 1 163 ? -5.482 -4.003 -17.147 1.00 96.25 163 THR A CA 1
ATOM 1201 C C . THR A 1 163 ? -5.721 -3.885 -15.644 1.00 96.25 163 THR A C 1
ATOM 1203 O O . THR A 1 163 ? -4.918 -3.253 -14.962 1.00 96.25 163 THR A O 1
ATOM 1206 N N . MET A 1 164 ? -6.787 -4.492 -15.112 1.00 97.44 164 MET A N 1
ATOM 1207 C CA . MET A 1 164 ? -7.076 -4.524 -13.674 1.00 97.44 164 MET A CA 1
ATOM 1208 C C . MET A 1 164 ? -6.443 -5.731 -12.977 1.00 97.44 164 MET A C 1
ATOM 1210 O O . MET A 1 164 ? -6.467 -5.803 -11.749 1.00 97.44 164 MET A O 1
ATOM 1214 N N . CYS A 1 165 ? -5.869 -6.666 -13.731 1.00 98.31 165 CYS A N 1
ATOM 1215 C CA . CYS A 1 165 ? -5.181 -7.819 -13.174 1.00 98.31 165 CYS A CA 1
ATOM 1216 C C . CYS A 1 165 ? -3.867 -7.397 -12.497 1.00 98.31 165 CYS A C 1
ATOM 1218 O O . CYS A 1 165 ? -3.029 -6.708 -13.080 1.00 98.31 165 CYS A O 1
ATOM 1220 N N . ILE A 1 166 ? -3.675 -7.845 -11.258 1.00 98.62 166 ILE A N 1
ATOM 1221 C CA . ILE A 1 166 ? -2.428 -7.747 -10.504 1.00 98.62 166 ILE A CA 1
ATOM 1222 C C . ILE A 1 166 ? -1.715 -9.087 -10.627 1.00 98.62 166 ILE A C 1
ATOM 1224 O O . ILE A 1 166 ? -2.220 -10.114 -10.180 1.00 98.62 166 ILE A O 1
ATOM 1228 N N . SER A 1 167 ? -0.516 -9.088 -11.200 1.00 98.00 167 SER A N 1
ATOM 1229 C CA . SER A 1 167 ? 0.214 -10.328 -11.441 1.00 98.00 167 SER A CA 1
ATOM 1230 C C . SER A 1 167 ? 0.713 -10.954 -10.133 1.00 98.00 167 SER A C 1
ATOM 1232 O O . SER A 1 167 ? 1.394 -10.276 -9.355 1.00 98.00 167 SER A O 1
ATOM 1234 N N . PRO A 1 168 ? 0.501 -12.268 -9.912 1.00 96.75 168 PRO A N 1
ATOM 1235 C CA . PRO A 1 168 ? 1.153 -13.004 -8.829 1.00 96.75 168 PRO A CA 1
ATOM 1236 C C . PRO A 1 168 ? 2.685 -13.000 -8.924 1.00 96.75 168 PRO A C 1
ATOM 1238 O O . PRO A 1 168 ? 3.351 -13.289 -7.932 1.00 96.75 168 PRO A O 1
ATOM 1241 N N . GLN A 1 169 ? 3.249 -12.690 -10.097 1.00 97.31 169 GLN A N 1
ATOM 1242 C CA . GLN A 1 169 ? 4.692 -12.585 -10.334 1.00 97.31 169 GLN A CA 1
ATOM 1243 C C . GLN A 1 169 ? 5.234 -11.169 -10.088 1.00 97.31 169 GLN A C 1
ATOM 1245 O O . GLN A 1 169 ? 6.448 -10.969 -10.079 1.00 97.31 169 GLN A O 1
ATOM 1250 N N . SER A 1 170 ? 4.364 -10.177 -9.861 1.00 98.25 170 SER A N 1
ATOM 1251 C CA . SER A 1 170 ? 4.793 -8.817 -9.543 1.00 98.25 170 SER A CA 1
ATOM 1252 C C . SER A 1 170 ? 5.345 -8.738 -8.119 1.00 98.25 170 SER A C 1
ATOM 1254 O O . SER A 1 170 ? 4.660 -9.054 -7.142 1.00 98.25 170 SER A O 1
ATOM 1256 N N . TRP A 1 171 ? 6.579 -8.245 -7.979 1.00 98.38 171 TRP A N 1
ATOM 1257 C CA . TRP A 1 171 ? 7.146 -7.956 -6.660 1.00 98.38 171 TRP A CA 1
ATOM 1258 C C . TRP A 1 171 ? 6.355 -6.856 -5.942 1.00 98.38 171 TRP A C 1
ATOM 1260 O O . TRP A 1 171 ? 6.041 -6.989 -4.762 1.00 98.38 171 TRP A O 1
ATOM 1270 N N . TRP A 1 172 ? 5.974 -5.804 -6.668 1.00 98.44 172 TRP A N 1
ATOM 1271 C CA . TRP A 1 172 ? 5.188 -4.689 -6.138 1.00 98.44 172 TRP A CA 1
ATOM 1272 C C . TRP A 1 172 ? 3.779 -5.125 -5.728 1.00 98.44 172 TRP A C 1
ATOM 1274 O O . TRP A 1 172 ? 3.314 -4.771 -4.646 1.00 98.44 172 TRP A O 1
ATOM 1284 N N . GLY A 1 173 ? 3.135 -5.967 -6.543 1.00 98.12 173 GLY A N 1
ATOM 1285 C CA . GLY A 1 173 ? 1.863 -6.602 -6.208 1.00 98.12 173 GLY A CA 1
ATOM 1286 C C . GLY A 1 173 ? 1.972 -7.482 -4.962 1.00 98.12 173 GLY A C 1
ATOM 1287 O O . GLY A 1 173 ? 1.080 -7.458 -4.117 1.00 98.12 173 GLY A O 1
ATOM 1288 N N . CYS A 1 174 ? 3.081 -8.204 -4.792 1.00 98.25 174 CYS A N 1
ATOM 1289 C CA . CYS A 1 174 ? 3.351 -8.970 -3.578 1.00 98.25 174 CYS A CA 1
ATOM 1290 C C . CYS A 1 174 ? 3.532 -8.067 -2.349 1.00 98.25 174 CYS A C 1
ATOM 1292 O O . CYS A 1 174 ? 2.835 -8.254 -1.361 1.00 98.25 174 CYS A O 1
ATOM 1294 N N . VAL A 1 175 ? 4.381 -7.038 -2.420 1.00 97.75 175 VAL A N 1
ATOM 1295 C CA . VAL A 1 175 ? 4.598 -6.069 -1.327 1.00 97.75 175 VAL A CA 1
ATOM 1296 C C . VAL A 1 175 ? 3.300 -5.393 -0.908 1.00 97.75 175 VAL A C 1
ATOM 1298 O O . VAL A 1 175 ? 2.992 -5.316 0.277 1.00 97.75 175 VAL A O 1
ATOM 1301 N N . ASN A 1 176 ? 2.503 -4.936 -1.872 1.00 98.00 176 ASN A N 1
ATOM 1302 C CA . ASN A 1 176 ? 1.243 -4.275 -1.573 1.00 98.00 176 ASN A CA 1
ATOM 1303 C C . ASN A 1 176 ? 0.189 -5.235 -1.000 1.00 98.00 176 ASN A C 1
ATOM 1305 O O . ASN A 1 176 ? -0.677 -4.795 -0.250 1.00 98.00 176 ASN A O 1
ATOM 1309 N N . TYR A 1 177 ? 0.266 -6.542 -1.279 1.00 98.62 177 TYR A N 1
ATOM 1310 C CA . TYR A 1 177 ? -0.578 -7.529 -0.595 1.00 98.62 177 TYR A CA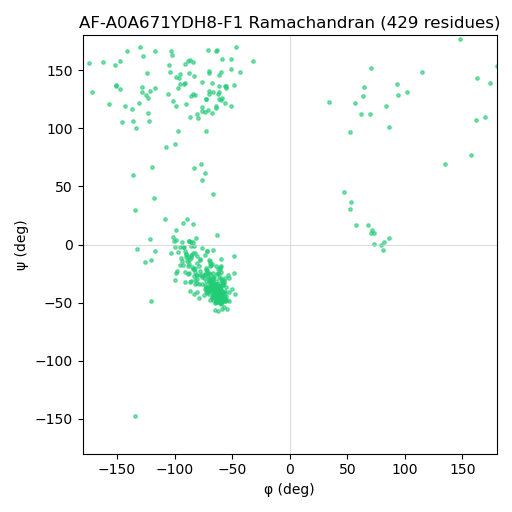 1
ATOM 1311 C C . TYR A 1 177 ? -0.386 -7.428 0.921 1.00 98.62 177 TYR A C 1
ATOM 1313 O O . TYR A 1 177 ? -1.362 -7.428 1.669 1.00 98.62 177 TYR A O 1
ATOM 1321 N N . PHE A 1 178 ? 0.862 -7.232 1.369 1.00 98.38 178 PHE A N 1
ATOM 1322 C CA . PHE A 1 178 ? 1.161 -7.098 2.790 1.00 98.38 178 PHE A CA 1
ATOM 1323 C C . PHE A 1 178 ? 0.528 -5.864 3.436 1.00 98.38 178 PHE A C 1
ATOM 1325 O O . PHE A 1 178 ? 0.147 -5.892 4.602 1.00 98.38 178 PHE A O 1
ATOM 1332 N N . THR A 1 179 ? 0.374 -4.787 2.671 1.00 95.88 179 THR A N 1
ATOM 1333 C CA . THR A 1 179 ? -0.166 -3.517 3.162 1.00 95.88 179 THR A CA 1
ATOM 1334 C C . THR A 1 179 ? -1.634 -3.287 2.804 1.00 95.88 179 THR A C 1
ATOM 1336 O O . THR A 1 179 ? -2.179 -2.243 3.137 1.00 95.88 179 THR A O 1
ATOM 1339 N N . SER A 1 180 ? -2.299 -4.245 2.155 1.00 98.31 180 SER A N 1
ATOM 1340 C CA . SER A 1 180 ? -3.732 -4.169 1.832 1.00 98.31 180 SER A CA 1
ATOM 1341 C C . SER A 1 180 ? -4.522 -5.320 2.443 1.00 98.31 180 SER A C 1
ATOM 1343 O O . SER A 1 180 ? -5.524 -5.088 3.114 1.00 98.31 180 SER A O 1
ATOM 1345 N N . VAL A 1 181 ? -4.058 -6.560 2.277 1.00 98.75 181 VAL A N 1
ATOM 1346 C CA . VAL A 1 181 ? -4.795 -7.750 2.713 1.00 98.75 181 VAL A CA 1
ATOM 1347 C C . VAL A 1 181 ? -4.668 -7.992 4.213 1.00 98.75 181 VAL A C 1
ATOM 1349 O O . VAL A 1 181 ? -5.686 -8.217 4.863 1.00 98.75 181 VAL A O 1
ATOM 1352 N N . LEU A 1 182 ? -3.464 -7.910 4.791 1.00 98.75 182 LEU A N 1
ATOM 1353 C CA . LEU A 1 182 ? -3.300 -8.097 6.241 1.00 98.75 182 LEU A CA 1
ATOM 1354 C C . LEU A 1 182 ? -4.080 -7.075 7.078 1.00 98.75 182 LEU A C 1
ATOM 1356 O O . LEU A 1 182 ? -4.836 -7.519 7.947 1.00 98.75 182 LEU A O 1
ATOM 1360 N N . PRO A 1 183 ? -3.988 -5.751 6.824 1.00 98.56 183 PRO A N 1
ATOM 1361 C CA . PRO A 1 183 ? -4.799 -4.795 7.572 1.00 98.56 183 PRO A CA 1
ATOM 1362 C C . PRO A 1 183 ? -6.297 -5.055 7.401 1.00 98.56 183 PRO A C 1
ATOM 1364 O O . PRO A 1 183 ? -7.034 -4.961 8.374 1.00 98.56 183 PRO A O 1
ATOM 1367 N N . PHE A 1 184 ? -6.762 -5.444 6.209 1.00 98.75 184 PHE A N 1
ATOM 1368 C CA . PHE A 1 184 ? -8.177 -5.756 5.998 1.00 98.75 184 PHE A CA 1
ATOM 1369 C C . PHE A 1 184 ? -8.640 -6.989 6.788 1.00 98.75 184 PHE A C 1
ATOM 1371 O O . PHE A 1 184 ? -9.686 -6.952 7.433 1.00 98.75 184 PHE A O 1
ATOM 1378 N N . LEU A 1 185 ? -7.861 -8.077 6.766 1.00 98.75 185 LEU A N 1
ATOM 1379 C CA . LEU A 1 185 ? -8.167 -9.297 7.519 1.00 98.75 185 LEU A CA 1
ATOM 1380 C C . LEU A 1 185 ? -8.186 -9.035 9.027 1.00 98.75 185 LEU A C 1
ATOM 1382 O O . LEU A 1 185 ? -9.076 -9.525 9.719 1.00 98.75 185 LEU A O 1
ATOM 1386 N N . SER A 1 186 ? -7.234 -8.247 9.528 1.00 98.44 186 SER A N 1
ATOM 1387 C CA . SER A 1 186 ? -7.205 -7.828 10.929 1.00 98.44 186 SER A CA 1
ATOM 1388 C C . SER A 1 186 ? -8.403 -6.930 11.270 1.00 98.44 186 SER A C 1
ATOM 1390 O O . SER A 1 186 ? -9.114 -7.212 12.231 1.00 98.44 186 SER A O 1
ATOM 1392 N N . ALA A 1 187 ? -8.741 -5.943 10.434 1.00 98.06 187 ALA A N 1
ATOM 1393 C CA . ALA A 1 187 ? -9.932 -5.108 10.620 1.00 98.06 187 ALA A CA 1
ATOM 1394 C C . ALA A 1 187 ? -11.218 -5.949 10.702 1.00 98.06 187 ALA A C 1
ATOM 1396 O O . ALA A 1 187 ? -12.045 -5.747 11.593 1.00 98.06 187 ALA A O 1
ATOM 1397 N N . ALA A 1 188 ? -11.385 -6.916 9.794 1.00 97.88 188 ALA A N 1
ATOM 1398 C CA . ALA A 1 188 ? -12.522 -7.832 9.801 1.00 97.88 188 ALA A CA 1
ATOM 1399 C C . ALA A 1 188 ? -12.568 -8.672 11.087 1.00 97.88 188 ALA A C 1
ATOM 1401 O O . ALA A 1 188 ? -13.621 -8.763 11.715 1.00 97.88 188 ALA A O 1
ATOM 1402 N N . GLN A 1 189 ? -11.423 -9.207 11.525 1.00 97.50 189 GLN A N 1
ATOM 1403 C CA . GLN A 1 189 ? -11.308 -9.964 12.773 1.00 97.50 189 GLN A CA 1
ATOM 1404 C C . GLN A 1 189 ? -11.669 -9.126 14.009 1.00 97.50 189 GLN A C 1
ATOM 1406 O O . GLN A 1 189 ? -12.305 -9.640 14.928 1.00 97.50 189 GLN A O 1
ATOM 1411 N N . GLN A 1 190 ? -11.304 -7.841 14.026 1.00 96.50 190 GLN A N 1
ATOM 1412 C CA . GLN A 1 190 ? -11.669 -6.903 15.094 1.00 96.50 190 GLN A CA 1
ATOM 1413 C C . GLN A 1 190 ? -13.100 -6.337 14.937 1.00 96.50 190 GLN A C 1
ATOM 1415 O O . GLN A 1 190 ? -13.517 -5.482 15.712 1.00 96.50 190 GLN A O 1
ATOM 1420 N N . GLY A 1 191 ? -13.879 -6.813 13.956 1.00 96.19 191 GLY A N 1
ATOM 1421 C CA . GLY A 1 191 ? -15.296 -6.479 13.787 1.00 96.19 191 GLY A CA 1
ATOM 1422 C C . GLY A 1 191 ? -15.589 -5.206 12.988 1.00 96.19 191 GLY A C 1
ATOM 1423 O O . GLY A 1 191 ? -16.757 -4.845 12.843 1.00 96.19 191 GLY A O 1
ATOM 1424 N N . PHE A 1 192 ? -14.577 -4.550 12.410 1.00 96.31 192 PHE A N 1
ATOM 1425 C CA . PHE A 1 192 ? -14.758 -3.316 11.632 1.00 96.31 192 PHE A CA 1
ATOM 1426 C C . PHE A 1 192 ? -15.538 -3.539 10.331 1.00 96.31 192 PHE A C 1
ATOM 1428 O O . PHE A 1 192 ? -16.172 -2.614 9.831 1.00 96.31 192 PHE A O 1
ATOM 1435 N N . MET A 1 193 ? -15.526 -4.759 9.782 1.00 96.12 193 MET A N 1
ATOM 1436 C CA . MET A 1 193 ? -16.305 -5.115 8.584 1.00 96.12 193 MET A CA 1
ATOM 1437 C C . MET A 1 193 ? -17.731 -5.591 8.909 1.00 96.12 193 MET A C 1
ATOM 1439 O O . MET A 1 193 ? -18.475 -5.971 8.009 1.00 96.12 193 MET A O 1
ATOM 1443 N N . GLY A 1 194 ? -18.117 -5.565 10.186 1.00 93.19 194 GLY A N 1
ATOM 1444 C CA . GLY A 1 194 ? -19.383 -6.081 10.692 1.00 93.19 194 GLY A CA 1
ATOM 1445 C C . GLY A 1 194 ? -19.185 -7.272 11.641 1.00 93.19 194 GLY A C 1
ATOM 1446 O O . GLY A 1 194 ? -18.239 -8.050 11.473 1.00 93.19 194 GLY A O 1
ATOM 1447 N N . PRO A 1 195 ? -20.068 -7.452 12.642 1.00 90.81 195 PRO A N 1
ATOM 1448 C CA . PRO A 1 195 ? -19.943 -8.544 13.602 1.00 90.81 195 PRO A CA 1
ATOM 1449 C C . PRO A 1 195 ? -19.974 -9.917 12.922 1.00 90.81 195 PRO A C 1
ATOM 1451 O O . PRO A 1 195 ? -20.934 -10.251 12.231 1.00 90.81 195 PRO A O 1
ATOM 1454 N N . GLY A 1 196 ? -18.938 -10.729 13.150 1.00 88.50 196 GLY A N 1
ATOM 1455 C CA . GLY A 1 196 ? -18.881 -12.116 12.676 1.00 88.50 196 GLY A CA 1
ATOM 1456 C C . GLY A 1 196 ? -18.689 -12.288 11.166 1.00 88.50 196 GLY A C 1
ATOM 1457 O O . GLY A 1 196 ? -18.866 -13.401 10.670 1.00 88.50 196 GLY A O 1
ATOM 1458 N N . VAL A 1 197 ? -18.336 -11.225 10.434 1.00 94.12 197 VAL A N 1
ATOM 1459 C CA . VAL A 1 197 ? -18.027 -11.322 9.002 1.00 94.12 197 VAL A CA 1
ATOM 1460 C C . VAL A 1 197 ? -16.785 -12.185 8.802 1.00 94.12 197 VAL A C 1
ATOM 1462 O O . VAL A 1 197 ? -15.700 -11.868 9.285 1.00 94.12 197 VAL A O 1
ATOM 1465 N N . GLN A 1 198 ? -16.954 -13.285 8.070 1.00 96.00 198 GLN A N 1
ATOM 1466 C CA . GLN A 1 198 ? -15.859 -14.164 7.672 1.00 96.00 198 GLN A CA 1
ATOM 1467 C C . GLN A 1 198 ? -15.300 -13.716 6.328 1.00 96.00 198 GLN A C 1
ATOM 1469 O O . GLN A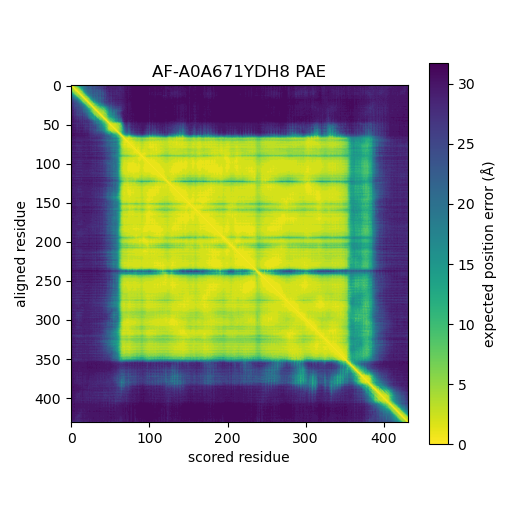 1 198 ? -16.058 -13.372 5.422 1.00 96.00 198 GLN A O 1
ATOM 1474 N N . VAL A 1 199 ? -13.975 -13.754 6.201 1.00 98.19 199 VAL A N 1
ATOM 1475 C CA . VAL A 1 199 ? -13.258 -13.310 5.004 1.00 98.19 199 VAL A CA 1
ATOM 1476 C C . VAL A 1 199 ? -12.305 -14.399 4.534 1.00 98.19 199 VAL A C 1
ATOM 1478 O O . VAL A 1 199 ? -11.496 -14.903 5.317 1.00 98.19 199 VAL A O 1
ATOM 1481 N N . GLN A 1 200 ? -12.365 -14.706 3.242 1.00 98.00 200 GLN A N 1
ATOM 1482 C CA . GLN A 1 200 ? -11.436 -15.602 2.568 1.00 98.00 200 GLN A CA 1
ATOM 1483 C C . GLN A 1 200 ? -11.040 -15.017 1.215 1.00 98.00 200 GLN A C 1
ATOM 1485 O O . GLN A 1 200 ? -11.868 -14.877 0.326 1.00 98.00 200 GLN A O 1
ATOM 1490 N N . MET A 1 201 ? -9.764 -14.695 1.036 1.00 98.25 201 MET A N 1
ATOM 1491 C CA . MET A 1 201 ? -9.257 -14.176 -0.234 1.00 98.25 201 MET A CA 1
ATOM 1492 C C . MET A 1 201 ? -9.346 -15.255 -1.324 1.00 98.25 201 MET A C 1
ATOM 1494 O O . MET A 1 201 ? -8.896 -16.384 -1.119 1.00 98.25 201 MET A O 1
ATOM 1498 N N . MET A 1 202 ? -9.894 -14.903 -2.487 1.00 97.06 202 MET A N 1
ATOM 1499 C CA . MET A 1 202 ? -9.853 -15.746 -3.687 1.00 97.06 202 MET A CA 1
ATOM 1500 C C . MET A 1 202 ? -8.424 -15.851 -4.187 1.00 97.06 202 MET A C 1
ATOM 1502 O O . MET A 1 202 ? -7.752 -14.834 -4.221 1.00 97.06 202 MET A O 1
ATOM 1506 N N . VAL A 1 203 ? -7.979 -17.028 -4.627 1.00 94.88 203 VAL A N 1
ATOM 1507 C CA . VAL A 1 203 ? -6.603 -17.240 -5.101 1.00 94.88 203 VAL A CA 1
ATOM 1508 C C . VAL A 1 203 ? -6.596 -17.733 -6.548 1.00 94.88 203 VAL A C 1
ATOM 1510 O O . VAL A 1 203 ? -7.329 -18.676 -6.855 1.00 94.88 203 VAL A O 1
ATOM 1513 N N . PRO A 1 204 ? -5.770 -17.148 -7.437 1.00 93.88 204 PRO A N 1
ATOM 1514 C CA . PRO A 1 204 ? -5.553 -17.670 -8.777 1.00 93.88 204 PRO A CA 1
ATOM 1515 C C . PRO A 1 204 ? -4.994 -19.093 -8.754 1.00 93.88 204 PRO A C 1
ATOM 1517 O O . PRO A 1 204 ? -4.218 -19.467 -7.874 1.00 93.88 204 PRO A O 1
ATOM 1520 N N . GLU A 1 205 ? -5.341 -19.883 -9.767 1.00 91.69 205 GLU A N 1
ATOM 1521 C CA . GLU A 1 205 ? -4.836 -21.248 -9.897 1.00 91.69 205 GLU A CA 1
ATOM 1522 C C . GLU A 1 205 ? -3.296 -21.286 -9.888 1.00 91.69 205 GLU A C 1
ATOM 1524 O O . GLU A 1 205 ? -2.624 -20.482 -10.536 1.00 91.69 205 GLU A O 1
ATOM 1529 N N . GLY A 1 206 ? -2.728 -22.223 -9.125 1.00 89.75 206 GLY A N 1
ATOM 1530 C CA . GLY A 1 206 ? -1.279 -22.416 -9.017 1.00 89.75 206 GLY A CA 1
ATOM 1531 C C . GLY A 1 206 ? -0.557 -21.455 -8.066 1.00 89.75 206 GLY A C 1
ATOM 1532 O O . GLY A 1 206 ? 0.635 -21.642 -7.824 1.00 89.75 206 GLY A O 1
ATOM 1533 N N . VAL A 1 207 ? -1.246 -20.469 -7.484 1.00 93.69 207 VAL A N 1
ATOM 1534 C CA . VAL A 1 207 ? -0.678 -19.589 -6.455 1.00 93.69 207 VAL A CA 1
ATOM 1535 C C . VAL A 1 207 ? -0.922 -20.202 -5.075 1.00 93.69 207 VAL A C 1
ATOM 1537 O O . VAL A 1 207 ? -2.059 -20.447 -4.690 1.00 93.69 207 VAL A O 1
ATOM 1540 N N . THR A 1 208 ? 0.142 -20.473 -4.315 1.00 92.25 208 THR A N 1
ATOM 1541 C CA . THR A 1 208 ? 0.043 -21.160 -3.006 1.00 92.25 208 THR A CA 1
ATOM 1542 C C . THR A 1 208 ? 0.843 -20.487 -1.895 1.00 92.25 208 THR A C 1
ATOM 1544 O O . THR A 1 208 ? 0.842 -20.942 -0.755 1.00 92.25 208 THR A O 1
ATOM 1547 N N . ASP A 1 209 ? 1.594 -19.438 -2.214 1.00 93.62 209 ASP A N 1
ATOM 1548 C CA . ASP A 1 209 ? 2.539 -18.805 -1.300 1.00 93.62 209 ASP A CA 1
ATOM 1549 C C . ASP A 1 209 ? 1.962 -17.589 -0.560 1.00 93.62 209 ASP A C 1
ATOM 1551 O O . ASP A 1 209 ? 2.623 -17.054 0.331 1.00 93.62 209 ASP A O 1
ATOM 1555 N N . TYR A 1 210 ? 0.716 -17.204 -0.834 1.00 96.25 210 TYR A N 1
ATOM 1556 C CA . TYR A 1 210 ? -0.003 -16.159 -0.102 1.00 96.25 210 TYR A CA 1
ATOM 1557 C C . TYR A 1 210 ? -0.893 -16.756 0.980 1.00 96.25 210 TYR A C 1
ATOM 1559 O O . TYR A 1 210 ? -1.499 -17.805 0.784 1.00 96.25 210 TYR A O 1
ATOM 1567 N N . CYS A 1 211 ? -0.988 -16.060 2.112 1.00 97.88 211 CYS A N 1
ATOM 1568 C CA . CYS A 1 211 ? -1.982 -16.381 3.126 1.00 97.88 211 CYS A CA 1
ATOM 1569 C C . CYS A 1 211 ? -3.329 -15.731 2.771 1.00 97.88 211 CYS A C 1
ATOM 1571 O O . CYS A 1 211 ? -3.343 -14.632 2.217 1.00 97.88 211 CYS A O 1
ATOM 1573 N N . THR A 1 212 ? -4.455 -16.380 3.069 1.00 97.50 212 THR A N 1
ATOM 1574 C CA . THR A 1 212 ? -5.770 -15.988 2.494 1.00 97.50 212 THR A CA 1
ATOM 1575 C C . THR A 1 212 ? -6.878 -15.729 3.503 1.00 97.50 212 THR A C 1
ATOM 1577 O O . THR A 1 212 ? -7.902 -15.136 3.167 1.00 97.50 212 THR A O 1
ATOM 1580 N N . THR A 1 213 ? -6.687 -16.153 4.745 1.00 98.50 213 THR A N 1
ATOM 1581 C CA . THR A 1 213 ? -7.625 -15.942 5.852 1.00 98.50 213 THR A CA 1
ATOM 1582 C C . THR A 1 213 ? -6.878 -15.318 7.020 1.00 98.50 213 THR A C 1
ATOM 1584 O O . THR A 1 213 ? -5.650 -15.401 7.080 1.00 98.50 213 THR A O 1
ATOM 1587 N N . TYR A 1 214 ? -7.597 -14.722 7.977 1.00 98.62 214 TYR A N 1
ATOM 1588 C CA . TYR A 1 214 ? -6.961 -14.184 9.184 1.00 98.62 214 TYR A CA 1
ATOM 1589 C C . TYR A 1 214 ? -6.119 -15.257 9.892 1.00 98.62 214 TYR A C 1
ATOM 1591 O O . TYR A 1 214 ? -4.952 -15.019 10.183 1.00 98.62 214 TYR A O 1
ATOM 1599 N N . THR A 1 215 ? -6.670 -16.457 10.104 1.00 98.31 215 THR A N 1
ATOM 1600 C CA . THR A 1 215 ? -5.977 -17.555 10.797 1.00 98.31 215 THR A CA 1
ATOM 1601 C C . THR A 1 215 ? -4.702 -17.991 10.076 1.00 98.31 215 THR A C 1
ATOM 1603 O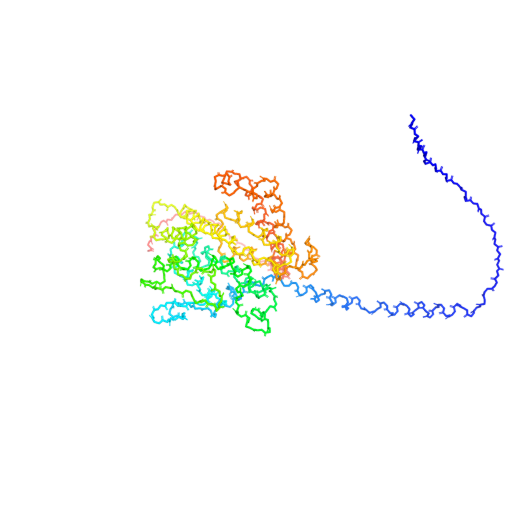 O . THR A 1 215 ? -3.665 -18.161 10.712 1.00 98.31 215 THR A O 1
ATOM 1606 N N . ASP A 1 216 ? -4.760 -18.139 8.753 1.00 98.06 216 ASP A N 1
ATOM 1607 C CA . ASP A 1 216 ? -3.606 -18.504 7.927 1.00 98.06 216 ASP A CA 1
ATOM 1608 C C . ASP A 1 216 ? -2.530 -17.402 7.944 1.00 98.06 216 ASP A C 1
ATOM 1610 O O . ASP A 1 216 ? -1.351 -17.658 8.198 1.00 98.06 216 ASP A O 1
ATOM 1614 N N . CYS A 1 217 ? -2.939 -16.140 7.787 1.00 98.50 217 CYS A N 1
ATOM 1615 C CA . CYS A 1 217 ? -2.019 -15.009 7.839 1.00 98.50 217 CYS A CA 1
ATOM 1616 C C . CYS A 1 217 ? -1.400 -14.807 9.222 1.00 98.50 217 CYS A C 1
ATOM 1618 O O . CYS A 1 217 ? -0.207 -14.527 9.307 1.00 98.50 217 CYS A O 1
ATOM 1620 N N . ALA A 1 218 ? -2.157 -14.994 10.303 1.00 98.44 218 ALA A N 1
ATOM 1621 C CA . ALA A 1 218 ? -1.642 -14.920 11.667 1.00 98.44 218 ALA A CA 1
ATOM 1622 C C . ALA A 1 218 ? -0.657 -16.060 11.966 1.00 98.44 218 ALA A C 1
ATOM 1624 O O . ALA A 1 218 ? 0.324 -15.851 12.675 1.00 98.44 218 ALA A O 1
ATOM 1625 N N . ALA A 1 219 ? -0.865 -17.247 11.389 1.00 98.25 219 ALA A N 1
ATOM 1626 C CA . ALA A 1 219 ? 0.079 -18.353 11.512 1.00 98.25 219 ALA A CA 1
ATOM 1627 C C . ALA A 1 219 ? 1.379 -18.100 10.729 1.00 98.25 219 ALA A C 1
ATOM 1629 O O . ALA A 1 219 ? 2.468 -18.378 11.231 1.00 98.25 219 ALA A O 1
ATOM 1630 N N . LYS A 1 220 ? 1.281 -17.568 9.504 1.00 97.81 220 LYS A N 1
ATOM 1631 C CA . LYS A 1 220 ? 2.436 -17.364 8.615 1.00 97.81 220 LYS A CA 1
ATOM 1632 C C . LYS A 1 220 ? 3.222 -16.084 8.912 1.00 97.81 220 LYS A C 1
ATOM 1634 O O . LYS A 1 220 ? 4.442 -16.063 8.771 1.00 97.81 220 LYS A O 1
ATOM 1639 N N . TYR A 1 221 ? 2.527 -15.031 9.330 1.00 98.25 221 TYR A N 1
ATOM 1640 C CA . TYR A 1 221 ? 3.053 -13.683 9.541 1.00 98.25 221 TYR A CA 1
ATOM 1641 C C . TYR A 1 221 ? 2.520 -13.102 10.859 1.00 98.25 221 TYR A C 1
ATOM 1643 O O . TYR A 1 221 ? 1.858 -12.065 10.889 1.00 98.25 221 TYR A O 1
ATOM 1651 N N . ALA A 1 222 ? 2.816 -13.787 11.966 1.00 98.31 222 ALA A N 1
ATOM 1652 C CA . ALA A 1 222 ? 2.295 -13.450 13.291 1.00 98.31 222 ALA A CA 1
ATOM 1653 C C . ALA A 1 222 ? 2.596 -12.008 13.731 1.00 98.31 222 ALA A C 1
ATOM 1655 O O . ALA A 1 222 ? 1.721 -11.345 14.285 1.00 98.31 222 ALA A O 1
ATOM 1656 N N . ASP A 1 223 ? 3.811 -11.514 13.472 1.00 98.38 223 ASP A N 1
ATOM 1657 C CA . ASP A 1 223 ? 4.235 -10.171 13.888 1.00 98.38 223 ASP A CA 1
ATOM 1658 C C . ASP A 1 223 ? 3.396 -9.046 13.244 1.00 98.38 223 ASP A C 1
ATOM 1660 O O . ASP A 1 223 ? 2.755 -8.304 13.993 1.00 98.38 223 ASP A O 1
ATOM 1664 N N . PRO A 1 224 ? 3.293 -8.924 11.900 1.00 98.25 224 PRO A N 1
ATOM 1665 C CA . PRO A 1 224 ? 2.452 -7.887 11.306 1.00 98.25 224 PRO A CA 1
ATOM 1666 C C . PRO A 1 224 ? 0.969 -8.048 11.638 1.00 98.25 224 PRO A C 1
ATOM 1668 O O . PRO A 1 224 ? 0.300 -7.045 11.861 1.00 98.25 224 PRO A O 1
ATOM 1671 N N . MET A 1 225 ? 0.445 -9.276 11.734 1.00 98.69 225 MET A N 1
ATOM 1672 C CA . MET A 1 225 ? -0.960 -9.484 12.108 1.00 98.69 225 MET A CA 1
ATOM 1673 C C . MET A 1 225 ? -1.251 -9.002 13.532 1.00 98.69 225 MET A C 1
ATOM 1675 O O . MET A 1 225 ? -2.214 -8.273 13.741 1.00 98.69 225 MET A O 1
ATOM 1679 N N . THR A 1 226 ? -0.375 -9.321 14.489 1.00 98.69 226 THR A N 1
ATOM 1680 C CA . THR A 1 226 ? -0.514 -8.868 15.884 1.00 98.69 226 THR A CA 1
ATOM 1681 C C . THR A 1 226 ? -0.443 -7.344 15.989 1.00 98.69 226 THR A C 1
ATOM 1683 O O . THR A 1 226 ? -1.184 -6.738 16.759 1.00 98.69 226 THR A O 1
ATOM 1686 N N . LYS A 1 227 ? 0.431 -6.698 15.209 1.00 98.75 227 LYS A N 1
ATOM 1687 C CA . LYS A 1 227 ? 0.563 -5.234 15.207 1.00 98.75 227 LYS A CA 1
ATOM 1688 C C . LYS A 1 227 ? -0.621 -4.543 14.531 1.00 98.75 227 LYS A C 1
ATOM 1690 O O . LYS A 1 227 ? -1.072 -3.513 15.028 1.00 98.75 227 LYS A O 1
ATOM 1695 N N . TRP A 1 228 ? -1.176 -5.117 13.461 1.00 98.75 228 TRP A N 1
ATOM 1696 C CA . TRP A 1 228 ? -2.441 -4.633 12.903 1.00 98.75 228 TRP A CA 1
ATOM 1697 C C . TRP A 1 228 ? -3.590 -4.786 13.903 1.00 98.75 228 TRP A C 1
ATOM 1699 O O . TRP A 1 228 ? -4.334 -3.828 14.104 1.00 98.75 228 TRP A O 1
ATOM 1709 N N . ASP A 1 229 ? -3.680 -5.919 14.605 1.00 98.56 229 ASP A N 1
ATOM 1710 C CA . ASP A 1 229 ? -4.689 -6.115 15.650 1.00 98.56 229 ASP A CA 1
ATOM 1711 C C . ASP A 1 229 ? -4.559 -5.054 16.747 1.00 98.56 229 ASP A C 1
ATOM 1713 O O . ASP A 1 229 ? -5.558 -4.450 17.136 1.00 98.56 229 ASP A O 1
ATOM 1717 N N . ALA A 1 230 ? -3.331 -4.762 17.187 1.00 98.38 230 ALA A N 1
ATOM 1718 C CA . ALA A 1 230 ? -3.060 -3.717 18.168 1.00 98.38 230 ALA A CA 1
ATOM 1719 C C . ALA A 1 230 ? -3.489 -2.324 17.676 1.00 98.38 230 ALA A C 1
ATOM 1721 O O . ALA A 1 230 ? -4.073 -1.564 18.446 1.00 98.38 230 ALA A O 1
ATOM 1722 N N . PHE A 1 231 ? -3.261 -1.993 16.399 1.00 97.94 231 PHE A N 1
ATOM 1723 C CA . PHE A 1 231 ? -3.740 -0.742 15.805 1.00 97.94 231 PHE A CA 1
ATOM 1724 C C . PHE A 1 231 ? -5.271 -0.629 15.864 1.00 97.94 231 PHE A C 1
ATOM 1726 O O . PHE A 1 231 ? -5.792 0.360 16.380 1.00 97.94 231 PHE A O 1
ATOM 1733 N N . PHE A 1 232 ? -6.006 -1.648 15.410 1.00 97.44 232 PHE A N 1
ATOM 1734 C CA . PHE A 1 232 ? -7.475 -1.627 15.416 1.00 97.44 232 PHE A CA 1
ATOM 1735 C C . PHE A 1 232 ? -8.078 -1.677 16.830 1.00 97.44 232 PHE A C 1
ATOM 1737 O O . PHE A 1 232 ? -9.103 -1.043 17.097 1.00 97.44 232 PHE A O 1
ATOM 1744 N N . GLN A 1 233 ? -7.431 -2.378 17.762 1.00 95.81 233 GLN A N 1
ATOM 1745 C CA . GLN A 1 233 ? -7.801 -2.358 19.179 1.00 95.81 233 GLN A CA 1
ATOM 1746 C C . GLN A 1 233 ? -7.563 -0.978 19.798 1.00 95.81 233 GLN A C 1
ATOM 1748 O O . GLN A 1 233 ? -8.428 -0.486 20.520 1.00 95.81 233 GLN A O 1
ATOM 1753 N N . GLY A 1 234 ? -6.446 -0.324 19.461 1.00 94.19 234 GLY A N 1
ATOM 1754 C CA . GLY A 1 234 ? -6.142 1.046 19.875 1.00 94.19 234 GLY A CA 1
ATOM 1755 C C . GLY A 1 234 ? -7.217 2.039 19.434 1.00 94.19 234 GLY A C 1
ATOM 1756 O O . GLY A 1 234 ? -7.691 2.824 20.247 1.00 94.19 234 GLY A O 1
ATOM 1757 N N . LEU A 1 235 ? -7.702 1.933 18.190 1.00 92.44 235 LEU A N 1
ATOM 1758 C CA . LEU A 1 235 ? -8.818 2.759 17.699 1.00 92.44 235 LEU A CA 1
ATOM 1759 C C . LEU A 1 235 ? -10.095 2.606 18.538 1.00 92.44 235 LEU A C 1
ATOM 1761 O O . LEU A 1 235 ? -10.837 3.566 18.723 1.00 92.44 235 LEU A O 1
ATOM 1765 N N . SER A 1 236 ? -10.349 1.403 19.054 1.00 80.12 236 SER A N 1
ATOM 1766 C CA . SER A 1 236 ? -11.548 1.100 19.844 1.00 80.12 236 SER A CA 1
ATOM 1767 C C . SER A 1 236 ? -11.409 1.486 21.323 1.00 80.12 236 SER A C 1
ATOM 1769 O O . SER A 1 236 ? -12.414 1.634 22.017 1.00 80.12 236 SER A O 1
ATOM 1771 N N . ALA A 1 237 ? -10.177 1.623 21.819 1.00 77.00 237 ALA A N 1
ATOM 1772 C CA . ALA A 1 237 ? -9.874 1.890 23.223 1.00 77.00 237 ALA A CA 1
ATOM 1773 C C . ALA A 1 237 ? -9.869 3.387 23.576 1.00 77.00 237 ALA A C 1
ATOM 1775 O O . ALA A 1 237 ? -9.974 3.734 24.757 1.00 77.00 237 ALA A O 1
ATOM 1776 N N . GLU A 1 238 ? -9.783 4.269 22.577 1.00 66.88 238 GLU A N 1
ATOM 1777 C CA . GLU A 1 238 ? -9.495 5.694 22.755 1.00 66.88 238 GLU A CA 1
ATOM 1778 C C . GLU A 1 238 ? -10.707 6.501 23.253 1.00 66.88 238 GLU A C 1
ATOM 1780 O O . GLU A 1 238 ? -11.305 7.322 22.559 1.00 66.88 238 GLU A O 1
ATOM 1785 N N . THR A 1 239 ? -11.089 6.250 24.503 1.00 64.44 239 THR A N 1
ATOM 1786 C CA . THR A 1 239 ? -12.252 6.853 25.168 1.00 64.44 239 THR A CA 1
ATOM 1787 C C . THR A 1 239 ? -11.873 7.711 26.369 1.00 64.44 239 THR A C 1
ATOM 1789 O O . THR A 1 239 ? -12.744 8.376 26.927 1.00 64.44 239 THR A O 1
ATOM 1792 N N . ASP A 1 240 ? -10.592 7.744 26.757 1.00 72.44 240 ASP A N 1
ATOM 1793 C CA . ASP A 1 240 ? -10.144 8.525 27.907 1.00 72.44 240 ASP A CA 1
ATOM 1794 C C . ASP A 1 240 ? -10.132 10.032 27.566 1.00 72.44 240 ASP A C 1
ATOM 1796 O O . ASP A 1 240 ? -9.361 10.479 26.705 1.00 72.44 240 ASP A O 1
ATOM 1800 N N . PRO A 1 241 ? -10.989 10.850 28.206 1.00 73.31 241 PRO A N 1
ATOM 1801 C CA . PRO A 1 241 ? -11.035 12.288 27.964 1.00 73.31 241 PRO A CA 1
ATOM 1802 C C . PRO A 1 241 ? -9.844 13.040 28.581 1.00 73.31 241 PRO A C 1
ATOM 1804 O O . PRO A 1 241 ? -9.694 14.231 28.319 1.00 73.31 241 PRO A O 1
ATOM 1807 N N . SER A 1 242 ? -9.018 12.388 29.408 1.00 81.69 242 SER A N 1
ATOM 1808 C CA . SER A 1 242 ? -7.847 12.999 30.050 1.00 81.69 242 SER A CA 1
ATOM 1809 C C . SER A 1 242 ? -6.606 13.052 29.153 1.00 81.69 242 SER A C 1
ATOM 1811 O O . SER A 1 242 ? -5.727 13.885 29.381 1.00 81.69 242 SER A O 1
ATOM 1813 N N . VAL A 1 243 ? -6.551 12.218 28.111 1.00 84.62 243 VAL A N 1
ATOM 1814 C CA . VAL A 1 243 ? -5.449 12.182 27.143 1.00 84.62 243 VAL A CA 1
ATOM 1815 C C . VAL A 1 243 ? -5.670 13.251 26.070 1.00 84.62 243 VAL A C 1
ATOM 1817 O O . VAL A 1 243 ? -6.748 13.342 25.476 1.00 84.62 243 VAL A O 1
ATOM 1820 N N . SER A 1 244 ? -4.646 14.068 25.807 1.00 89.00 244 SER A N 1
ATOM 1821 C CA . SER A 1 244 ? -4.717 15.127 24.790 1.00 89.00 244 SER A CA 1
ATOM 1822 C C . SER A 1 244 ? -4.758 14.559 23.368 1.00 89.00 244 SER A C 1
ATOM 1824 O O . SER A 1 244 ? -4.118 13.548 23.092 1.00 89.00 244 SER A O 1
ATOM 1826 N N . ASP A 1 245 ? -5.417 15.241 22.427 1.00 89.00 245 ASP A N 1
ATOM 1827 C CA . ASP A 1 245 ? -5.502 14.775 21.030 1.00 89.00 245 ASP A CA 1
ATOM 1828 C C . ASP A 1 245 ? -4.131 14.565 20.372 1.00 89.00 245 ASP A C 1
ATOM 1830 O O . ASP A 1 245 ? -3.972 13.662 19.554 1.00 89.00 245 ASP A O 1
ATOM 1834 N N . ASN A 1 246 ? -3.121 15.352 20.754 1.00 91.06 246 ASN A N 1
ATOM 1835 C CA . ASN A 1 246 ? -1.755 15.176 20.258 1.00 91.06 246 ASN A CA 1
ATOM 1836 C C . ASN A 1 246 ? -1.137 13.853 20.725 1.00 91.06 246 ASN A C 1
ATOM 1838 O O . ASN A 1 246 ? -0.451 13.197 19.948 1.00 91.06 246 ASN A O 1
ATOM 1842 N N . GLU A 1 247 ? -1.382 13.465 21.974 1.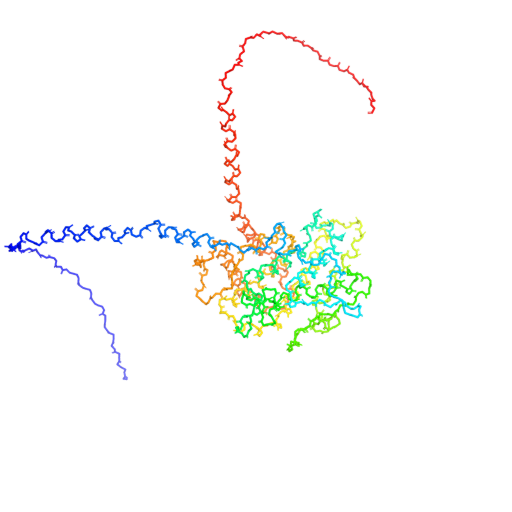00 91.50 247 GLU A N 1
ATOM 1843 C CA . GLU A 1 247 ? -0.892 12.205 22.536 1.00 91.50 247 GLU A CA 1
ATOM 1844 C C . GLU A 1 247 ? -1.644 11.010 21.939 1.00 91.50 247 GLU A C 1
ATOM 1846 O O . GLU A 1 247 ? -1.012 10.050 21.506 1.00 91.50 247 GLU A O 1
ATOM 1851 N N . LYS A 1 248 ? -2.971 11.115 21.782 1.00 91.81 248 LYS A N 1
ATOM 1852 C CA . LYS A 1 248 ? -3.787 10.114 21.066 1.00 91.81 248 LYS A CA 1
ATOM 1853 C C . LYS A 1 248 ? -3.279 9.896 19.647 1.00 91.81 248 LYS A C 1
ATOM 1855 O O . LYS A 1 248 ? -3.066 8.768 19.207 1.00 91.81 248 LYS A O 1
ATOM 1860 N N . LYS A 1 249 ? -3.043 11.000 18.937 1.00 93.62 249 LYS A N 1
ATOM 1861 C CA . LYS A 1 249 ? -2.503 11.000 17.581 1.00 93.62 249 LYS A CA 1
ATOM 1862 C C . LYS A 1 249 ? -1.139 10.326 17.518 1.00 93.62 249 LYS A C 1
ATOM 1864 O O . LYS A 1 249 ? -0.936 9.481 16.653 1.00 93.62 249 LYS A O 1
ATOM 1869 N N . ASP A 1 250 ? -0.216 10.696 18.401 1.00 94.00 250 ASP A N 1
ATOM 1870 C CA . ASP A 1 250 ? 1.127 10.116 18.428 1.00 94.00 250 ASP A CA 1
ATOM 1871 C C . ASP A 1 250 ? 1.093 8.608 18.735 1.00 94.00 250 ASP A C 1
ATOM 1873 O O . ASP A 1 250 ? 1.739 7.827 18.036 1.00 94.00 250 ASP A O 1
ATOM 1877 N N . ASN A 1 251 ? 0.269 8.181 19.696 1.00 93.81 251 ASN A N 1
ATOM 1878 C CA . ASN A 1 251 ? 0.081 6.770 20.040 1.00 93.81 251 ASN A CA 1
ATOM 1879 C C . ASN A 1 251 ? -0.497 5.962 18.870 1.00 93.81 251 ASN A C 1
ATOM 1881 O O . ASN A 1 251 ? 0.058 4.926 18.499 1.00 93.81 251 ASN A O 1
ATOM 1885 N N . LEU A 1 252 ? -1.573 6.448 18.243 1.00 95.56 252 LEU A N 1
ATOM 1886 C CA . LEU A 1 252 ? -2.205 5.771 17.107 1.00 95.56 252 LEU A CA 1
ATOM 1887 C C . LEU A 1 252 ? -1.299 5.731 15.873 1.00 95.56 252 LEU A C 1
ATOM 1889 O O . LEU A 1 252 ? -1.252 4.711 15.185 1.00 95.56 252 LEU A O 1
ATOM 1893 N N . LEU A 1 253 ? -0.551 6.805 15.595 1.00 96.56 253 LEU A N 1
ATOM 1894 C CA . LEU A 1 253 ? 0.451 6.799 14.526 1.00 96.56 253 LEU A CA 1
ATOM 1895 C C . LEU A 1 253 ? 1.593 5.831 14.843 1.00 96.56 253 LEU A C 1
ATOM 1897 O O . LEU A 1 253 ? 2.073 5.168 13.930 1.00 96.56 253 LEU A O 1
ATOM 1901 N N . GLY A 1 254 ? 1.992 5.704 16.110 1.00 96.38 254 GLY A N 1
ATOM 1902 C CA . GLY A 1 254 ? 2.936 4.683 16.558 1.00 96.38 254 GLY A CA 1
ATOM 1903 C C . GLY A 1 254 ? 2.459 3.269 16.226 1.00 96.38 254 GLY A C 1
ATOM 1904 O O . GLY A 1 254 ? 3.157 2.548 15.520 1.00 96.38 254 GLY A O 1
ATOM 1905 N N . LEU A 1 255 ? 1.241 2.907 16.643 1.00 98.00 255 LEU A N 1
ATOM 1906 C CA . LEU A 1 255 ? 0.656 1.591 16.355 1.00 98.00 255 LEU A CA 1
ATOM 1907 C C . LEU A 1 255 ? 0.529 1.325 14.847 1.00 98.00 255 LEU A C 1
ATOM 1909 O O . LEU A 1 255 ? 0.874 0.242 14.372 1.00 98.00 255 LEU A O 1
ATOM 1913 N N . TYR A 1 256 ? 0.070 2.322 14.085 1.00 98.19 256 TYR A N 1
ATOM 1914 C CA . TYR A 1 256 ? -0.029 2.236 12.628 1.00 98.19 256 TYR A CA 1
ATOM 1915 C C . TYR A 1 256 ? 1.334 1.962 11.980 1.00 98.19 256 TYR A C 1
ATOM 1917 O O . TYR A 1 256 ? 1.457 1.060 11.150 1.00 98.19 256 TYR A O 1
ATOM 1925 N N . TRP A 1 257 ? 2.367 2.719 12.357 1.00 97.56 257 TRP A N 1
ATOM 1926 C CA . TRP A 1 257 ? 3.695 2.572 11.768 1.00 97.56 257 TRP A CA 1
ATOM 1927 C C . TRP A 1 257 ? 4.410 1.303 12.217 1.00 97.56 257 TRP A C 1
ATOM 1929 O O . TRP A 1 257 ? 5.104 0.704 11.396 1.00 97.56 257 TRP A O 1
ATOM 1939 N N . ASP A 1 258 ? 4.179 0.814 13.435 1.00 97.75 258 ASP A N 1
ATOM 1940 C CA . ASP A 1 258 ? 4.654 -0.506 13.860 1.00 97.75 258 ASP A CA 1
ATOM 1941 C C . ASP A 1 258 ? 4.059 -1.611 12.965 1.00 97.75 258 ASP A C 1
ATOM 1943 O O . ASP A 1 258 ? 4.781 -2.479 12.452 1.00 97.75 258 ASP A O 1
ATOM 1947 N N . ALA A 1 259 ? 2.749 -1.558 12.708 1.00 98.44 259 ALA A N 1
ATOM 1948 C CA . ALA A 1 259 ? 2.053 -2.511 11.843 1.00 98.44 259 ALA A CA 1
ATOM 1949 C C . ALA A 1 259 ? 2.493 -2.414 10.372 1.00 98.44 259 ALA A C 1
ATOM 1951 O O . ALA A 1 259 ? 2.761 -3.427 9.717 1.00 98.44 259 ALA A O 1
ATOM 1952 N N . GLN A 1 260 ? 2.647 -1.199 9.847 1.00 97.06 260 GLN A N 1
ATOM 1953 C CA . GLN A 1 260 ? 3.116 -0.970 8.481 1.00 97.06 260 GLN A CA 1
ATOM 1954 C C . GLN A 1 260 ? 4.575 -1.430 8.301 1.00 97.06 260 GLN A C 1
ATOM 1956 O O . GLN A 1 260 ? 4.894 -2.097 7.311 1.00 97.06 260 GLN A O 1
ATOM 1961 N N . THR A 1 261 ? 5.453 -1.136 9.263 1.00 95.69 261 THR A N 1
ATOM 1962 C CA . THR A 1 261 ? 6.885 -1.478 9.197 1.00 95.69 261 THR A CA 1
ATOM 1963 C C . THR A 1 261 ? 7.085 -2.987 9.274 1.00 95.69 261 THR A C 1
ATOM 1965 O O . THR A 1 261 ? 7.773 -3.568 8.439 1.00 95.69 261 THR A O 1
ATOM 1968 N N . SER A 1 262 ? 6.405 -3.659 10.206 1.00 97.69 262 SER A N 1
ATOM 1969 C CA . SER A 1 262 ? 6.426 -5.128 10.282 1.00 97.69 262 SER A CA 1
ATOM 1970 C C . SER A 1 262 ? 5.876 -5.793 9.019 1.00 97.69 262 SER A C 1
ATOM 1972 O O . SER A 1 262 ? 6.438 -6.782 8.546 1.00 97.69 262 SER A O 1
ATOM 1974 N N . SER A 1 263 ? 4.830 -5.220 8.413 1.00 97.75 263 SER A N 1
ATOM 1975 C CA . SER A 1 263 ? 4.314 -5.680 7.118 1.00 97.75 263 SER A CA 1
ATOM 1976 C C . SER A 1 263 ? 5.369 -5.521 6.023 1.00 97.75 263 SER A C 1
ATOM 1978 O O . SER A 1 263 ? 5.576 -6.438 5.234 1.00 97.75 263 SER A O 1
ATOM 1980 N N . THR A 1 264 ? 6.086 -4.393 6.021 1.00 94.75 264 THR A N 1
ATOM 1981 C CA . THR A 1 264 ? 7.194 -4.105 5.102 1.00 94.75 264 THR A CA 1
ATOM 1982 C C . THR A 1 264 ? 8.334 -5.116 5.264 1.00 94.75 264 THR A C 1
ATOM 1984 O O . THR A 1 264 ? 8.819 -5.648 4.265 1.00 94.75 264 THR A O 1
ATOM 1987 N N . HIS A 1 265 ? 8.722 -5.468 6.492 1.00 94.94 265 HIS A N 1
ATOM 1988 C CA . HIS A 1 265 ? 9.743 -6.496 6.750 1.00 94.94 265 HIS A CA 1
ATOM 1989 C C . HIS A 1 265 ? 9.301 -7.886 6.283 1.00 94.94 265 HIS A C 1
ATOM 1991 O O . HIS A 1 265 ? 10.088 -8.617 5.678 1.00 94.94 265 HIS A O 1
ATOM 1997 N N . ALA A 1 266 ? 8.027 -8.235 6.480 1.00 96.75 266 ALA A N 1
ATOM 1998 C CA . ALA A 1 266 ? 7.469 -9.512 6.035 1.00 96.75 266 ALA A CA 1
ATOM 1999 C C . ALA A 1 266 ? 7.473 -9.679 4.499 1.00 96.75 266 ALA A C 1
ATOM 2001 O O . ALA A 1 266 ? 7.473 -10.809 3.999 1.00 96.75 266 ALA A O 1
ATOM 2002 N N . THR A 1 267 ? 7.596 -8.583 3.736 1.00 95.62 267 THR A N 1
ATOM 2003 C CA . THR A 1 267 ? 7.741 -8.633 2.269 1.00 95.62 267 THR A CA 1
ATOM 2004 C C . THR A 1 267 ? 9.047 -9.264 1.788 1.00 95.62 267 THR A C 1
ATOM 2006 O O . THR A 1 267 ? 9.200 -9.498 0.588 1.00 95.62 267 THR A O 1
ATOM 2009 N N . ALA A 1 268 ? 9.975 -9.622 2.683 1.00 95.62 268 ALA A N 1
ATOM 2010 C CA . ALA A 1 268 ? 11.108 -10.477 2.335 1.00 95.62 268 ALA A CA 1
ATOM 2011 C C . ALA A 1 268 ? 10.661 -11.788 1.651 1.00 95.62 268 ALA A C 1
ATOM 2013 O O . ALA A 1 268 ? 11.365 -12.285 0.772 1.00 95.62 268 ALA A O 1
ATOM 2014 N N . ALA A 1 269 ? 9.454 -12.285 1.960 1.00 96.12 269 ALA A N 1
ATOM 2015 C CA . ALA A 1 269 ? 8.823 -13.416 1.271 1.00 96.12 269 ALA A CA 1
ATOM 2016 C C . ALA A 1 269 ? 8.585 -13.177 -0.237 1.00 96.12 269 ALA A C 1
ATOM 2018 O O . ALA A 1 269 ? 8.423 -14.120 -1.004 1.00 96.12 269 ALA A O 1
ATOM 2019 N N . CYS A 1 270 ? 8.587 -11.922 -0.686 1.00 96.94 270 CYS A N 1
ATOM 2020 C CA . CYS A 1 270 ? 8.419 -11.553 -2.085 1.00 96.94 270 CYS A CA 1
ATOM 2021 C C . CYS A 1 270 ? 9.736 -11.565 -2.876 1.00 96.94 270 CYS A C 1
ATOM 2023 O O . CYS A 1 270 ? 9.691 -11.406 -4.093 1.00 96.94 270 CYS A O 1
ATOM 2025 N N . ASN A 1 271 ? 10.904 -11.704 -2.234 1.00 96.19 271 ASN A N 1
ATOM 2026 C CA . ASN A 1 271 ? 12.206 -11.432 -2.859 1.00 96.19 271 ASN A CA 1
ATOM 2027 C C . ASN A 1 271 ? 12.486 -12.234 -4.136 1.00 96.19 271 ASN A C 1
ATOM 2029 O O . ASN A 1 271 ? 13.090 -11.680 -5.055 1.00 96.19 271 ASN A O 1
ATOM 2033 N N . ASP A 1 272 ? 11.997 -13.469 -4.242 1.00 95.88 272 ASP A N 1
ATOM 2034 C CA . ASP A 1 272 ? 12.203 -14.309 -5.430 1.00 95.88 272 ASP A CA 1
ATOM 2035 C C . ASP A 1 272 ? 11.599 -13.684 -6.700 1.00 95.88 272 ASP A C 1
ATOM 2037 O O . ASP A 1 272 ? 12.154 -13.807 -7.792 1.00 95.88 272 ASP A O 1
ATOM 2041 N N . ARG A 1 273 ? 10.530 -12.888 -6.557 1.00 96.81 273 ARG A N 1
ATOM 2042 C CA . ARG A 1 273 ? 9.875 -12.163 -7.663 1.00 96.81 273 ARG A CA 1
ATOM 2043 C C . ARG A 1 273 ? 10.721 -11.030 -8.227 1.00 96.81 273 ARG A C 1
ATOM 2045 O O . ARG A 1 273 ? 10.457 -10.550 -9.326 1.00 96.81 273 ARG A O 1
ATOM 2052 N N . LYS A 1 274 ? 11.762 -10.592 -7.508 1.00 96.81 274 LYS A N 1
ATOM 2053 C CA . LYS A 1 274 ? 12.667 -9.551 -8.006 1.00 96.81 274 LYS A CA 1
ATOM 2054 C C . LYS A 1 274 ? 13.405 -10.012 -9.258 1.00 96.81 274 LYS A C 1
ATOM 2056 O O . LYS A 1 274 ? 13.808 -9.154 -10.031 1.00 96.81 274 LYS A O 1
ATOM 2061 N N . VAL A 1 275 ? 13.594 -11.318 -9.481 1.00 96.50 275 VAL A N 1
ATOM 2062 C CA . VAL A 1 275 ? 14.420 -11.853 -10.581 1.00 96.50 275 VAL A CA 1
ATOM 2063 C C . VAL A 1 275 ? 14.077 -11.244 -11.945 1.00 96.50 275 VAL A C 1
ATOM 2065 O O . VAL A 1 275 ? 14.999 -10.895 -12.681 1.00 96.50 275 VAL A O 1
ATOM 2068 N N . SER A 1 276 ? 12.792 -11.001 -12.203 1.00 95.31 276 SER A N 1
ATOM 2069 C CA . SER A 1 276 ? 12.238 -10.500 -13.467 1.00 95.31 276 SER A CA 1
ATOM 2070 C C . SER A 1 276 ? 12.450 -9.003 -13.723 1.00 95.31 276 SER A C 1
ATOM 2072 O O . SER A 1 276 ? 12.063 -8.503 -14.772 1.00 95.31 276 SER A O 1
ATOM 2074 N N . TYR A 1 277 ? 13.050 -8.270 -12.783 1.00 97.94 277 TYR A N 1
ATOM 2075 C CA . TYR A 1 277 ? 13.266 -6.826 -12.898 1.00 97.94 277 TYR A CA 1
ATOM 2076 C C . TYR A 1 277 ? 14.725 -6.475 -13.223 1.00 97.94 277 TYR A C 1
ATOM 2078 O O . TYR A 1 277 ? 15.658 -7.214 -12.882 1.00 97.94 277 TYR A O 1
ATOM 2086 N N . SER A 1 278 ? 14.924 -5.313 -13.853 1.00 97.44 278 SER A N 1
ATOM 2087 C CA . SER A 1 278 ? 16.247 -4.730 -14.119 1.00 97.44 278 SER A CA 1
ATOM 2088 C C . SER A 1 278 ? 17.030 -4.501 -12.821 1.00 97.44 278 SER A C 1
ATOM 2090 O O . SER A 1 278 ? 16.454 -4.423 -11.728 1.00 97.44 278 SER A O 1
ATOM 2092 N N . SER A 1 279 ? 18.356 -4.386 -12.913 1.00 96.94 279 SER A N 1
ATOM 2093 C CA . SER A 1 279 ? 19.171 -4.054 -11.740 1.00 96.94 279 SER A CA 1
ATOM 2094 C C . SER A 1 279 ? 18.812 -2.663 -11.197 1.00 96.94 279 SER A C 1
ATOM 2096 O O . SER A 1 279 ? 18.735 -2.465 -9.981 1.00 96.94 279 SER A O 1
ATOM 2098 N N . THR A 1 280 ? 18.482 -1.730 -12.093 1.00 97.50 280 THR A N 1
ATOM 2099 C CA . THR A 1 280 ? 18.043 -0.372 -11.763 1.00 97.50 280 THR A CA 1
ATOM 2100 C C . THR A 1 280 ? 16.743 -0.363 -10.962 1.00 97.50 280 THR A C 1
ATOM 2102 O O . THR A 1 280 ? 16.684 0.265 -9.904 1.00 97.50 280 THR A O 1
ATOM 2105 N N . GLU A 1 281 ? 15.722 -1.109 -11.388 1.00 98.19 281 GLU A N 1
ATOM 2106 C CA . GLU A 1 281 ? 14.461 -1.197 -10.644 1.00 98.19 281 GLU A CA 1
ATOM 2107 C C . GLU A 1 281 ? 14.664 -1.910 -9.300 1.00 98.19 281 GLU A C 1
ATOM 2109 O O . GLU A 1 281 ? 14.143 -1.454 -8.286 1.00 98.19 281 GLU A O 1
ATOM 2114 N N . LYS A 1 282 ? 15.487 -2.968 -9.236 1.00 97.25 282 LYS A N 1
ATOM 2115 C CA . LYS A 1 282 ? 15.834 -3.637 -7.964 1.00 97.25 282 LYS A CA 1
ATOM 2116 C C . LYS A 1 282 ? 16.476 -2.677 -6.958 1.00 97.25 282 LYS A C 1
ATOM 2118 O O . LYS A 1 282 ? 16.159 -2.726 -5.768 1.00 97.25 282 LYS A O 1
ATOM 2123 N N . ASN A 1 283 ? 17.362 -1.795 -7.420 1.00 95.81 283 ASN A N 1
ATOM 2124 C CA . ASN A 1 283 ? 17.977 -0.771 -6.574 1.00 95.81 283 ASN A CA 1
ATOM 2125 C C . ASN A 1 283 ? 16.945 0.254 -6.086 1.00 95.81 283 ASN A C 1
ATOM 2127 O O . ASN A 1 283 ? 16.981 0.655 -4.919 1.00 95.81 283 ASN A O 1
ATOM 2131 N N . PHE A 1 284 ? 16.000 0.644 -6.945 1.00 96.62 284 PHE A N 1
ATOM 2132 C CA . PHE A 1 284 ? 14.891 1.505 -6.545 1.00 96.62 284 PHE A CA 1
ATOM 2133 C C . PHE A 1 284 ? 13.979 0.823 -5.520 1.00 96.62 284 PHE A C 1
ATOM 2135 O O . PHE A 1 284 ? 13.684 1.432 -4.500 1.00 96.62 284 PHE A O 1
ATOM 2142 N N . MET A 1 285 ? 13.626 -0.453 -5.705 1.00 95.81 285 MET A N 1
ATOM 2143 C CA . MET A 1 285 ? 12.856 -1.239 -4.729 1.00 95.81 285 MET A CA 1
ATOM 2144 C C . MET A 1 285 ? 13.520 -1.250 -3.347 1.00 95.81 285 MET A C 1
ATOM 2146 O O . MET A 1 285 ? 12.849 -1.058 -2.337 1.00 95.81 285 MET A O 1
ATOM 2150 N N . ARG A 1 286 ? 14.846 -1.446 -3.282 1.00 93.44 286 ARG A N 1
ATOM 2151 C CA . ARG A 1 286 ? 15.591 -1.368 -2.014 1.00 93.44 286 ARG A CA 1
ATOM 2152 C C . ARG A 1 286 ? 15.522 0.034 -1.413 1.00 93.44 286 ARG A C 1
ATOM 2154 O O . ARG A 1 286 ? 15.203 0.178 -0.239 1.00 93.44 286 ARG A O 1
ATOM 2161 N N . SER A 1 287 ? 15.783 1.055 -2.225 1.00 91.69 287 SER A N 1
ATOM 2162 C CA . SER A 1 287 ? 15.779 2.449 -1.769 1.00 91.69 287 SER A CA 1
ATOM 2163 C C . SER A 1 287 ? 14.388 2.895 -1.295 1.00 91.69 287 SER A C 1
ATOM 2165 O O . SER A 1 287 ? 14.286 3.660 -0.344 1.00 91.69 287 SER A O 1
ATOM 2167 N N . TRP A 1 288 ? 13.326 2.378 -1.920 1.00 91.50 288 TRP A N 1
ATOM 2168 C CA . TRP A 1 288 ? 11.927 2.563 -1.535 1.00 91.50 288 TRP A CA 1
ATOM 2169 C C . TRP A 1 288 ? 11.617 1.963 -0.160 1.00 91.50 288 TRP A C 1
ATOM 2171 O O . TRP A 1 288 ? 11.047 2.633 0.695 1.00 91.50 288 TRP A O 1
ATOM 2181 N N . LEU A 1 289 ? 12.009 0.707 0.081 1.00 90.44 289 LEU A N 1
ATOM 2182 C CA . LEU A 1 289 ? 11.827 0.083 1.397 1.00 90.44 289 LEU A CA 1
ATOM 2183 C C . LEU A 1 289 ? 12.619 0.834 2.474 1.00 90.44 289 LEU A C 1
ATOM 2185 O O . LEU A 1 289 ? 12.100 1.115 3.548 1.00 90.44 289 LEU A O 1
ATOM 2189 N N . ASN A 1 290 ? 13.851 1.224 2.155 1.00 86.50 290 ASN A N 1
ATOM 2190 C CA . ASN A 1 290 ? 14.715 1.959 3.071 1.00 86.50 290 ASN A CA 1
ATOM 2191 C C . ASN A 1 290 ? 14.188 3.361 3.393 1.00 86.50 290 ASN A C 1
ATOM 2193 O O . ASN A 1 290 ? 14.358 3.828 4.517 1.00 86.50 290 ASN A O 1
ATOM 2197 N N . SER A 1 291 ? 13.550 4.047 2.441 1.00 84.38 291 SER A N 1
ATOM 2198 C CA . SER A 1 291 ? 12.946 5.354 2.707 1.00 84.38 291 SER A CA 1
ATOM 2199 C C . SER A 1 291 ? 11.713 5.245 3.609 1.00 84.38 291 SER A C 1
ATOM 2201 O O . SER A 1 291 ? 11.499 6.136 4.432 1.00 84.38 291 SER A O 1
ATOM 2203 N N . ALA A 1 292 ? 10.960 4.140 3.536 1.00 85.25 292 ALA A N 1
ATOM 2204 C CA . ALA A 1 292 ? 9.807 3.892 4.401 1.00 85.25 292 ALA A CA 1
ATOM 2205 C C . ALA A 1 292 ? 10.176 3.837 5.897 1.00 85.25 292 ALA A C 1
ATOM 2207 O O . ALA A 1 292 ? 9.410 4.333 6.720 1.00 85.25 292 ALA A O 1
ATOM 2208 N N . GLU A 1 293 ? 11.369 3.348 6.252 1.00 84.25 293 GLU A N 1
ATOM 2209 C CA . GLU A 1 293 ? 11.874 3.347 7.639 1.00 84.25 293 GLU A CA 1
ATOM 2210 C C . GLU A 1 293 ? 11.968 4.764 8.226 1.00 84.25 293 GLU A C 1
ATOM 2212 O O . GLU A 1 293 ? 11.607 5.005 9.377 1.00 84.25 293 GLU A O 1
ATOM 2217 N N . TYR A 1 294 ? 12.398 5.742 7.424 1.00 83.06 294 TYR A N 1
ATOM 2218 C CA . TYR A 1 294 ? 12.472 7.138 7.861 1.00 83.06 294 TYR A CA 1
ATOM 2219 C C . TYR A 1 294 ? 11.086 7.763 8.035 1.00 83.06 294 TYR A C 1
ATOM 2221 O O . TYR A 1 294 ? 10.858 8.516 8.985 1.00 83.06 294 TYR A O 1
ATOM 2229 N N . VAL A 1 295 ? 10.158 7.441 7.126 1.00 86.12 295 VAL A N 1
ATOM 2230 C CA . VAL A 1 295 ? 8.761 7.888 7.208 1.00 86.12 295 VAL A CA 1
ATOM 2231 C C . VAL A 1 295 ? 8.134 7.344 8.497 1.00 86.12 295 VAL A C 1
ATOM 2233 O O . VAL A 1 295 ? 7.568 8.114 9.278 1.00 86.12 295 VAL A O 1
ATOM 2236 N N . SER A 1 296 ? 8.328 6.049 8.754 1.00 87.50 296 SER A N 1
ATOM 2237 C CA . SER A 1 296 ? 7.862 5.337 9.943 1.00 87.50 296 SER A CA 1
ATOM 2238 C C . SER A 1 296 ? 8.421 5.920 11.237 1.00 87.50 296 SER A C 1
ATOM 2240 O O . SER A 1 296 ? 7.663 6.301 12.129 1.00 87.50 296 SER A O 1
ATOM 2242 N N . ALA A 1 297 ? 9.738 6.122 11.309 1.00 86.00 297 ALA A N 1
ATOM 2243 C CA . ALA A 1 297 ? 10.388 6.674 12.495 1.00 86.00 297 ALA A CA 1
ATOM 2244 C C . ALA A 1 297 ? 9.933 8.103 12.837 1.00 86.00 297 ALA A C 1
ATOM 2246 O O . ALA A 1 297 ? 10.010 8.522 13.992 1.00 86.00 297 ALA A O 1
ATOM 2247 N N . SER A 1 298 ? 9.450 8.861 11.847 1.00 86.50 298 SER A N 1
ATOM 2248 C CA . SER A 1 298 ? 8.864 10.189 12.063 1.00 86.50 298 SER A CA 1
ATOM 2249 C C . SER A 1 298 ? 7.392 10.159 12.487 1.00 86.50 298 SER A C 1
ATOM 2251 O O . SER A 1 298 ? 6.803 11.222 12.690 1.00 86.50 298 SER A O 1
ATOM 2253 N N . ARG A 1 299 ? 6.791 8.963 12.588 1.00 91.75 299 ARG A N 1
ATOM 2254 C CA . ARG A 1 299 ? 5.357 8.740 12.807 1.00 91.75 299 ARG A CA 1
ATOM 2255 C C . ARG A 1 299 ? 4.505 9.592 11.872 1.00 91.75 299 ARG A C 1
ATOM 2257 O O . ARG A 1 299 ? 3.547 10.249 12.273 1.00 91.75 299 ARG A O 1
ATOM 2264 N N . PHE A 1 300 ? 4.887 9.627 10.599 1.00 92.25 300 PHE A N 1
ATOM 2265 C CA . PHE A 1 300 ? 4.273 10.509 9.619 1.00 92.25 300 PHE A CA 1
ATOM 2266 C C . PHE A 1 300 ? 2.776 10.216 9.444 1.00 92.25 300 PHE A C 1
ATOM 2268 O O . PHE A 1 300 ? 2.381 9.102 9.117 1.00 92.25 300 PHE A O 1
ATOM 2275 N N . GLN A 1 301 ? 1.917 11.220 9.600 1.00 94.69 301 GLN A N 1
ATOM 2276 C CA . GLN A 1 301 ? 0.499 11.067 9.272 1.00 94.69 301 GLN A CA 1
ATOM 2277 C C . GLN A 1 301 ? 0.322 11.029 7.748 1.00 94.69 301 GLN A C 1
ATOM 2279 O O . GLN A 1 301 ? 0.241 12.079 7.110 1.00 94.69 301 GLN A O 1
ATOM 2284 N N . SER A 1 302 ? 0.223 9.833 7.174 1.00 95.12 302 SER A N 1
ATOM 2285 C CA . SER A 1 302 ? 0.010 9.594 5.743 1.00 95.12 302 SER A CA 1
ATOM 2286 C C . SER A 1 302 ? -1.439 9.849 5.296 1.00 95.12 302 SER A C 1
ATOM 2288 O O . SER A 1 302 ? -2.082 8.987 4.702 1.00 95.12 302 SER A O 1
ATOM 2290 N N . SER A 1 303 ? -1.951 11.057 5.559 1.00 96.06 303 SER A N 1
ATOM 2291 C CA . SER A 1 303 ? -3.244 11.530 5.040 1.00 96.06 303 SER A CA 1
ATOM 2292 C C . SER A 1 303 ? -3.239 11.621 3.511 1.00 96.06 303 SER A C 1
ATOM 2294 O O . SER A 1 303 ? -2.172 11.555 2.898 1.00 96.06 303 SER A O 1
ATOM 2296 N N . LEU A 1 304 ? -4.401 11.794 2.872 1.00 95.50 304 LEU A N 1
ATOM 2297 C CA . LEU A 1 304 ? -4.494 11.888 1.407 1.00 95.50 304 LEU A CA 1
ATOM 2298 C C . LEU A 1 304 ? -3.571 12.986 0.851 1.00 95.50 304 LEU A C 1
ATOM 2300 O O . LEU A 1 304 ? -2.701 12.714 0.025 1.00 95.50 304 LEU A O 1
ATOM 2304 N N . GLU A 1 305 ? -3.723 14.214 1.352 1.00 92.94 305 GLU A N 1
ATOM 2305 C CA . GLU A 1 305 ? -2.982 15.383 0.863 1.00 92.94 305 GLU A CA 1
ATOM 2306 C C . GLU A 1 305 ? -1.480 15.260 1.132 1.00 92.94 305 GLU A C 1
ATOM 2308 O O . GLU A 1 305 ? -0.647 15.562 0.279 1.00 92.94 305 GLU A O 1
ATOM 2313 N N . LYS A 1 306 ? -1.121 14.747 2.312 1.00 92.44 306 LYS A N 1
ATOM 2314 C CA . LYS A 1 306 ? 0.275 14.529 2.686 1.00 92.44 306 LYS A CA 1
ATOM 2315 C C . LYS A 1 306 ? 0.912 13.432 1.837 1.00 92.44 306 LYS A C 1
ATOM 2317 O O . LYS A 1 306 ? 2.010 13.624 1.330 1.00 92.44 306 LYS A O 1
ATOM 2322 N N . SER A 1 307 ? 0.221 12.313 1.636 1.00 93.38 307 SER A N 1
ATOM 2323 C CA . SER A 1 307 ? 0.719 11.180 0.847 1.00 93.38 307 SER A CA 1
ATOM 2324 C C . SER A 1 307 ? 0.849 11.521 -0.632 1.00 93.38 307 SER A C 1
ATOM 2326 O O . SER A 1 307 ? 1.811 11.106 -1.269 1.00 93.38 307 SER A O 1
ATOM 2328 N N . LYS A 1 308 ? -0.067 12.329 -1.173 1.00 91.31 308 LYS A N 1
ATOM 2329 C CA . LYS A 1 308 ? -0.011 12.825 -2.551 1.00 91.31 308 LYS A CA 1
ATOM 2330 C C . LYS A 1 308 ? 1.335 13.489 -2.855 1.00 91.31 308 LYS A C 1
ATOM 2332 O O . LYS A 1 308 ? 1.984 13.121 -3.828 1.00 91.31 308 LYS A O 1
ATOM 2337 N N . VAL A 1 309 ? 1.791 14.393 -1.984 1.00 87.25 309 VAL A N 1
ATOM 2338 C CA . VAL A 1 309 ? 3.085 15.088 -2.133 1.00 87.25 309 VAL A CA 1
ATOM 2339 C C . VAL A 1 309 ? 4.270 14.114 -2.153 1.00 87.25 309 VAL A C 1
ATOM 2341 O O . VAL A 1 309 ? 5.278 14.399 -2.792 1.00 87.25 309 VAL A O 1
ATOM 2344 N N . PHE A 1 310 ? 4.154 12.962 -1.487 1.00 85.06 310 PHE A N 1
ATOM 2345 C CA . PHE A 1 310 ? 5.185 11.922 -1.489 1.00 85.06 310 PHE A CA 1
ATOM 2346 C C . PHE A 1 310 ? 5.151 10.995 -2.700 1.00 85.06 310 PHE A C 1
ATOM 2348 O O . PHE A 1 310 ? 6.200 10.494 -3.100 1.00 85.06 310 PHE A O 1
ATOM 2355 N N . LEU A 1 311 ? 3.972 10.753 -3.266 1.00 90.06 311 LEU A N 1
ATOM 2356 C CA . LEU A 1 311 ? 3.772 9.714 -4.274 1.00 90.06 311 LEU A CA 1
ATOM 2357 C C . LEU A 1 311 ? 3.750 10.248 -5.710 1.00 90.06 311 LEU A C 1
ATOM 2359 O O . LEU A 1 311 ? 4.177 9.544 -6.617 1.00 90.06 311 LEU A O 1
ATOM 2363 N N . GLU A 1 312 ? 3.305 11.486 -5.933 1.00 88.06 312 GLU A N 1
ATOM 2364 C CA . GLU A 1 312 ? 3.337 12.115 -7.263 1.00 88.06 312 GLU A CA 1
ATOM 2365 C C . GLU A 1 312 ? 4.742 12.247 -7.876 1.00 88.06 312 GLU A C 1
ATOM 2367 O O . GLU A 1 312 ? 4.872 11.998 -9.074 1.00 88.06 312 GLU A O 1
ATOM 2372 N N . PRO A 1 313 ? 5.813 12.592 -7.130 1.00 90.31 313 PRO A N 1
ATOM 2373 C CA . PRO A 1 313 ? 7.138 12.736 -7.723 1.00 90.31 313 PRO A CA 1
ATOM 2374 C C . PRO A 1 313 ? 7.874 11.390 -7.829 1.00 90.31 313 PRO A C 1
ATOM 2376 O O . PRO A 1 313 ? 9.098 11.369 -7.935 1.00 90.31 313 PRO A O 1
ATOM 2379 N N . LEU A 1 314 ? 7.173 10.256 -7.740 1.00 93.44 314 LEU A N 1
ATOM 2380 C CA . LEU A 1 314 ? 7.753 8.934 -7.962 1.00 93.44 314 LEU A CA 1
ATOM 2381 C C . LEU A 1 314 ? 7.790 8.574 -9.443 1.00 93.44 314 LEU A C 1
ATOM 2383 O O . LEU A 1 314 ? 6.945 9.048 -10.196 1.00 93.44 314 LEU A O 1
ATOM 2387 N N . PRO A 1 315 ? 8.686 7.655 -9.853 1.00 95.38 315 PRO A N 1
ATOM 2388 C CA . PRO A 1 315 ? 8.778 7.235 -11.243 1.00 95.38 315 PRO A CA 1
ATOM 2389 C C . PRO A 1 315 ? 7.443 6.697 -11.766 1.00 95.38 315 PRO A C 1
ATOM 2391 O O . PRO A 1 315 ? 6.913 5.700 -11.262 1.00 95.38 315 PRO A O 1
ATOM 2394 N N . SER A 1 316 ? 6.951 7.327 -12.821 1.00 94.88 316 SER A N 1
ATOM 2395 C CA . SER A 1 316 ? 5.729 7.034 -13.570 1.00 94.88 316 SER A CA 1
ATOM 2396 C C . SER A 1 316 ? 5.826 5.767 -14.416 1.00 94.88 316 SER A C 1
ATOM 2398 O O . SER A 1 316 ? 4.826 5.319 -14.963 1.00 94.88 316 SER A O 1
ATOM 2400 N N . ARG A 1 317 ? 7.003 5.136 -14.492 1.00 95.56 317 ARG A N 1
ATOM 2401 C CA . ARG A 1 317 ? 7.210 3.821 -15.114 1.00 95.56 317 ARG A CA 1
ATOM 2402 C C . ARG A 1 317 ? 8.212 2.970 -14.339 1.00 95.56 317 ARG A C 1
ATOM 2404 O O . ARG A 1 317 ? 8.949 3.465 -13.480 1.00 95.56 317 ARG A O 1
ATOM 2411 N N . ILE A 1 318 ? 8.248 1.679 -14.661 1.00 96.88 318 ILE A N 1
ATOM 2412 C CA . ILE A 1 318 ? 9.309 0.760 -14.229 1.00 96.88 318 ILE A CA 1
ATOM 2413 C C . ILE A 1 318 ? 10.655 1.249 -14.785 1.00 96.88 318 ILE A C 1
ATOM 2415 O O . ILE A 1 318 ? 10.748 1.641 -15.955 1.00 96.88 318 ILE A O 1
ATOM 2419 N N . LEU A 1 319 ? 11.695 1.228 -13.948 1.00 97.69 319 LEU A N 1
ATOM 2420 C CA . LEU A 1 319 ? 13.040 1.622 -14.352 1.00 97.69 319 LEU A CA 1
ATOM 2421 C C . LEU A 1 319 ? 13.717 0.531 -15.186 1.00 97.69 319 LEU A C 1
ATOM 2423 O O . LEU A 1 319 ? 13.639 -0.669 -14.913 1.00 97.69 319 LEU A O 1
ATOM 2427 N N . GLN A 1 320 ? 14.431 0.967 -16.208 1.00 96.31 320 GLN A N 1
ATOM 2428 C CA . GLN A 1 320 ? 15.153 0.142 -17.160 1.00 96.31 320 GLN A CA 1
ATOM 2429 C C . GLN A 1 320 ? 16.649 0.153 -16.842 1.00 96.31 320 GLN A C 1
ATOM 2431 O O . GLN A 1 320 ? 17.154 1.026 -16.139 1.00 96.31 320 GLN A O 1
ATOM 2436 N N . GLU A 1 321 ? 17.386 -0.814 -17.386 1.00 96.38 321 GLU A N 1
ATOM 2437 C CA . GLU A 1 321 ? 18.820 -0.972 -17.104 1.00 96.38 321 GLU A CA 1
ATOM 2438 C C . GLU A 1 321 ? 19.649 0.271 -17.484 1.00 96.38 321 GLU A C 1
ATOM 2440 O O . GLU A 1 321 ? 20.638 0.581 -16.830 1.00 96.38 321 GLU A O 1
ATOM 2445 N N . ALA A 1 322 ? 19.228 1.009 -18.516 1.00 95.81 322 ALA A N 1
ATOM 2446 C CA . ALA A 1 322 ? 19.913 2.212 -18.989 1.00 95.81 322 ALA A CA 1
ATOM 2447 C C . ALA A 1 322 ? 19.547 3.493 -18.215 1.00 95.81 322 ALA A C 1
ATOM 2449 O O . ALA A 1 322 ? 20.158 4.535 -18.452 1.00 95.81 322 ALA A O 1
ATOM 2450 N N . ASP A 1 323 ? 18.559 3.443 -17.317 1.00 97.06 323 ASP A N 1
ATOM 2451 C CA . ASP A 1 323 ? 18.113 4.622 -16.581 1.00 97.06 323 ASP A CA 1
ATOM 2452 C C . ASP A 1 323 ? 19.145 5.037 -15.528 1.00 97.06 323 ASP A C 1
ATOM 2454 O O . ASP A 1 323 ? 19.513 4.264 -14.641 1.00 97.06 323 ASP A O 1
ATOM 2458 N N . VAL A 1 324 ? 19.580 6.298 -15.595 1.00 94.62 324 VAL A N 1
ATOM 2459 C CA . VAL A 1 324 ? 20.537 6.884 -14.650 1.00 94.62 324 VAL A CA 1
ATOM 2460 C C . VAL A 1 324 ? 20.037 8.253 -14.195 1.00 94.62 324 VAL A C 1
ATOM 2462 O O . VAL A 1 324 ? 20.197 9.265 -14.881 1.00 94.62 324 VAL A O 1
ATOM 2465 N N . ALA A 1 325 ? 19.440 8.294 -13.004 1.00 92.56 325 ALA A N 1
ATOM 2466 C CA . ALA A 1 325 ? 19.077 9.550 -12.352 1.00 92.56 325 ALA A CA 1
ATOM 2467 C C . ALA A 1 325 ? 20.340 10.402 -12.072 1.00 92.56 325 ALA A C 1
ATOM 2469 O O . ALA A 1 325 ? 21.403 9.841 -11.785 1.00 92.56 325 ALA A O 1
ATOM 2470 N N . PRO A 1 326 ? 20.262 11.745 -12.145 1.00 93.56 326 PRO A N 1
ATOM 2471 C CA . PRO A 1 326 ? 19.060 12.565 -12.328 1.00 93.56 326 PRO A CA 1
ATOM 2472 C C . PRO A 1 326 ? 18.733 12.905 -13.797 1.00 93.56 326 PRO A C 1
ATOM 2474 O O . PRO A 1 326 ? 18.024 13.876 -14.038 1.00 93.56 326 PRO A O 1
ATOM 2477 N N . ASN A 1 327 ? 19.271 12.178 -14.783 1.00 93.31 327 ASN A N 1
ATOM 2478 C CA . ASN A 1 327 ? 19.184 12.565 -16.198 1.00 93.31 327 ASN A CA 1
ATOM 2479 C C . ASN A 1 327 ? 18.418 11.542 -17.053 1.00 93.31 327 ASN A C 1
ATOM 2481 O O . ASN A 1 327 ? 18.818 11.248 -18.181 1.00 93.31 327 ASN A O 1
ATOM 2485 N N . ILE A 1 328 ? 17.331 10.980 -16.523 1.00 95.00 328 ILE A N 1
ATOM 2486 C CA . ILE A 1 328 ? 16.445 10.087 -17.277 1.00 95.00 328 ILE A CA 1
ATOM 2487 C C . ILE A 1 328 ? 15.514 10.959 -18.122 1.00 95.00 328 ILE A C 1
ATOM 2489 O O . ILE A 1 328 ? 14.700 11.699 -17.575 1.00 95.00 328 ILE A O 1
ATOM 2493 N N . ALA A 1 329 ? 15.684 10.909 -19.445 1.00 93.00 329 ALA A N 1
ATOM 2494 C CA . ALA A 1 329 ? 15.140 11.902 -20.375 1.00 93.00 329 ALA A CA 1
ATOM 2495 C C . ALA A 1 329 ? 13.606 11.937 -20.461 1.00 93.00 329 ALA A C 1
ATOM 2497 O O . ALA A 1 329 ? 13.043 12.977 -20.792 1.00 93.00 329 ALA A O 1
ATOM 2498 N N . ASP A 1 330 ? 12.943 10.814 -20.199 1.00 92.88 330 ASP A N 1
ATOM 2499 C CA . ASP A 1 330 ? 11.488 10.662 -20.248 1.00 92.88 330 ASP A CA 1
ATOM 2500 C C . ASP A 1 330 ? 10.826 10.691 -18.860 1.00 92.88 330 ASP A C 1
ATOM 2502 O O . ASP A 1 330 ? 9.620 10.489 -18.760 1.00 92.88 330 ASP A O 1
ATOM 2506 N N . LEU A 1 331 ? 11.593 10.978 -17.803 1.00 93.62 331 LEU A N 1
ATOM 2507 C CA . LEU A 1 331 ? 11.068 11.286 -16.474 1.00 93.62 331 LEU A CA 1
ATOM 2508 C C . LEU A 1 331 ? 11.149 12.792 -16.211 1.00 93.62 331 LEU A C 1
ATOM 2510 O O . LEU A 1 331 ? 12.068 13.480 -16.662 1.00 93.62 331 LEU A O 1
ATOM 2514 N N . SER A 1 332 ? 10.207 13.309 -15.432 1.00 91.62 332 SER A N 1
ATOM 2515 C CA . SER A 1 332 ? 10.187 14.697 -14.994 1.00 91.62 332 SER A CA 1
ATOM 2516 C C . SER A 1 332 ? 11.386 15.029 -14.094 1.00 91.62 332 SER A C 1
ATOM 2518 O O . SER A 1 332 ? 12.109 14.160 -13.586 1.00 91.62 332 SER A O 1
ATOM 2520 N N . LEU A 1 333 ? 11.608 16.327 -13.875 1.00 90.88 333 LEU A N 1
ATOM 2521 C CA . LEU A 1 333 ? 12.633 16.800 -12.943 1.00 90.88 333 LEU A CA 1
ATOM 2522 C C . LEU A 1 333 ? 12.370 16.297 -11.515 1.00 90.88 333 LEU A C 1
ATOM 2524 O O . LEU A 1 333 ? 13.308 15.945 -10.799 1.00 90.88 333 LEU A O 1
ATOM 2528 N N . GLU A 1 334 ? 11.101 16.260 -11.111 1.00 89.56 334 GLU A N 1
ATOM 2529 C CA . GLU A 1 334 ? 10.678 15.819 -9.782 1.00 89.56 334 GLU A CA 1
ATOM 2530 C C . GLU A 1 334 ? 10.953 14.323 -9.602 1.00 89.56 334 GLU A C 1
ATOM 2532 O O . GLU A 1 334 ? 11.549 13.926 -8.603 1.00 89.56 334 GLU A O 1
ATOM 2537 N N . GLU A 1 335 ? 10.639 13.507 -10.609 1.00 92.88 335 GLU A N 1
ATOM 2538 C CA . GLU A 1 335 ? 10.909 12.065 -10.610 1.00 92.88 335 GLU A CA 1
ATOM 2539 C C . GLU A 1 335 ? 12.407 11.752 -10.528 1.00 92.88 335 GLU A C 1
ATOM 2541 O O . GLU A 1 335 ? 12.852 10.965 -9.686 1.00 92.88 335 GLU A O 1
ATOM 2546 N N . ASN A 1 336 ? 13.215 12.423 -11.353 1.00 92.38 336 ASN A N 1
ATOM 2547 C CA . ASN A 1 336 ? 14.672 12.295 -11.321 1.00 92.38 336 ASN A CA 1
ATOM 2548 C C . ASN A 1 336 ? 15.274 12.734 -9.974 1.00 92.38 336 ASN A C 1
ATOM 2550 O O . ASN A 1 336 ? 16.220 12.112 -9.467 1.00 92.38 336 ASN A O 1
ATOM 2554 N N . SER A 1 337 ? 14.729 13.798 -9.379 1.00 91.00 337 SER A N 1
ATOM 2555 C CA . SER A 1 337 ? 15.142 14.280 -8.061 1.00 91.00 337 SER A CA 1
ATOM 2556 C C . SER A 1 337 ? 14.808 13.271 -6.962 1.00 91.00 337 SER A C 1
ATOM 2558 O O . SER A 1 337 ? 15.669 12.953 -6.136 1.00 91.00 337 SER A O 1
ATOM 2560 N N . THR A 1 338 ? 13.605 12.697 -6.983 1.00 90.75 338 THR A N 1
ATOM 2561 C CA . THR A 1 338 ? 13.174 11.682 -6.014 1.00 90.75 338 THR A CA 1
ATOM 2562 C C . THR A 1 338 ? 14.037 10.429 -6.085 1.00 90.75 338 THR A C 1
ATOM 2564 O O . THR A 1 338 ? 14.503 9.948 -5.052 1.00 90.75 338 THR A O 1
ATOM 2567 N N . LEU A 1 339 ? 14.349 9.942 -7.290 1.00 93.19 339 LEU A N 1
ATOM 2568 C CA . LEU A 1 339 ? 15.258 8.807 -7.485 1.00 93.19 339 LEU A CA 1
ATOM 2569 C C . LEU A 1 339 ? 16.650 9.060 -6.897 1.00 93.19 339 LEU A C 1
ATOM 2571 O O . LEU A 1 339 ? 17.208 8.205 -6.204 1.00 93.19 339 LEU A O 1
ATOM 2575 N N . SER A 1 340 ? 17.199 10.251 -7.138 1.00 90.12 340 SER A N 1
ATOM 2576 C CA . SER A 1 340 ? 18.514 10.643 -6.619 1.00 90.12 340 SER A CA 1
ATOM 2577 C C . SER A 1 340 ? 18.508 10.713 -5.092 1.00 90.12 340 SER A C 1
ATOM 2579 O O . SER A 1 340 ? 19.413 10.205 -4.428 1.00 90.12 340 SER A O 1
ATOM 2581 N N . THR A 1 341 ? 17.445 11.288 -4.537 1.00 87.69 341 THR A N 1
ATOM 2582 C CA . THR A 1 341 ? 17.201 11.398 -3.100 1.00 87.69 341 THR A CA 1
ATOM 2583 C C . THR A 1 341 ? 17.102 10.025 -2.429 1.00 87.69 341 THR A C 1
ATOM 2585 O O . THR A 1 341 ? 17.756 9.780 -1.415 1.00 87.69 341 THR A O 1
ATOM 2588 N N . PHE A 1 342 ? 16.342 9.098 -3.011 1.00 90.00 342 PHE A N 1
ATOM 2589 C CA . PHE A 1 342 ? 16.177 7.741 -2.485 1.00 90.00 342 PHE A CA 1
ATOM 2590 C C . PHE A 1 342 ? 17.499 6.967 -2.526 1.00 90.00 342 PHE A C 1
ATOM 2592 O O . PHE A 1 342 ? 17.876 6.339 -1.537 1.00 90.00 342 PHE A O 1
ATOM 2599 N N . SER A 1 343 ? 18.258 7.081 -3.622 1.00 88.25 343 SER A N 1
ATOM 2600 C CA . SER A 1 343 ? 19.598 6.489 -3.712 1.00 88.25 343 SER A CA 1
ATOM 2601 C C . SER A 1 343 ? 20.561 7.065 -2.668 1.00 88.25 343 SER A C 1
ATOM 2603 O O . SER A 1 343 ? 21.397 6.344 -2.122 1.00 88.25 343 SER A O 1
ATOM 2605 N N . TRP A 1 344 ? 20.461 8.360 -2.365 1.00 86.19 344 TRP A N 1
ATOM 2606 C CA . TRP A 1 344 ? 21.276 8.993 -1.331 1.00 86.19 344 TRP A CA 1
ATOM 2607 C C . TRP A 1 344 ? 20.939 8.482 0.077 1.00 86.19 344 TRP A C 1
ATOM 2609 O O . TRP A 1 344 ? 21.860 8.154 0.827 1.00 86.19 344 TRP A O 1
ATOM 2619 N N . LEU A 1 345 ? 19.652 8.340 0.415 1.00 82.56 345 LEU A N 1
ATOM 2620 C CA . LEU A 1 345 ? 19.220 7.739 1.686 1.00 82.56 345 LEU A CA 1
ATOM 2621 C C . LEU A 1 345 ? 19.729 6.297 1.836 1.00 82.56 345 LEU A C 1
ATOM 2623 O O . LEU A 1 345 ? 20.284 5.935 2.871 1.00 82.56 345 LEU A O 1
ATOM 2627 N N . ASP A 1 346 ? 19.616 5.492 0.780 1.00 82.62 346 ASP A N 1
ATOM 2628 C CA . ASP A 1 346 ? 20.110 4.110 0.748 1.00 82.62 346 ASP A CA 1
ATOM 2629 C C . ASP A 1 346 ? 21.628 4.025 1.006 1.00 82.62 346 ASP A C 1
ATOM 2631 O O . ASP A 1 346 ? 22.111 3.188 1.778 1.00 82.62 346 ASP A O 1
ATOM 2635 N N . ARG A 1 347 ? 22.397 4.955 0.424 1.00 84.25 347 ARG A N 1
ATOM 2636 C CA . ARG A 1 347 ? 23.841 5.074 0.679 1.00 84.25 347 ARG A CA 1
ATOM 2637 C C . ARG A 1 347 ? 24.136 5.441 2.128 1.00 84.25 347 ARG A C 1
ATOM 2639 O O . ARG A 1 347 ? 25.075 4.886 2.691 1.00 84.25 347 ARG A O 1
ATOM 2646 N N . ILE A 1 348 ? 23.357 6.335 2.739 1.00 79.25 348 ILE A N 1
ATOM 2647 C CA . ILE A 1 348 ? 23.516 6.675 4.160 1.00 79.25 348 ILE A CA 1
ATOM 2648 C C . ILE A 1 348 ? 23.279 5.448 5.037 1.00 79.25 348 ILE A C 1
ATOM 2650 O O . ILE A 1 348 ? 24.113 5.159 5.892 1.00 79.25 348 ILE A O 1
ATOM 2654 N N . ASN A 1 349 ? 22.204 4.695 4.797 1.00 77.75 349 ASN A N 1
ATOM 2655 C CA . ASN A 1 349 ? 21.918 3.469 5.548 1.00 77.75 349 ASN A CA 1
ATOM 2656 C C . ASN A 1 349 ? 23.068 2.466 5.463 1.00 77.75 349 ASN A C 1
ATOM 2658 O O . ASN A 1 349 ? 23.487 1.910 6.479 1.00 77.75 349 ASN A O 1
ATOM 2662 N N . THR A 1 350 ? 23.616 2.285 4.262 1.00 78.88 350 THR A N 1
ATOM 2663 C CA . THR A 1 350 ? 24.761 1.398 4.033 1.00 78.88 350 THR A CA 1
ATOM 2664 C C . THR A 1 350 ? 26.010 1.890 4.771 1.00 78.88 350 THR A C 1
ATOM 2666 O O . THR A 1 350 ? 26.674 1.112 5.451 1.00 78.88 350 THR A O 1
ATOM 2669 N N . LEU A 1 351 ? 26.323 3.187 4.683 1.00 76.06 351 LEU A N 1
ATOM 2670 C CA . LEU A 1 351 ? 27.500 3.785 5.328 1.00 76.06 351 LEU A CA 1
ATOM 2671 C C . LEU A 1 351 ? 27.432 3.740 6.856 1.00 76.06 351 LEU A C 1
ATOM 2673 O O . LEU A 1 351 ? 28.461 3.590 7.509 1.00 76.06 351 LEU A O 1
ATOM 2677 N N . LEU A 1 352 ? 26.235 3.876 7.423 1.00 75.44 352 LEU A N 1
ATOM 2678 C CA . LEU A 1 352 ? 26.016 3.865 8.867 1.00 75.44 352 LEU A CA 1
ATOM 2679 C C . LEU A 1 352 ? 25.810 2.450 9.436 1.00 75.44 352 LEU A C 1
ATOM 2681 O O . LEU A 1 352 ? 25.561 2.316 10.631 1.00 75.44 352 LEU A O 1
ATOM 2685 N N . GLY A 1 353 ? 25.901 1.395 8.615 1.00 61.16 353 GLY A N 1
ATOM 2686 C CA . GLY A 1 353 ? 25.676 0.011 9.058 1.00 61.16 353 GLY A CA 1
ATOM 2687 C C . GLY A 1 353 ? 24.223 -0.286 9.457 1.00 61.16 353 GLY A C 1
ATOM 2688 O O . GLY A 1 353 ? 23.945 -1.289 10.112 1.00 61.16 353 GLY A O 1
ATOM 2689 N N . MET A 1 354 ? 23.286 0.577 9.058 1.00 60.53 354 MET A N 1
ATOM 2690 C CA . MET A 1 354 ? 21.854 0.431 9.342 1.00 60.53 354 MET A CA 1
ATOM 2691 C C . MET A 1 354 ? 21.164 -0.521 8.354 1.00 60.53 354 MET A C 1
ATOM 2693 O O . MET A 1 354 ? 20.011 -0.876 8.554 1.00 60.53 354 MET A O 1
ATOM 2697 N N . ALA A 1 355 ? 21.872 -0.961 7.306 1.00 49.97 355 ALA A N 1
ATOM 2698 C CA . ALA A 1 355 ? 21.370 -1.923 6.326 1.00 49.97 355 ALA A CA 1
ATOM 2699 C C . ALA A 1 355 ? 21.265 -3.369 6.862 1.00 49.97 355 ALA A C 1
ATOM 2701 O O . ALA A 1 355 ? 20.480 -4.138 6.319 1.00 49.97 355 ALA A O 1
ATOM 2702 N N . ASP A 1 356 ? 22.004 -3.719 7.928 1.00 41.19 356 ASP A N 1
ATOM 2703 C CA . ASP A 1 356 ? 22.144 -5.109 8.412 1.00 41.19 356 ASP A CA 1
ATOM 2704 C C . ASP A 1 356 ? 21.694 -5.337 9.871 1.00 41.19 356 ASP A C 1
ATOM 2706 O O . ASP A 1 356 ? 21.836 -6.438 10.406 1.00 41.19 356 ASP A O 1
ATOM 2710 N N . THR A 1 357 ? 21.135 -4.333 10.554 1.00 38.97 357 THR A N 1
ATOM 2711 C CA . THR A 1 357 ? 20.699 -4.480 11.955 1.00 38.97 357 THR A CA 1
ATOM 2712 C C . THR A 1 357 ? 19.178 -4.521 12.072 1.00 38.97 357 THR A C 1
ATOM 2714 O O . THR A 1 357 ? 18.523 -3.542 12.409 1.00 38.97 357 THR A O 1
ATOM 2717 N N . HIS A 1 358 ? 18.610 -5.715 11.873 1.00 43.09 358 HIS A N 1
ATOM 2718 C CA . HIS A 1 358 ? 17.227 -6.078 12.228 1.00 43.09 358 HIS A CA 1
ATOM 2719 C C . HIS A 1 358 ? 16.981 -6.102 13.755 1.00 43.09 358 HIS A C 1
ATOM 2721 O O . HIS A 1 358 ? 16.356 -7.014 14.294 1.00 43.09 358 HIS A O 1
ATOM 2727 N N . THR A 1 359 ? 17.485 -5.112 14.490 1.00 33.12 359 THR A N 1
ATOM 2728 C CA . THR A 1 359 ? 17.288 -4.983 15.936 1.00 33.12 359 THR A CA 1
ATOM 2729 C C . THR A 1 359 ? 16.635 -3.647 16.250 1.00 33.12 359 THR A C 1
ATOM 2731 O O . THR A 1 359 ? 17.284 -2.603 16.236 1.00 33.12 359 THR A O 1
ATOM 2734 N N . HIS A 1 360 ? 15.347 -3.738 16.589 1.00 42.50 360 HIS A N 1
ATOM 2735 C CA . HIS A 1 360 ? 14.373 -2.691 16.935 1.00 42.50 360 HIS A CA 1
ATOM 2736 C C . HIS A 1 360 ? 14.844 -1.641 17.970 1.00 42.50 360 HIS A C 1
ATOM 2738 O O . HIS A 1 360 ? 14.167 -0.643 18.200 1.00 42.50 360 HIS A O 1
ATOM 2744 N N . THR A 1 361 ? 15.990 -1.853 18.624 1.00 34.00 361 THR A N 1
ATOM 2745 C CA . THR A 1 361 ? 16.432 -1.078 19.792 1.00 34.00 361 THR A CA 1
ATOM 2746 C C . THR A 1 361 ? 17.434 0.031 19.459 1.00 34.00 361 THR A C 1
ATOM 2748 O O . THR A 1 361 ? 17.514 1.006 20.200 1.00 34.00 361 THR A O 1
ATOM 2751 N N . HIS A 1 362 ? 18.187 -0.065 18.355 1.00 35.00 362 HIS A N 1
ATOM 2752 C CA . HIS A 1 362 ? 19.197 0.950 17.998 1.00 35.00 362 HIS A CA 1
ATOM 2753 C C . HIS A 1 362 ? 18.696 2.021 17.017 1.00 35.00 362 HIS A C 1
ATOM 2755 O O . HIS A 1 362 ? 19.273 3.108 16.950 1.00 35.00 362 HIS A O 1
ATOM 2761 N N . THR A 1 363 ? 17.588 1.763 16.319 1.00 42.56 363 THR A N 1
ATOM 2762 C CA . THR A 1 363 ? 16.990 2.691 15.351 1.00 42.56 363 THR A CA 1
ATOM 2763 C C . THR A 1 363 ? 16.366 3.903 16.050 1.00 42.56 363 THR A C 1
ATOM 2765 O O . THR A 1 363 ? 16.529 5.033 15.598 1.00 42.56 363 THR A O 1
ATOM 2768 N N . HIS A 1 364 ? 15.734 3.732 17.213 1.00 40.94 364 HIS A N 1
ATOM 2769 C CA . HIS A 1 364 ? 14.965 4.816 17.838 1.00 40.94 364 HIS A CA 1
ATOM 2770 C C . HIS A 1 364 ? 15.828 5.982 18.364 1.00 40.94 364 HIS A C 1
ATOM 2772 O O . HIS A 1 364 ? 15.398 7.136 18.324 1.00 40.94 364 HIS A O 1
ATOM 2778 N N . THR A 1 365 ? 17.062 5.712 18.806 1.00 35.78 365 THR A N 1
ATOM 2779 C CA . THR A 1 365 ? 17.941 6.731 19.412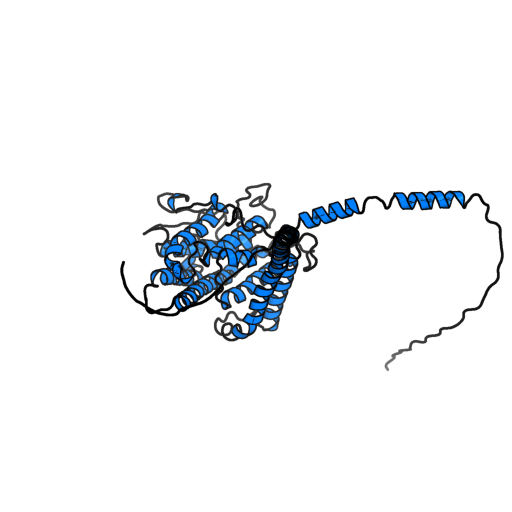 1.00 35.78 365 THR A CA 1
ATOM 2780 C C . THR A 1 365 ? 18.752 7.512 18.374 1.00 35.78 365 THR A C 1
ATOM 2782 O O . THR A 1 365 ? 19.008 8.696 18.569 1.00 35.78 365 THR A O 1
ATOM 2785 N N . HIS A 1 366 ? 19.133 6.888 17.250 1.00 38.06 366 HIS A N 1
ATOM 2786 C CA . HIS A 1 366 ? 19.921 7.552 16.199 1.00 38.06 366 HIS A CA 1
ATOM 2787 C C . HIS A 1 366 ? 19.040 8.270 15.159 1.00 38.06 366 HIS A C 1
ATOM 2789 O O . HIS A 1 366 ? 19.460 9.259 14.554 1.00 38.06 366 HIS A O 1
ATOM 2795 N N . THR A 1 367 ? 17.788 7.832 14.976 1.00 43.69 367 THR A N 1
ATOM 2796 C CA . THR A 1 367 ? 16.881 8.423 13.975 1.00 43.69 367 THR A CA 1
ATOM 2797 C C . THR A 1 367 ? 16.389 9.818 14.370 1.00 43.69 367 THR A C 1
ATOM 2799 O O . THR A 1 367 ? 16.169 10.640 13.484 1.00 43.69 367 THR A O 1
ATOM 2802 N N . GLN A 1 368 ? 16.363 10.159 15.669 1.00 41.06 368 GLN A N 1
ATOM 2803 C CA . GLN A 1 368 ? 16.053 11.520 16.142 1.00 41.06 368 GLN A CA 1
ATOM 2804 C C . GLN A 1 368 ? 17.044 12.594 15.653 1.00 41.06 368 GLN A C 1
ATOM 2806 O O . GLN A 1 368 ? 16.681 13.764 15.556 1.00 41.06 368 GLN A O 1
ATOM 2811 N N . THR A 1 369 ? 18.290 12.233 15.327 1.00 35.81 369 THR A N 1
ATOM 2812 C CA . THR A 1 369 ? 19.286 13.192 14.812 1.00 35.81 369 THR A CA 1
ATOM 2813 C C . THR A 1 369 ? 19.209 13.343 13.284 1.00 35.81 369 THR A C 1
ATOM 2815 O O . THR A 1 369 ? 19.550 14.396 12.744 1.00 35.81 369 THR A O 1
ATOM 2818 N N . HIS A 1 370 ? 18.696 12.332 12.571 1.00 43.59 370 HIS A N 1
ATOM 2819 C CA . HIS A 1 370 ? 18.572 12.330 11.106 1.00 43.59 370 HIS A CA 1
ATOM 2820 C C . HIS A 1 370 ? 17.181 12.730 10.589 1.00 43.59 370 HIS A C 1
ATOM 2822 O O . HIS A 1 370 ? 17.041 12.997 9.391 1.00 43.59 370 HIS A O 1
ATOM 2828 N N . THR A 1 371 ? 16.188 12.908 1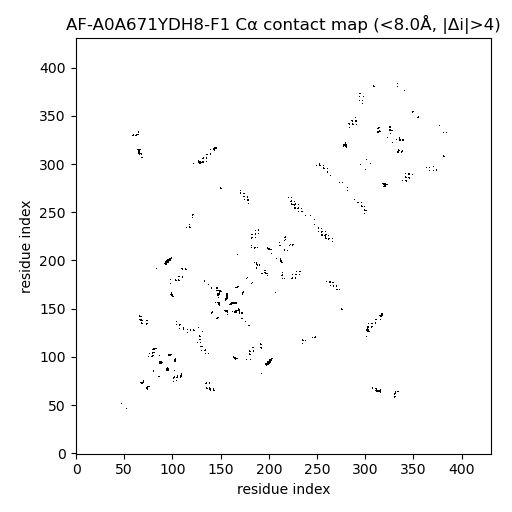1.467 1.00 46.50 371 THR A N 1
ATOM 2829 C CA . THR A 1 371 ? 14.883 13.510 11.139 1.00 46.50 371 THR A CA 1
ATOM 2830 C C . THR A 1 371 ? 15.026 14.875 10.472 1.00 46.50 371 THR A C 1
ATOM 2832 O O . THR A 1 371 ? 14.183 15.235 9.667 1.00 46.50 371 THR A O 1
ATOM 2835 N N . LEU A 1 372 ? 16.112 15.621 10.710 1.00 39.19 372 LEU A N 1
ATOM 2836 C CA . LEU A 1 372 ? 16.404 16.883 10.012 1.00 39.19 372 LEU A CA 1
ATOM 2837 C C . LEU A 1 372 ? 16.698 16.704 8.513 1.00 39.19 372 LEU A C 1
ATOM 2839 O O . LEU A 1 372 ? 16.368 17.580 7.716 1.00 39.19 372 LEU A O 1
ATOM 2843 N N . SER A 1 373 ? 17.291 15.576 8.109 1.00 42.31 373 SER A N 1
ATOM 2844 C CA . SER A 1 373 ? 17.513 15.251 6.690 1.00 42.31 373 SER A CA 1
ATOM 2845 C C . SER A 1 373 ? 16.221 14.790 6.016 1.00 42.31 373 SER A C 1
ATOM 2847 O O . SER A 1 373 ? 15.975 15.135 4.866 1.00 42.31 373 SER A O 1
ATOM 2849 N N . PHE A 1 374 ? 15.357 14.093 6.756 1.00 48.78 374 PHE A N 1
ATOM 2850 C CA . PHE A 1 374 ? 14.017 13.726 6.301 1.00 48.78 374 PHE A CA 1
ATOM 2851 C C . PHE A 1 374 ? 13.058 14.932 6.260 1.00 48.78 374 PHE A C 1
ATOM 2853 O O . PHE A 1 374 ? 12.309 15.101 5.307 1.00 48.78 374 PHE A O 1
ATOM 2860 N N . LEU A 1 375 ? 13.153 15.856 7.219 1.00 43.47 375 LEU A N 1
ATOM 2861 C CA . LEU A 1 375 ? 12.497 17.166 7.173 1.00 43.47 375 LEU A CA 1
ATOM 2862 C C . LEU A 1 375 ? 13.022 17.993 6.001 1.00 43.47 375 LEU A C 1
ATOM 2864 O O . LEU A 1 375 ? 12.235 18.667 5.353 1.00 43.47 375 LEU A O 1
ATOM 2868 N N . ARG A 1 376 ? 14.317 17.903 5.664 1.00 41.00 376 ARG A N 1
ATOM 2869 C CA . ARG A 1 376 ? 14.842 18.446 4.404 1.00 41.00 376 ARG A CA 1
ATOM 2870 C C . ARG A 1 376 ? 14.267 17.742 3.180 1.00 41.00 376 ARG A C 1
ATOM 2872 O O . ARG A 1 376 ? 14.049 18.425 2.202 1.00 41.00 376 ARG A O 1
ATOM 2879 N N . LEU A 1 377 ? 13.986 16.443 3.220 1.00 49.91 377 LEU A N 1
ATOM 2880 C CA . LEU A 1 377 ? 13.306 15.699 2.150 1.00 49.91 377 LEU A CA 1
ATOM 2881 C C . LEU A 1 377 ? 11.875 16.209 1.943 1.00 49.91 377 LEU A C 1
ATOM 2883 O O . LEU A 1 377 ? 11.511 16.573 0.832 1.00 49.91 377 LEU A O 1
ATOM 2887 N N . ILE A 1 378 ? 11.116 16.339 3.039 1.00 51.03 378 ILE A N 1
ATOM 2888 C CA . ILE A 1 378 ? 9.792 16.970 3.064 1.00 51.03 378 ILE A CA 1
ATOM 2889 C C . ILE A 1 378 ? 9.893 18.388 2.512 1.00 51.03 378 ILE A C 1
ATOM 2891 O O . ILE A 1 378 ? 9.115 18.746 1.636 1.00 51.03 378 ILE A O 1
ATOM 2895 N N . LEU A 1 379 ? 10.857 19.188 2.980 1.00 41.47 379 LEU A N 1
ATOM 2896 C CA . LEU A 1 379 ? 11.067 20.570 2.547 1.00 41.47 379 LEU A CA 1
ATOM 2897 C C . LEU A 1 379 ? 11.530 20.669 1.092 1.00 41.47 379 LEU A C 1
ATOM 2899 O O . LEU A 1 379 ? 11.092 21.582 0.414 1.00 41.47 379 LEU A O 1
ATOM 2903 N N . ILE A 1 380 ? 12.365 19.762 0.582 1.00 46.31 380 ILE A N 1
ATOM 2904 C CA . ILE A 1 380 ? 12.825 19.719 -0.818 1.00 46.31 380 ILE A CA 1
ATOM 2905 C C . ILE A 1 380 ? 11.653 19.338 -1.726 1.00 46.31 380 ILE A C 1
ATOM 2907 O O . ILE A 1 380 ? 11.373 20.037 -2.693 1.00 46.31 380 ILE A O 1
ATOM 2911 N N . MET A 1 381 ? 10.901 18.298 -1.368 1.00 43.78 381 MET A N 1
ATOM 2912 C CA . MET A 1 381 ? 9.720 17.876 -2.123 1.00 43.78 381 MET A CA 1
ATOM 2913 C C . MET A 1 381 ? 8.587 18.907 -2.079 1.00 43.78 381 MET A C 1
ATOM 2915 O O . MET A 1 381 ? 7.885 19.093 -3.068 1.00 43.78 381 MET A O 1
ATOM 2919 N N . SER A 1 382 ? 8.422 19.630 -0.967 1.00 38.84 382 SER A N 1
ATOM 2920 C CA . SER A 1 382 ? 7.448 20.725 -0.889 1.00 38.84 382 SER A CA 1
ATOM 2921 C C . SER A 1 382 ? 7.950 22.013 -1.553 1.00 38.84 382 SER A C 1
ATOM 2923 O O . SER A 1 382 ? 7.158 22.698 -2.196 1.00 38.84 382 SER A O 1
ATOM 2925 N N . SER A 1 383 ? 9.246 22.335 -1.510 1.00 32.81 383 SER A N 1
ATOM 2926 C CA . SER A 1 383 ? 9.789 23.541 -2.161 1.00 32.81 383 SER A CA 1
ATOM 2927 C C . SER A 1 383 ? 9.785 23.467 -3.689 1.00 32.81 383 SER A C 1
ATOM 2929 O O . SER A 1 383 ? 9.551 24.499 -4.317 1.00 32.81 383 SER A O 1
ATOM 2931 N N . SER A 1 384 ? 9.891 22.276 -4.294 1.00 35.28 384 SER A N 1
ATOM 2932 C CA . SER A 1 384 ? 9.655 22.101 -5.739 1.00 35.28 384 SER A CA 1
ATOM 2933 C C . SER A 1 384 ? 8.244 22.535 -6.168 1.00 35.28 384 SER A C 1
ATOM 2935 O O . SER A 1 384 ? 8.067 23.056 -7.266 1.00 35.28 384 SER A O 1
ATOM 2937 N N . ARG A 1 385 ? 7.246 22.414 -5.280 1.00 38.62 385 ARG A N 1
ATOM 2938 C CA . ARG A 1 385 ? 5.849 22.793 -5.553 1.00 38.62 385 ARG A CA 1
ATOM 2939 C C . ARG A 1 385 ? 5.512 24.239 -5.179 1.00 38.62 385 ARG A C 1
ATOM 2941 O O . ARG A 1 385 ? 4.721 24.883 -5.866 1.00 38.62 385 ARG A O 1
ATOM 2948 N N . TRP A 1 386 ? 6.145 24.778 -4.135 1.00 27.42 386 TRP A N 1
ATOM 2949 C CA . TRP A 1 386 ? 5.947 26.170 -3.709 1.00 27.42 386 TRP A CA 1
ATOM 2950 C C . TRP A 1 386 ? 6.491 27.192 -4.717 1.00 27.42 386 TRP A C 1
ATOM 2952 O O . TRP A 1 386 ? 5.891 28.249 -4.882 1.00 27.42 386 TRP A O 1
ATOM 2962 N N . VAL A 1 387 ? 7.560 26.881 -5.460 1.00 30.84 387 VAL A N 1
ATOM 2963 C CA . VAL A 1 387 ? 8.108 27.806 -6.475 1.00 30.84 387 VAL A CA 1
ATOM 2964 C C . VAL A 1 387 ? 7.182 27.955 -7.698 1.00 30.84 387 VAL A C 1
ATOM 2966 O O . VAL A 1 387 ? 7.194 28.999 -8.349 1.00 30.84 387 VAL A O 1
ATOM 2969 N N . ALA A 1 388 ? 6.328 26.965 -7.987 1.00 29.97 388 ALA A N 1
ATOM 2970 C CA . ALA A 1 388 ? 5.395 27.014 -9.118 1.00 29.97 388 ALA A CA 1
ATOM 2971 C C . ALA A 1 388 ? 4.054 27.701 -8.782 1.00 29.97 388 ALA A C 1
ATOM 2973 O O . ALA A 1 388 ? 3.543 28.473 -9.594 1.00 29.97 388 ALA A O 1
ATOM 2974 N N . GLY A 1 389 ? 3.494 27.470 -7.587 1.00 29.02 389 GLY A N 1
ATOM 2975 C CA . GLY A 1 389 ? 2.221 28.081 -7.167 1.00 29.02 389 GLY A CA 1
ATOM 2976 C C . GLY A 1 389 ? 2.331 29.581 -6.870 1.00 29.02 389 GLY A C 1
ATOM 2977 O O . GLY A 1 389 ? 1.470 30.370 -7.260 1.00 29.02 389 GLY A O 1
ATOM 2978 N N . ASP A 1 390 ? 3.451 29.993 -6.275 1.00 29.06 390 ASP A N 1
ATOM 2979 C CA . ASP A 1 390 ? 3.665 31.370 -5.821 1.00 29.06 390 ASP A CA 1
ATOM 2980 C C . ASP A 1 390 ? 3.896 32.344 -6.999 1.00 29.06 390 ASP A C 1
ATOM 2982 O O . ASP A 1 390 ? 3.645 33.544 -6.887 1.00 29.06 390 ASP A O 1
ATOM 2986 N N . HIS A 1 391 ? 4.288 31.843 -8.181 1.00 31.91 391 HIS A N 1
ATOM 2987 C CA . HIS A 1 391 ? 4.406 32.663 -9.392 1.00 31.91 391 HIS A CA 1
ATOM 2988 C C . HIS A 1 391 ? 3.068 32.910 -10.106 1.00 31.91 391 HIS A C 1
ATOM 2990 O O . HIS A 1 391 ? 2.898 33.973 -10.708 1.00 31.91 391 HIS A O 1
ATOM 2996 N N . VAL A 1 392 ? 2.104 31.989 -10.023 1.00 35.41 392 VAL A N 1
ATOM 2997 C CA . VAL A 1 392 ? 0.783 32.152 -10.661 1.00 35.41 392 VAL A CA 1
ATOM 2998 C C . VAL A 1 392 ? -0.128 33.030 -9.801 1.00 35.41 392 VAL A C 1
ATOM 3000 O O . VAL A 1 392 ? -0.784 33.935 -10.321 1.00 35.41 392 VAL A O 1
ATOM 3003 N N . GLU A 1 393 ? -0.100 32.852 -8.479 1.00 32.28 393 GLU A N 1
ATOM 3004 C CA . GLU A 1 393 ? -0.939 33.620 -7.555 1.00 32.28 393 GLU A CA 1
ATOM 3005 C C . GLU A 1 393 ? -0.458 35.076 -7.417 1.00 32.28 393 GLU A C 1
ATOM 3007 O O . GLU A 1 393 ? -1.263 36.007 -7.508 1.00 32.28 393 GLU A O 1
ATOM 3012 N N . LYS A 1 394 ? 0.864 35.315 -7.371 1.00 35.41 394 LYS A N 1
ATOM 3013 C CA . LYS A 1 394 ? 1.418 36.683 -7.399 1.00 35.41 394 LYS A CA 1
ATOM 3014 C C . LYS A 1 394 ? 1.173 37.398 -8.727 1.00 35.41 394 LYS A C 1
ATOM 3016 O O . LYS A 1 394 ? 0.994 38.612 -8.722 1.00 35.41 394 LYS A O 1
ATOM 3021 N N . SER A 1 395 ? 1.089 36.678 -9.848 1.00 34.50 395 SER A N 1
ATOM 3022 C CA . SER A 1 395 ? 0.789 37.286 -11.154 1.00 34.50 395 SER A CA 1
ATOM 3023 C C . SER A 1 395 ? -0.681 37.705 -11.279 1.00 34.50 395 SER A C 1
ATOM 3025 O O . SER A 1 395 ? -0.970 38.776 -11.811 1.00 34.50 395 SER A O 1
ATOM 3027 N N . HIS A 1 396 ? -1.616 36.915 -10.739 1.00 36.25 396 HIS A N 1
ATOM 3028 C CA . HIS A 1 396 ? -3.043 37.259 -10.735 1.00 36.25 396 HIS A CA 1
ATOM 3029 C C . HIS A 1 396 ? -3.391 38.376 -9.742 1.00 36.25 396 HIS A C 1
ATOM 3031 O O . HIS A 1 396 ? -4.232 39.222 -10.054 1.00 36.25 396 HIS A O 1
ATOM 3037 N N . VAL A 1 397 ? -2.721 38.428 -8.587 1.00 42.94 397 VAL A N 1
ATOM 3038 C CA . VAL A 1 397 ? -2.879 39.524 -7.616 1.00 42.94 397 VAL A CA 1
ATOM 3039 C C . VAL A 1 397 ? -2.248 40.819 -8.144 1.00 42.94 397 VAL A C 1
ATOM 3041 O O . VAL A 1 397 ? -2.874 41.873 -8.061 1.00 42.94 397 VAL A O 1
ATOM 3044 N N . TYR A 1 398 ? -1.081 40.754 -8.796 1.00 35.53 398 TYR A N 1
ATOM 3045 C CA . TYR A 1 398 ? -0.421 41.935 -9.369 1.00 35.53 398 TYR A CA 1
ATOM 3046 C C . TYR A 1 398 ? -1.179 42.534 -10.569 1.00 35.53 398 TYR A C 1
ATOM 3048 O O . TYR A 1 398 ? -1.266 43.753 -10.699 1.00 35.53 398 TYR A O 1
ATOM 3056 N N . LEU A 1 399 ? -1.785 41.703 -11.427 1.00 38.50 399 LEU A N 1
ATOM 3057 C CA . LEU A 1 399 ? -2.587 42.180 -12.565 1.00 38.50 399 LEU A CA 1
ATOM 3058 C C . LEU A 1 399 ? -3.948 42.762 -12.149 1.00 38.50 399 LEU A C 1
ATOM 3060 O O . LEU A 1 399 ? -4.486 43.610 -12.864 1.00 38.50 399 LEU A O 1
ATOM 3064 N N . ARG A 1 400 ? -4.500 42.341 -11.004 1.00 40.94 400 ARG A N 1
ATOM 3065 C CA . ARG A 1 400 ? -5.725 42.921 -10.430 1.00 40.94 400 ARG A CA 1
ATOM 3066 C C . ARG A 1 400 ? -5.449 44.289 -9.800 1.00 40.94 400 ARG A C 1
ATOM 3068 O O . ARG A 1 400 ? -6.168 45.240 -10.080 1.00 40.94 400 ARG A O 1
ATOM 3075 N N . ASP A 1 401 ? -4.343 44.398 -9.068 1.00 41.94 401 ASP A N 1
ATOM 3076 C CA . ASP A 1 401 ? -3.910 45.617 -8.373 1.00 41.94 401 ASP A CA 1
ATOM 3077 C C . ASP A 1 401 ? -3.434 46.719 -9.355 1.00 41.94 401 ASP A C 1
ATOM 3079 O O . ASP A 1 401 ? -3.701 47.903 -9.171 1.00 41.94 401 ASP A O 1
ATOM 3083 N N . GLN A 1 402 ? -2.832 46.351 -10.495 1.00 41.91 402 GLN A N 1
ATOM 3084 C CA . GLN A 1 402 ? -2.507 47.305 -11.575 1.00 41.91 402 GLN A CA 1
ATOM 3085 C C . GLN A 1 402 ? -3.750 47.863 -12.290 1.00 41.91 402 GLN A C 1
ATOM 3087 O O . GLN A 1 402 ? -3.726 48.996 -12.770 1.00 41.91 402 GLN A O 1
ATOM 3092 N N . ARG A 1 403 ? -4.842 47.088 -12.360 1.00 43.97 403 ARG A N 1
ATOM 3093 C CA . ARG A 1 403 ? -6.092 47.509 -13.013 1.00 43.97 403 ARG A CA 1
ATOM 3094 C C . ARG A 1 403 ? -6.945 48.405 -12.103 1.00 43.97 403 ARG A C 1
ATOM 3096 O O . ARG A 1 403 ? -7.678 49.241 -12.618 1.00 43.97 403 ARG A O 1
ATOM 3103 N N . GLU A 1 404 ? -6.806 48.276 -10.783 1.00 45.91 404 GLU A N 1
ATOM 3104 C CA . GLU A 1 404 ? -7.441 49.160 -9.792 1.00 45.91 404 GLU A CA 1
ATOM 3105 C C . GLU A 1 404 ? -6.660 50.477 -9.604 1.00 45.91 404 GLU A C 1
ATOM 3107 O O . GLU A 1 404 ? -7.271 51.533 -9.477 1.00 45.91 404 GLU A O 1
ATOM 3112 N N . ARG A 1 405 ? -5.322 50.474 -9.717 1.00 41.06 405 ARG A N 1
ATOM 3113 C CA . ARG A 1 405 ? -4.498 51.699 -9.593 1.00 41.06 405 ARG A CA 1
ATOM 3114 C C . ARG A 1 405 ? -4.467 52.616 -10.818 1.00 41.06 405 ARG A C 1
ATOM 3116 O O . ARG A 1 405 ? -4.000 53.742 -10.704 1.00 41.06 405 ARG A O 1
ATOM 3123 N N . GLN A 1 406 ? -4.935 52.170 -11.983 1.00 39.22 406 GLN A N 1
ATOM 3124 C CA . GLN A 1 406 ? -5.064 53.024 -13.178 1.00 39.22 406 GLN A CA 1
ATOM 3125 C C . GLN A 1 406 ? -6.457 53.659 -13.329 1.00 39.22 406 GLN A C 1
ATOM 3127 O O . GLN A 1 406 ? -6.698 54.351 -14.317 1.00 39.22 406 GLN A O 1
ATOM 3132 N N . GLY A 1 407 ? -7.371 53.428 -12.380 1.00 41.03 407 GLY A N 1
ATOM 3133 C CA . GLY A 1 407 ? -8.763 53.872 -12.472 1.00 41.03 407 GLY A CA 1
ATOM 3134 C C . GLY A 1 407 ? -9.155 55.094 -11.639 1.00 41.03 407 GLY A C 1
ATOM 3135 O O . GLY A 1 407 ? -10.282 55.541 -11.815 1.00 41.03 407 GLY A O 1
ATOM 3136 N N . ASP A 1 408 ? -8.293 55.624 -10.763 1.00 37.78 408 ASP A N 1
ATOM 3137 C CA . ASP A 1 408 ? -8.765 56.496 -9.667 1.00 37.78 408 ASP A CA 1
ATOM 3138 C C . ASP A 1 408 ? -7.965 57.796 -9.448 1.00 37.78 408 ASP A C 1
ATOM 3140 O O . ASP A 1 408 ? -7.919 58.334 -8.347 1.00 37.78 408 ASP A O 1
ATOM 3144 N N . ASP A 1 409 ? -7.370 58.348 -10.511 1.00 34.50 409 ASP A N 1
ATOM 3145 C CA . ASP A 1 409 ? -6.901 59.741 -10.512 1.00 34.50 409 ASP A CA 1
ATOM 3146 C C . ASP A 1 409 ? -7.925 60.634 -11.226 1.00 34.50 409 ASP A C 1
ATOM 3148 O O . ASP A 1 409 ? -7.822 60.913 -12.424 1.00 34.50 409 ASP A O 1
ATOM 3152 N N . GLY A 1 410 ? -8.920 61.110 -10.472 1.00 33.59 410 GLY A N 1
ATOM 3153 C CA . GLY A 1 410 ? -9.691 62.284 -10.875 1.00 33.59 410 GLY A CA 1
ATOM 3154 C C . GLY A 1 410 ? -11.079 62.429 -10.260 1.00 33.59 410 GLY A C 1
ATOM 3155 O O . GLY A 1 410 ? -12.053 62.227 -10.977 1.00 33.59 410 GLY A O 1
ATOM 3156 N N . ALA A 1 411 ? -11.166 62.856 -8.992 1.00 32.69 411 ALA A N 1
ATOM 3157 C CA . ALA A 1 411 ? -12.035 63.959 -8.527 1.00 32.69 411 ALA A CA 1
ATOM 3158 C C . ALA A 1 411 ? -12.271 63.924 -7.001 1.00 32.69 411 ALA A C 1
ATOM 3160 O O . ALA A 1 411 ? -13.048 63.112 -6.512 1.00 32.69 411 ALA A O 1
ATOM 3161 N N . ALA A 1 412 ? -11.651 64.859 -6.281 1.00 32.22 412 ALA A N 1
ATOM 3162 C CA . ALA A 1 412 ? -11.989 65.328 -4.928 1.00 32.22 412 ALA A CA 1
ATOM 3163 C C . ALA A 1 412 ? -11.085 66.560 -4.681 1.00 32.22 412 ALA A C 1
ATOM 3165 O O . ALA A 1 412 ? -9.904 66.499 -5.008 1.00 32.22 412 ALA A O 1
ATOM 3166 N N . ASP A 1 413 ? -11.490 67.741 -4.220 1.00 35.00 413 ASP A N 1
ATOM 3167 C CA . ASP A 1 413 ? -12.671 68.199 -3.493 1.00 35.00 413 ASP A CA 1
ATOM 3168 C C . ASP A 1 413 ? -12.787 69.730 -3.639 1.00 35.00 413 ASP A C 1
ATOM 3170 O O . ASP A 1 413 ? -11.775 70.418 -3.791 1.00 35.00 413 ASP A O 1
ATOM 3174 N N . ASP A 1 414 ? -13.998 70.266 -3.471 1.00 30.06 414 ASP A N 1
ATOM 3175 C CA . ASP A 1 414 ? -14.208 71.571 -2.833 1.00 30.06 414 ASP A CA 1
ATOM 3176 C C . ASP A 1 414 ? -15.531 71.521 -2.048 1.00 30.06 414 ASP A C 1
ATOM 3178 O O . ASP A 1 414 ? -16.592 71.448 -2.659 1.00 30.06 414 ASP A O 1
ATOM 3182 N N . GLU A 1 415 ? -15.463 71.446 -0.710 1.00 31.39 415 GLU A N 1
ATOM 3183 C CA . GLU A 1 415 ? -16.272 72.247 0.235 1.00 31.39 415 GLU A CA 1
ATOM 3184 C C . GLU A 1 415 ? -16.155 71.766 1.707 1.00 31.39 415 GLU A C 1
ATOM 3186 O O . GLU A 1 415 ? -16.692 70.749 2.126 1.00 31.39 415 GLU A O 1
ATOM 3191 N N . SER A 1 416 ? -15.489 72.600 2.516 1.00 30.22 416 SER A N 1
ATOM 3192 C CA . SER A 1 416 ? -16.090 73.350 3.638 1.00 30.22 416 SER A CA 1
ATOM 3193 C C . SER A 1 416 ? -16.744 72.643 4.859 1.00 30.22 416 SER A C 1
ATOM 3195 O O . SER A 1 416 ? -17.894 72.221 4.846 1.00 30.22 416 SER A O 1
ATOM 3197 N N . HIS A 1 417 ? -16.050 72.822 5.998 1.00 31.41 417 HIS A N 1
ATOM 3198 C CA . HIS A 1 417 ? -16.534 73.345 7.300 1.00 31.41 417 HIS A CA 1
ATOM 3199 C C . HIS A 1 417 ? -17.034 72.458 8.470 1.00 31.41 417 HIS A C 1
ATOM 3201 O O . HIS A 1 417 ? -18.068 71.808 8.408 1.00 31.41 417 HIS A O 1
ATOM 3207 N N . ARG A 1 418 ? -16.403 72.776 9.630 1.00 30.33 418 ARG A N 1
ATOM 3208 C CA . ARG A 1 418 ? -16.883 72.811 11.042 1.00 30.33 418 ARG A CA 1
ATOM 3209 C C . ARG A 1 418 ? -17.178 71.472 11.731 1.00 30.33 418 ARG A C 1
ATOM 3211 O O . ARG A 1 418 ? -17.688 70.559 11.121 1.00 30.33 418 ARG A O 1
ATOM 3218 N N . SER A 1 419 ? -17.078 71.309 13.050 1.00 30.95 419 SER A N 1
ATOM 3219 C CA . SER A 1 419 ? -16.369 71.898 14.202 1.00 30.95 419 SER A CA 1
ATOM 3220 C C . SER A 1 419 ? -16.974 71.176 15.420 1.00 30.95 419 SER A C 1
ATOM 3222 O O . SER A 1 419 ? -18.187 71.019 15.468 1.00 30.95 419 SER A O 1
ATOM 3224 N N . ASN A 1 420 ? -16.126 70.823 16.388 1.00 29.98 420 ASN A N 1
ATOM 3225 C CA . ASN A 1 420 ? -16.403 70.684 17.823 1.00 29.98 420 ASN A CA 1
ATOM 3226 C C . ASN A 1 420 ? -17.396 69.636 18.387 1.00 29.98 420 ASN A C 1
ATOM 3228 O O . ASN A 1 420 ? -18.597 69.660 18.156 1.00 29.98 420 ASN A O 1
ATOM 3232 N N . ASP A 1 421 ? -16.826 68.899 19.349 1.00 31.94 421 ASP A N 1
ATOM 3233 C CA . ASP A 1 421 ? -17.263 68.774 20.750 1.00 31.94 421 ASP A CA 1
ATOM 3234 C C . ASP A 1 421 ? -18.042 67.542 21.266 1.00 31.94 421 ASP A C 1
ATOM 3236 O O . ASP A 1 421 ? -19.107 67.161 20.799 1.00 31.94 421 ASP A O 1
ATOM 3240 N N . GLN A 1 422 ? -17.484 67.071 22.395 1.00 31.42 422 GLN A N 1
ATOM 3241 C CA . GLN A 1 422 ? -18.063 66.419 23.581 1.00 31.42 422 GLN A CA 1
ATOM 3242 C C . GLN A 1 422 ? -18.317 64.898 23.664 1.00 31.42 422 GLN A C 1
ATOM 3244 O O . GLN A 1 422 ? -19.330 64.351 23.252 1.00 31.42 422 GLN A O 1
ATOM 3249 N N . LEU A 1 423 ? -17.379 64.242 24.365 1.00 30.94 423 LEU A N 1
ATOM 3250 C CA . LEU A 1 423 ? -17.504 63.685 25.729 1.00 30.94 423 LEU A CA 1
ATOM 3251 C C . LEU A 1 423 ? -18.850 63.096 26.230 1.00 30.94 423 LEU A C 1
ATOM 3253 O O . LEU A 1 423 ? -19.804 63.803 26.523 1.00 30.94 423 LEU A O 1
ATOM 3257 N N . HIS A 1 424 ? -18.720 61.820 26.617 1.00 32.31 424 HIS A N 1
ATOM 3258 C CA . HIS A 1 424 ? -19.219 61.149 27.832 1.00 32.31 424 HIS A CA 1
ATOM 3259 C C . HIS A 1 424 ? -20.660 60.596 27.951 1.00 32.31 424 HIS A C 1
ATOM 3261 O O . HIS A 1 424 ? -21.636 61.310 28.126 1.00 32.31 424 HIS A O 1
ATOM 3267 N N . LEU A 1 425 ? -20.663 59.263 28.157 1.00 30.73 425 LEU A N 1
ATOM 3268 C CA . LEU A 1 425 ? -21.411 58.477 29.159 1.00 30.73 425 LEU A CA 1
ATOM 3269 C C . LEU A 1 425 ? -22.940 58.357 29.013 1.00 30.73 425 LEU A C 1
ATOM 3271 O O . LEU A 1 425 ? -23.673 59.229 29.461 1.00 30.73 425 LEU A O 1
ATOM 3275 N N . ARG A 1 426 ? -23.424 57.139 28.718 1.00 31.38 426 ARG A N 1
ATOM 3276 C CA . ARG A 1 426 ? -24.009 56.235 29.740 1.00 31.38 426 ARG A CA 1
ATOM 3277 C C . ARG A 1 426 ? -24.502 54.894 29.178 1.00 31.38 426 ARG A C 1
ATOM 3279 O O . ARG A 1 426 ? -24.872 54.766 28.024 1.00 31.38 426 ARG A O 1
ATOM 3286 N N . ARG A 1 427 ? -24.488 53.938 30.113 1.00 33.88 427 ARG A N 1
ATOM 3287 C CA . ARG A 1 427 ? -25.040 52.574 30.165 1.00 33.88 427 ARG A CA 1
ATOM 3288 C C . ARG A 1 427 ? -26.494 52.403 29.694 1.00 33.88 427 ARG A C 1
ATOM 3290 O O . ARG A 1 427 ? -27.259 53.359 29.743 1.00 33.88 427 ARG A O 1
ATOM 3297 N N . HIS A 1 428 ? -26.831 51.105 29.583 1.00 32.59 428 HIS A N 1
ATOM 3298 C CA . HIS A 1 428 ? -28.143 50.421 29.587 1.00 32.59 428 HIS A CA 1
ATOM 3299 C C . HIS A 1 428 ? -28.727 50.208 28.187 1.00 32.59 428 HIS A C 1
ATOM 3301 O O . HIS A 1 428 ? -28.663 51.107 27.369 1.00 32.59 428 HIS A O 1
ATOM 3307 N N . SER A 1 429 ? -29.326 49.075 27.818 1.00 33.69 429 SER A N 1
ATOM 3308 C CA . SER A 1 429 ? -29.676 47.796 28.461 1.00 33.69 429 SER A CA 1
ATOM 3309 C C . SER A 1 429 ? -30.235 46.902 27.344 1.00 33.69 429 SER A C 1
ATOM 3311 O O . SER A 1 429 ? -30.853 47.467 26.450 1.00 33.69 429 SER A O 1
ATOM 3313 N N . ASN A 1 430 ? -30.172 45.573 27.510 1.00 35.41 430 ASN A N 1
ATOM 3314 C CA . ASN A 1 430 ? -31.086 44.556 26.936 1.00 35.41 430 ASN A CA 1
ATOM 3315 C C . ASN A 1 430 ? -31.075 44.433 25.391 1.00 35.41 430 ASN A C 1
ATOM 3317 O O . ASN A 1 430 ? -31.085 45.422 24.675 1.00 35.41 430 ASN A O 1
ATOM 3321 N N . ASN A 1 431 ? -31.044 43.257 24.771 1.00 41.59 431 ASN A N 1
ATOM 3322 C CA . ASN A 1 431 ? -31.556 41.926 25.098 1.00 41.59 431 ASN A CA 1
ATOM 3323 C C . ASN A 1 431 ? -30.582 40.853 24.608 1.00 41.59 431 ASN A C 1
ATOM 3325 O O . ASN A 1 431 ? -29.874 41.139 23.615 1.00 41.59 431 ASN A O 1
#